Protein AF-A0A958GW88-F1 (afdb_monomer)

Radius of gyration: 38.01 Å; Cα contacts (8 Å, |Δi|>4): 341; chains: 1; bounding box: 99×79×128 Å

Nearest PDB structures (foldseek):
  8auc-assembly3_B  TM=2.727E-01  e=3.248E-01  Corynebacterium glutamicum ATCC 13032

Secondary structure (DSSP, 8-state):
-HHHHHHHHHHHHHHHHHHHHHHHHHHHHHHHHHHHHHHHHHHHHHHHHHHHHHHHHHHHHHHHHHHHHHHHHHHHHHHHHHHHHHHHHHHHHHHHHHHHS-SSS-HHHHHHHHHHHHHHHHHHHHHHHHHHHHHHHHHHHHHHHHHHHHHHHHHHHHHHHHHHHHHHHHHHHHHSPPP---S--TTHHHHHHHHHHHHHHHHHHHHHHHHHHHHHHHHHHTTS-HHHHHHHHHHHHHHHHHHHHHHHHHHHHHHHHHH-TTGGGGSSSTTSHHHHHHHHHHHHHHHHHHHHHHHHHHHHHHHHHHHHHHHHTTT--S--PPPPPPPP-----SSHHHHHHHHHHHHHHHHHHHHHHHHHHHHHHHHHHHHHHHHHHHHTS-----GGGGSPPPPPEEEESPTT-EEESSEEEEEEE-TT-SEEEEEETTEEEEEEE-BTTEEEEEEEE--SEEEEEEEEEE-TT--B-SS-EEEEEEEEPTT----SS----TTS--TTS--------SS-HHHHHHHHHHHHHTT--------SS-----

pLDDT: mean 73.75, std 16.47, range [31.16, 98.25]

Foldseek 3Di:
DVVVVVVVVVVVVVVVVVVVVVVVVVVVVVVVVVVVVVVVVVLVVVLVVLVVVLVVLVVVLVVLVVVLVVLVVVLVVLVVVLVVLVVVLVVLVVVLVVLPDDDDDDPVVSVVSNVVSVVVNVVSVVVSVVSVVVSVVSVVVSVVSVVVSVVSVVVSVVSVVVSVVSVVVVVVVVPPPDPCDDPDCPVVVVVVVVVVVVVVVVVVVVVVVVVVVVVVCVVVQVPDDPVSLVVVLVVLVVVLVVLVVVLVVLVVVLVVCVVCVVVVVPDPDDPPPVVVNVVSVVVSVVSVVVSVVSVVVSVVSVVVSVVVVVVVVVPPPDDDDDDDDDDDDDDDDDPPVVVVVVVVVVVVVVVVVVCVVVCVVVVQVVVQVVVVVLLVVLLPDDDPDDPVVPDAFDAKAWVPPHFPEEDEDQWDKTKTFRDQFQKKFKDKPNDTDTMFGADPRMTIDGGHGDDAAKIWIWMWTAHSNGDIHPDIDIGIYHYDYDPDDDPPDPPPDPVDDDPVDPDDDDDDPDDDVVVVVVVVVVCVVVVPDDDDDDDDDPPPVD

Mean predicted aligned error: 20.99 Å

Solvent-accessible surface area (backbone atoms only — not comparable to full-atom values): 31428 Å² total; per-residue (Å²): 112,71,67,59,55,52,54,50,50,56,50,51,54,49,52,48,53,51,50,52,51,53,48,54,50,49,53,52,51,51,52,52,50,51,53,53,48,55,52,50,55,49,52,51,52,53,45,51,55,51,52,53,52,44,53,53,50,52,53,52,44,52,53,51,52,54,50,48,52,55,52,50,53,49,51,52,53,51,53,52,51,47,54,53,45,52,51,50,46,52,50,46,50,54,51,45,58,54,58,71,49,94,68,96,65,55,72,71,57,40,51,53,52,45,52,54,45,50,52,53,43,52,52,48,52,54,51,46,52,51,52,50,56,52,48,53,54,50,54,50,52,46,56,50,52,52,52,50,44,52,53,50,52,52,52,41,56,53,50,52,54,50,47,52,52,54,51,49,54,51,53,53,59,72,65,52,75,72,78,90,68,81,96,76,58,78,72,51,60,57,51,55,50,55,49,52,51,49,50,53,50,50,52,48,54,54,51,49,52,53,44,54,58,47,61,72,44,44,74,66,51,71,74,56,58,73,72,55,49,51,54,52,51,52,54,51,52,54,49,53,54,52,52,51,55,53,50,54,51,52,52,54,49,51,53,49,51,71,75,37,63,72,73,57,68,80,53,76,67,97,80,57,57,63,62,55,53,51,48,53,51,51,50,53,54,52,52,53,53,52,52,52,53,52,52,54,47,52,54,50,50,54,51,49,52,61,48,51,59,61,55,56,73,74,61,86,82,75,90,84,85,89,86,88,88,87,85,88,88,88,87,86,89,80,78,63,65,69,61,49,55,57,52,52,54,53,50,51,54,52,51,54,54,51,49,60,58,47,53,61,53,50,50,54,53,50,50,48,50,49,49,53,47,51,39,55,58,45,35,71,55,92,69,92,74,58,82,83,71,69,66,79,61,62,64,40,41,65,63,34,67,47,75,68,37,76,44,74,59,53,52,42,60,43,30,29,38,30,56,88,29,44,31,38,38,38,24,54,66,94,43,81,72,52,67,38,64,39,57,95,30,29,38,64,46,74,68,42,79,46,64,84,39,80,36,44,36,34,36,40,28,28,30,74,72,43,52,57,31,95,54,70,38,75,33,52,40,31,30,46,55,92,86,58,75,75,76,88,63,80,74,73,64,81,90,57,68,67,85,92,47,100,65,83,88,83,83,85,90,70,95,58,66,66,64,58,51,55,50,53,51,50,36,58,76,67,70,54,90,79,86,86,81,87,80,78,92,76,82,75,93,122

Structure (mmCIF, N/CA/C/O backbone):
data_AF-A0A958GW88-F1
#
_entry.id   AF-A0A958GW88-F1
#
loop_
_atom_site.group_PDB
_atom_site.id
_atom_site.type_symbol
_atom_site.label_atom_id
_atom_site.label_alt_id
_atom_site.label_comp_id
_atom_site.label_asym_id
_atom_site.label_entity_id
_atom_site.label_seq_id
_atom_site.pdbx_PDB_ins_code
_atom_site.Cartn_x
_atom_site.Cartn_y
_atom_site.Cartn_z
_atom_site.occupancy
_atom_site.B_iso_or_equiv
_atom_site.auth_seq_id
_atom_site.auth_comp_id
_atom_site.auth_asym_id
_atom_site.auth_atom_id
_atom_site.pdbx_PDB_model_num
ATOM 1 N N . LYS A 1 1 ? 60.976 -6.159 -65.846 1.00 79.00 1 LYS A N 1
ATOM 2 C CA . LYS A 1 1 ? 60.732 -7.438 -65.117 1.00 79.00 1 LYS A CA 1
ATOM 3 C C . LYS A 1 1 ? 61.350 -7.428 -63.714 1.00 79.00 1 LYS A C 1
ATOM 5 O O . LYS A 1 1 ? 60.628 -7.728 -62.772 1.00 79.00 1 LYS A O 1
ATOM 10 N N . GLY A 1 2 ? 62.630 -7.056 -63.557 1.00 91.50 2 GLY A N 1
ATOM 11 C CA . GLY A 1 2 ? 63.277 -6.919 -62.238 1.00 91.50 2 GLY A CA 1
ATOM 12 C C . GLY A 1 2 ? 62.565 -5.929 -61.307 1.00 91.50 2 GLY A C 1
ATOM 13 O O . GLY A 1 2 ? 62.143 -6.321 -60.224 1.00 91.50 2 GLY A O 1
ATOM 14 N N . ASP A 1 3 ? 62.305 -4.706 -61.779 1.00 90.38 3 ASP A N 1
ATOM 15 C CA . ASP A 1 3 ? 61.651 -3.662 -60.967 1.00 90.38 3 ASP A CA 1
ATOM 16 C C . ASP A 1 3 ? 60.226 -4.034 -60.543 1.00 90.38 3 ASP A C 1
ATOM 18 O O . ASP A 1 3 ? 59.849 -3.855 -59.391 1.00 90.38 3 ASP A O 1
ATOM 22 N N . LEU A 1 4 ? 59.456 -4.664 -61.438 1.00 86.00 4 LEU A N 1
ATOM 23 C CA . LEU A 1 4 ? 58.110 -5.155 -61.124 1.00 86.00 4 LEU A CA 1
ATOM 24 C C . LEU A 1 4 ? 58.128 -6.221 -60.015 1.00 86.00 4 LEU A C 1
ATOM 26 O O . LEU A 1 4 ? 57.265 -6.224 -59.147 1.00 86.00 4 LEU A O 1
ATOM 30 N N . THR A 1 5 ? 59.129 -7.105 -60.012 1.00 91.75 5 THR A N 1
ATOM 31 C CA . THR A 1 5 ? 59.256 -8.155 -58.983 1.00 91.75 5 THR A CA 1
ATOM 32 C C . THR A 1 5 ? 59.597 -7.554 -57.617 1.00 91.75 5 THR A C 1
ATOM 34 O O . THR A 1 5 ? 59.127 -8.040 -56.591 1.00 91.75 5 THR A O 1
ATOM 37 N N . ARG A 1 6 ? 60.388 -6.474 -57.602 1.00 93.56 6 ARG A N 1
ATOM 38 C CA . ARG A 1 6 ? 60.715 -5.725 -56.386 1.00 93.56 6 ARG A CA 1
ATOM 39 C C . ARG A 1 6 ? 59.489 -5.003 -55.822 1.00 93.56 6 ARG A C 1
ATOM 41 O O . ARG A 1 6 ? 59.184 -5.195 -54.652 1.00 93.56 6 ARG A O 1
ATOM 48 N N . VAL A 1 7 ? 58.754 -4.270 -56.660 1.00 92.19 7 VAL A N 1
ATOM 49 C CA . VAL A 1 7 ? 57.527 -3.559 -56.253 1.00 92.19 7 VAL A CA 1
ATOM 50 C C . VAL A 1 7 ? 56.469 -4.528 -55.716 1.00 92.19 7 VAL A C 1
ATOM 52 O O . VAL A 1 7 ? 55.828 -4.243 -54.707 1.00 92.19 7 VAL A O 1
ATOM 55 N N . LEU A 1 8 ? 56.308 -5.701 -56.339 1.00 91.56 8 LEU A N 1
ATOM 56 C CA . LEU A 1 8 ? 55.369 -6.719 -55.858 1.00 91.56 8 LEU A CA 1
ATOM 57 C C . LEU A 1 8 ? 55.774 -7.298 -54.495 1.00 91.56 8 LEU A C 1
ATOM 59 O O . LEU A 1 8 ? 54.905 -7.464 -53.646 1.00 91.56 8 LEU A O 1
ATOM 63 N N . ARG A 1 9 ? 57.070 -7.544 -54.248 1.00 93.00 9 ARG A N 1
ATOM 64 C CA . ARG A 1 9 ? 57.552 -7.972 -52.921 1.00 93.00 9 ARG A CA 1
ATOM 65 C C . ARG A 1 9 ? 57.357 -6.899 -51.854 1.00 93.00 9 ARG A C 1
ATOM 67 O O . ARG A 1 9 ? 56.896 -7.220 -50.766 1.00 93.00 9 ARG A O 1
ATOM 74 N N . GLU A 1 10 ? 57.677 -5.642 -52.161 1.00 93.62 10 GLU A N 1
ATOM 75 C CA . GLU A 1 10 ? 57.485 -4.517 -51.231 1.00 93.62 10 GLU A CA 1
ATOM 76 C C . GLU A 1 10 ? 55.992 -4.348 -50.878 1.00 93.62 10 GLU A C 1
ATOM 78 O O . GLU A 1 10 ? 55.631 -4.164 -49.710 1.00 93.62 10 GLU A O 1
ATOM 83 N N . ARG A 1 11 ? 55.099 -4.504 -51.868 1.00 93.75 11 ARG A N 1
ATOM 84 C CA . ARG A 1 11 ? 53.647 -4.481 -51.644 1.00 93.75 11 ARG A CA 1
ATOM 85 C C . ARG A 1 11 ? 53.154 -5.685 -50.842 1.00 93.75 11 ARG A C 1
ATOM 87 O O . ARG A 1 11 ? 52.321 -5.498 -49.961 1.00 93.75 11 ARG A O 1
ATOM 94 N N . GLU A 1 12 ? 53.658 -6.888 -51.110 1.00 95.69 12 GLU A N 1
ATOM 95 C CA . GLU A 1 12 ? 53.326 -8.092 -50.338 1.00 95.69 12 GLU A CA 1
ATOM 96 C C . GLU A 1 12 ? 53.755 -7.951 -48.870 1.00 95.69 12 GLU A C 1
ATOM 98 O O . GLU A 1 12 ? 52.990 -8.291 -47.969 1.00 95.69 12 GLU A O 1
ATOM 103 N N . GLU A 1 13 ? 54.936 -7.386 -48.609 1.00 95.75 13 GLU A N 1
ATOM 104 C CA . GLU A 1 13 ? 55.414 -7.138 -47.247 1.00 95.75 13 GLU A CA 1
ATOM 105 C C . GLU A 1 13 ? 54.563 -6.087 -46.519 1.00 95.75 13 GLU A C 1
ATOM 107 O O . GLU A 1 13 ? 54.255 -6.251 -45.339 1.00 95.75 13 GLU A O 1
ATOM 112 N N . THR A 1 14 ? 54.122 -5.042 -47.226 1.00 93.94 14 THR A N 1
ATOM 113 C CA . THR A 1 14 ? 53.203 -4.037 -46.663 1.00 93.94 14 THR A CA 1
ATOM 114 C C . THR A 1 14 ? 51.853 -4.664 -46.320 1.00 93.94 14 THR A C 1
ATOM 116 O O . THR A 1 14 ? 51.372 -4.490 -45.205 1.00 93.94 14 THR A O 1
ATOM 119 N N . LEU A 1 15 ? 51.281 -5.466 -47.225 1.00 91.31 15 LEU A N 1
ATOM 120 C CA . LEU A 1 15 ? 50.006 -6.150 -46.989 1.00 91.31 15 LEU A CA 1
ATOM 121 C C . LEU A 1 15 ? 50.084 -7.154 -45.830 1.00 91.31 15 LEU A C 1
ATOM 123 O O . LEU A 1 15 ? 49.126 -7.281 -45.074 1.00 91.31 15 LEU A O 1
ATOM 127 N N . ARG A 1 16 ? 51.216 -7.850 -45.649 1.00 94.00 16 ARG A N 1
ATOM 128 C CA . ARG A 1 16 ? 51.425 -8.723 -44.480 1.00 94.00 16 ARG A CA 1
ATOM 129 C C . ARG A 1 16 ? 51.462 -7.924 -43.176 1.00 94.00 16 ARG A C 1
ATOM 131 O O . ARG A 1 16 ? 50.787 -8.310 -42.230 1.00 94.00 16 ARG A O 1
ATOM 138 N N . LYS A 1 17 ? 52.167 -6.785 -43.144 1.00 93.31 17 LYS A N 1
ATOM 139 C CA . LYS A 1 17 ? 52.195 -5.893 -41.968 1.00 93.31 17 LYS A CA 1
ATOM 140 C C . LYS A 1 17 ? 50.809 -5.329 -41.639 1.00 93.31 17 LYS A C 1
ATOM 142 O O . LYS A 1 17 ? 50.439 -5.294 -40.471 1.00 93.31 17 LYS A O 1
ATOM 147 N N . GLU A 1 18 ? 50.035 -4.935 -42.651 1.00 91.38 18 GLU A N 1
ATOM 148 C CA . GLU A 1 18 ? 48.644 -4.487 -42.482 1.00 91.38 18 GLU A CA 1
ATOM 149 C C . GLU A 1 18 ? 47.738 -5.619 -41.955 1.00 91.38 18 GLU A C 1
ATOM 151 O O . GLU A 1 18 ? 46.937 -5.396 -41.046 1.00 91.38 18 GLU A O 1
ATOM 156 N N . LEU A 1 19 ? 47.891 -6.850 -42.465 1.00 91.00 19 LEU A N 1
ATOM 157 C CA . LEU A 1 19 ? 47.136 -8.019 -41.998 1.00 91.00 19 LEU A CA 1
ATOM 158 C C . LEU A 1 19 ? 47.450 -8.359 -40.533 1.00 91.00 19 LEU A C 1
ATOM 160 O O . LEU A 1 19 ? 46.530 -8.616 -39.756 1.00 91.00 19 LEU A O 1
ATOM 164 N N . ASP A 1 20 ? 48.728 -8.355 -40.153 1.00 92.56 20 ASP A N 1
ATOM 165 C CA . ASP A 1 20 ? 49.163 -8.655 -38.787 1.00 92.56 20 ASP A CA 1
ATOM 166 C C . ASP A 1 20 ? 48.714 -7.564 -37.803 1.00 92.56 20 ASP A C 1
ATOM 168 O O . ASP A 1 20 ? 48.235 -7.879 -36.712 1.00 92.56 20 ASP A O 1
ATOM 172 N N . ALA A 1 21 ? 48.766 -6.289 -38.207 1.00 88.88 21 ALA A N 1
ATOM 173 C CA . ALA A 1 21 ? 48.212 -5.183 -37.426 1.00 88.88 21 ALA A CA 1
ATOM 174 C C . ALA A 1 21 ? 46.693 -5.337 -37.225 1.00 88.88 21 ALA A C 1
ATOM 176 O O . ALA A 1 21 ? 46.207 -5.231 -36.099 1.00 88.88 21 ALA A O 1
ATOM 177 N N . SER A 1 22 ? 45.953 -5.682 -38.285 1.00 86.50 22 SER A N 1
ATOM 178 C CA . SER A 1 22 ? 44.507 -5.922 -38.201 1.00 86.50 22 SER A CA 1
ATOM 179 C C . SER A 1 22 ? 44.161 -7.125 -37.311 1.00 86.50 22 SER A C 1
ATOM 181 O O . SER A 1 22 ? 43.189 -7.080 -36.557 1.00 86.50 22 SER A O 1
ATOM 183 N N . ARG A 1 23 ? 44.961 -8.202 -37.339 1.00 89.88 23 ARG A N 1
ATOM 184 C CA . ARG A 1 23 ? 44.797 -9.348 -36.425 1.00 89.88 23 ARG A CA 1
ATOM 185 C C . ARG A 1 23 ? 45.033 -8.952 -34.971 1.00 89.88 23 ARG A C 1
ATOM 187 O O . ARG A 1 23 ? 44.200 -9.279 -34.130 1.00 89.88 23 ARG A O 1
ATOM 194 N N . ALA A 1 24 ? 46.094 -8.198 -34.689 1.00 88.19 24 ALA A N 1
ATOM 195 C CA . ALA A 1 24 ? 46.383 -7.716 -33.341 1.00 88.19 24 ALA A CA 1
ATOM 196 C C . ALA A 1 24 ? 45.274 -6.791 -32.802 1.00 88.19 24 ALA A C 1
ATOM 198 O O . ALA A 1 24 ? 44.926 -6.859 -31.623 1.00 88.19 24 ALA A O 1
ATOM 199 N N . GLU A 1 25 ? 44.678 -5.949 -33.650 1.00 85.12 25 GLU A N 1
ATOM 200 C CA . GLU A 1 25 ? 43.517 -5.136 -33.269 1.00 85.12 25 GLU A CA 1
ATOM 201 C C . GLU A 1 25 ? 42.277 -5.986 -32.974 1.00 85.12 25 GLU A C 1
ATOM 203 O O . GLU A 1 25 ? 41.590 -5.732 -31.984 1.00 85.12 25 GLU A O 1
ATOM 208 N N . ARG A 1 26 ? 42.016 -7.036 -33.766 1.00 80.94 26 ARG A N 1
ATOM 209 C CA . ARG A 1 26 ? 40.914 -7.977 -33.499 1.00 80.94 26 ARG A CA 1
ATOM 210 C C . ARG A 1 26 ? 41.108 -8.740 -32.195 1.00 80.94 26 ARG A C 1
ATOM 212 O O . ARG A 1 26 ? 40.153 -8.873 -31.438 1.00 80.94 26 ARG A O 1
ATOM 219 N N . GLU A 1 27 ? 42.321 -9.204 -31.909 1.00 87.12 27 GLU A N 1
ATOM 220 C CA . GLU A 1 27 ? 42.637 -9.893 -30.651 1.00 87.12 27 GLU A CA 1
ATOM 221 C C . GLU A 1 27 ? 42.463 -8.967 -29.441 1.00 87.12 27 GLU A C 1
ATOM 223 O O . GLU A 1 27 ? 41.871 -9.365 -28.436 1.00 87.12 27 GLU A O 1
ATOM 228 N N . ARG A 1 28 ? 42.882 -7.697 -29.551 1.00 82.81 28 ARG A N 1
ATOM 229 C CA . ARG A 1 28 ? 42.615 -6.682 -28.517 1.00 82.81 28 ARG A CA 1
ATOM 230 C C . ARG A 1 28 ? 41.119 -6.428 -28.345 1.00 82.81 28 ARG A C 1
ATOM 232 O O . ARG A 1 28 ? 40.646 -6.394 -27.213 1.00 82.81 28 ARG A O 1
ATOM 239 N N . GLY A 1 29 ? 40.371 -6.295 -29.441 1.00 80.94 29 GLY A N 1
ATOM 240 C CA . GLY A 1 29 ? 38.916 -6.126 -29.409 1.00 80.94 29 GLY A CA 1
ATOM 241 C C . GLY A 1 29 ? 38.200 -7.305 -28.744 1.00 80.94 29 GLY A C 1
ATOM 242 O O . GLY A 1 29 ? 37.354 -7.100 -27.876 1.00 80.94 29 GLY A O 1
ATOM 243 N N . ALA A 1 30 ? 38.592 -8.538 -29.078 1.00 80.31 30 ALA A N 1
ATOM 244 C CA . ALA A 1 30 ? 38.056 -9.754 -28.469 1.00 80.31 30 ALA A CA 1
ATOM 245 C C . ALA A 1 30 ? 38.389 -9.852 -26.970 1.00 80.31 30 ALA A C 1
ATOM 247 O O . ALA A 1 30 ? 37.528 -10.222 -26.174 1.00 80.31 30 ALA A O 1
ATOM 248 N N . SER A 1 31 ? 39.605 -9.467 -26.564 1.00 80.31 31 SER A N 1
ATOM 249 C CA . SER A 1 31 ? 39.994 -9.428 -25.150 1.00 80.31 31 SER A CA 1
ATOM 250 C C . SER A 1 31 ? 39.175 -8.414 -24.348 1.00 80.31 31 SER A C 1
ATOM 252 O O . SER A 1 31 ? 38.796 -8.713 -23.218 1.00 80.31 31 SER A O 1
ATOM 254 N N . VAL A 1 32 ? 38.895 -7.232 -24.911 1.00 77.50 32 VAL A N 1
ATOM 255 C CA . VAL A 1 32 ? 38.049 -6.221 -24.256 1.00 77.50 32 VAL A CA 1
ATOM 256 C C . VAL A 1 32 ? 36.612 -6.725 -24.140 1.00 77.50 32 VAL A C 1
ATOM 258 O O . VAL A 1 32 ? 36.031 -6.623 -23.065 1.00 77.50 32 VAL A O 1
ATOM 261 N N . LEU A 1 33 ? 36.063 -7.331 -25.199 1.00 73.62 33 LEU A N 1
ATOM 262 C CA . LEU A 1 33 ? 34.714 -7.905 -25.176 1.00 73.62 33 LEU A CA 1
ATOM 263 C C . LEU A 1 33 ? 34.573 -9.005 -24.115 1.00 73.62 33 LEU A C 1
ATOM 265 O O . LEU A 1 33 ? 33.647 -8.940 -23.307 1.00 73.62 33 LEU A O 1
ATOM 269 N N . ASN A 1 34 ? 35.513 -9.951 -24.048 1.00 78.94 34 ASN A N 1
ATOM 270 C CA . ASN A 1 34 ? 35.495 -11.007 -23.030 1.00 78.94 34 ASN A CA 1
ATOM 271 C C . ASN A 1 34 ? 35.582 -10.426 -21.608 1.00 78.94 34 ASN A C 1
ATOM 273 O O . ASN A 1 34 ? 34.788 -10.806 -20.753 1.00 78.94 34 ASN A O 1
ATOM 277 N N . ALA A 1 35 ? 36.467 -9.451 -21.363 1.00 77.38 35 ALA A N 1
ATOM 278 C CA . ALA A 1 35 ? 36.569 -8.798 -20.056 1.00 77.38 35 ALA A CA 1
ATOM 279 C C . ALA A 1 35 ? 35.272 -8.059 -19.671 1.00 77.38 35 ALA A C 1
ATOM 281 O O . ALA A 1 35 ? 34.823 -8.142 -18.528 1.00 77.38 35 ALA A O 1
ATOM 282 N N . THR A 1 36 ? 34.627 -7.377 -20.626 1.00 74.12 36 THR A N 1
ATOM 283 C CA . THR A 1 36 ? 33.329 -6.728 -20.378 1.00 74.12 36 THR A CA 1
ATOM 284 C C . THR A 1 36 ? 32.204 -7.731 -20.133 1.00 74.12 36 THR A C 1
ATOM 286 O O . THR A 1 36 ? 31.325 -7.462 -19.315 1.00 74.12 36 THR A O 1
ATOM 289 N N . GLN A 1 37 ? 32.237 -8.892 -20.795 1.00 78.44 37 GLN A N 1
ATOM 290 C CA . GLN A 1 37 ? 31.262 -9.958 -20.592 1.00 78.44 37 GLN A CA 1
ATOM 291 C C . GLN A 1 37 ? 31.412 -10.590 -19.201 1.00 78.44 37 GLN A C 1
ATOM 293 O O . GLN A 1 37 ? 30.418 -10.728 -18.492 1.00 78.44 37 GLN A O 1
ATOM 298 N N . GLU A 1 38 ? 32.637 -10.902 -18.769 1.00 83.00 38 GLU A N 1
ATOM 299 C CA . GLU A 1 38 ? 32.901 -11.443 -17.428 1.00 83.00 38 GLU A CA 1
ATOM 300 C C . GLU A 1 38 ? 32.447 -10.481 -16.317 1.00 83.00 38 GLU A C 1
ATOM 302 O O . GLU A 1 38 ? 31.856 -10.899 -15.316 1.00 83.00 38 GLU A O 1
ATOM 307 N N . GLU A 1 39 ? 32.684 -9.178 -16.493 1.00 79.12 39 GLU A N 1
ATOM 308 C CA . GLU A 1 39 ? 32.243 -8.154 -15.543 1.00 79.12 39 GLU A CA 1
ATOM 309 C C . GLU A 1 39 ? 30.710 -8.029 -15.516 1.00 79.12 39 GLU A C 1
ATOM 311 O O . GLU A 1 39 ? 30.117 -7.930 -14.441 1.00 79.12 39 GLU A O 1
ATOM 316 N N . TYR A 1 40 ? 30.048 -8.118 -16.673 1.00 74.06 40 TYR A N 1
ATOM 317 C CA . TYR A 1 40 ? 28.586 -8.125 -16.767 1.00 74.06 40 TYR A CA 1
ATOM 318 C C . TYR A 1 40 ? 27.965 -9.354 -16.084 1.00 74.06 40 TYR A C 1
ATOM 320 O O . TYR A 1 40 ? 27.032 -9.225 -15.291 1.00 74.06 40 TYR A O 1
ATOM 328 N N . GLU A 1 41 ? 28.519 -10.546 -16.312 1.00 80.81 41 GLU A N 1
ATOM 329 C CA . GLU A 1 41 ? 28.083 -11.782 -15.650 1.00 80.81 41 GLU A CA 1
ATOM 330 C C . GLU A 1 41 ? 28.316 -11.747 -14.134 1.00 80.81 41 GLU A C 1
ATOM 332 O O . GLU A 1 41 ? 27.549 -12.328 -13.360 1.00 80.81 41 GLU A O 1
ATOM 337 N N . LYS A 1 42 ? 29.366 -11.057 -13.672 1.00 84.31 42 LYS A N 1
ATOM 338 C CA . LYS A 1 42 ? 29.584 -10.809 -12.243 1.00 84.31 42 LYS A CA 1
ATOM 339 C C . LYS A 1 42 ? 28.483 -9.917 -11.660 1.00 84.31 42 LYS A C 1
ATOM 341 O O . LYS A 1 42 ? 27.910 -10.283 -10.636 1.00 84.31 42 LYS A O 1
ATOM 346 N N . ILE A 1 43 ? 28.146 -8.811 -12.326 1.00 76.75 43 ILE A N 1
ATOM 347 C CA . ILE A 1 43 ? 27.077 -7.900 -11.882 1.00 76.75 43 ILE A CA 1
ATOM 348 C C . ILE A 1 43 ? 25.722 -8.619 -11.849 1.00 76.75 43 ILE A C 1
ATOM 350 O O . ILE A 1 43 ? 24.983 -8.487 -10.877 1.00 76.75 43 ILE A O 1
ATOM 354 N N . LEU A 1 44 ? 25.403 -9.431 -12.863 1.00 71.94 44 LEU A N 1
ATOM 355 C CA . LEU A 1 44 ? 24.161 -10.211 -12.885 1.00 71.94 44 LEU A CA 1
ATOM 356 C C . LEU A 1 44 ? 24.075 -11.220 -11.733 1.00 71.94 44 LEU A C 1
ATOM 358 O O . LEU A 1 44 ? 23.010 -11.371 -11.134 1.00 71.94 44 LEU A O 1
ATOM 362 N N . ARG A 1 45 ? 25.186 -11.886 -11.388 1.00 81.44 45 ARG A N 1
ATOM 363 C CA . ARG A 1 45 ? 25.240 -12.784 -10.222 1.00 81.44 45 ARG A CA 1
ATOM 364 C C . ARG A 1 45 ? 25.018 -12.028 -8.915 1.00 81.44 45 ARG A C 1
ATOM 366 O O . ARG A 1 45 ? 24.231 -12.478 -8.089 1.00 81.44 45 ARG A O 1
ATOM 373 N N . GLU A 1 46 ? 25.662 -10.876 -8.742 1.00 81.19 46 GLU A N 1
ATOM 374 C CA . GLU A 1 46 ? 25.471 -10.028 -7.558 1.00 81.19 46 GLU A CA 1
ATOM 375 C C . GLU A 1 46 ? 24.022 -9.528 -7.448 1.00 81.19 46 GLU A C 1
ATOM 377 O O . GLU A 1 46 ? 23.428 -9.604 -6.373 1.00 81.19 46 GLU A O 1
ATOM 382 N N . HIS A 1 47 ? 23.414 -9.108 -8.561 1.00 78.12 47 HIS A N 1
ATOM 383 C CA . HIS A 1 47 ? 22.010 -8.702 -8.602 1.00 78.12 47 HIS A CA 1
ATOM 384 C C . HIS A 1 47 ? 21.062 -9.856 -8.246 1.00 78.12 47 HIS A C 1
ATOM 386 O O . HIS A 1 47 ? 20.121 -9.662 -7.479 1.00 78.12 47 HIS A O 1
ATOM 392 N N . GLY A 1 48 ? 21.315 -11.068 -8.755 1.00 80.69 48 GLY A N 1
ATOM 393 C CA . GLY A 1 48 ? 20.532 -12.258 -8.407 1.00 80.69 48 GLY A CA 1
ATOM 394 C C . GLY A 1 48 ? 20.537 -12.540 -6.902 1.00 80.69 48 GLY A C 1
ATOM 395 O O . GLY A 1 48 ? 19.476 -12.702 -6.304 1.00 80.69 48 GLY A O 1
ATOM 396 N N . VAL A 1 49 ? 21.716 -12.496 -6.272 1.00 83.31 49 VAL A N 1
ATOM 397 C CA . VAL A 1 49 ? 21.866 -12.697 -4.819 1.00 83.31 49 VAL A CA 1
ATOM 398 C C . VAL A 1 49 ? 21.155 -11.601 -4.016 1.00 83.31 49 VAL A C 1
ATOM 400 O O . VAL A 1 49 ? 20.512 -11.889 -3.005 1.00 83.31 49 VAL A O 1
ATOM 403 N N . LEU A 1 50 ? 21.246 -10.339 -4.448 1.00 76.44 50 LEU A N 1
ATOM 404 C CA . LEU A 1 50 ? 20.554 -9.227 -3.787 1.00 76.44 50 LEU A CA 1
ATOM 405 C C . LEU A 1 50 ? 19.030 -9.337 -3.917 1.00 76.44 50 LEU A C 1
ATOM 407 O O . LEU A 1 50 ? 18.326 -9.093 -2.940 1.00 76.44 50 LEU A O 1
ATOM 411 N N . SER A 1 51 ? 18.532 -9.752 -5.083 1.00 76.38 51 SER A N 1
ATOM 412 C CA . SER A 1 51 ? 17.104 -9.972 -5.326 1.00 76.38 51 SER A CA 1
ATOM 413 C C . SER A 1 51 ? 16.546 -11.094 -4.451 1.00 76.38 51 SER A C 1
ATOM 415 O O . SER A 1 51 ? 15.492 -10.926 -3.846 1.00 76.38 51 SER A O 1
ATOM 417 N N . GLU A 1 52 ? 17.254 -12.221 -4.337 1.00 82.94 52 GLU A N 1
ATOM 418 C CA . GLU A 1 52 ? 16.837 -13.327 -3.467 1.00 82.94 52 GLU A CA 1
ATOM 419 C C . GLU A 1 52 ? 16.832 -12.899 -1.992 1.00 82.94 52 GLU A C 1
ATOM 421 O O . GLU A 1 52 ? 15.909 -13.210 -1.240 1.00 82.94 52 GLU A O 1
ATOM 426 N N . LYS A 1 53 ? 17.832 -12.112 -1.574 1.00 82.44 53 LYS A N 1
ATOM 427 C CA . LYS A 1 53 ? 17.887 -11.560 -0.218 1.00 82.44 53 LYS A CA 1
ATOM 428 C C . LYS A 1 53 ? 16.732 -10.595 0.066 1.00 82.44 53 LYS A C 1
ATOM 430 O O . LYS A 1 53 ? 16.199 -10.621 1.170 1.00 82.44 53 LYS A O 1
ATOM 435 N N . ALA A 1 54 ? 16.348 -9.762 -0.901 1.00 73.62 54 ALA A N 1
ATOM 436 C CA . ALA A 1 54 ? 15.191 -8.878 -0.774 1.00 73.62 54 ALA A CA 1
ATOM 437 C C . ALA A 1 54 ? 13.887 -9.679 -0.627 1.00 73.62 54 ALA A C 1
ATOM 439 O O . ALA A 1 54 ? 13.094 -9.379 0.258 1.00 73.62 54 ALA A O 1
ATOM 440 N N . GLN A 1 55 ? 13.719 -10.750 -1.408 1.00 82.00 55 GLN A N 1
ATOM 441 C CA . GLN A 1 55 ? 12.549 -11.622 -1.306 1.00 82.00 55 GLN A CA 1
ATOM 442 C C . GLN A 1 55 ? 12.440 -12.299 0.071 1.00 82.00 55 GLN A C 1
ATOM 444 O O . GLN A 1 55 ? 11.368 -12.297 0.670 1.00 82.00 55 GLN A O 1
ATOM 449 N N . ARG A 1 56 ? 13.548 -12.818 0.619 1.00 86.50 56 ARG A N 1
ATOM 450 C CA . ARG A 1 56 ? 13.554 -13.395 1.979 1.00 86.50 56 ARG A CA 1
ATOM 451 C C . ARG A 1 56 ? 13.189 -12.359 3.049 1.00 86.50 56 ARG A C 1
ATOM 453 O O . ARG A 1 56 ? 12.469 -12.674 3.987 1.00 86.50 56 ARG A O 1
ATOM 460 N N . LEU A 1 57 ? 13.643 -11.111 2.891 1.00 81.12 57 LEU A N 1
ATOM 461 C CA . LEU A 1 57 ? 13.257 -10.020 3.793 1.00 81.12 57 LEU A CA 1
ATOM 462 C C . LEU A 1 57 ? 11.757 -9.701 3.712 1.00 81.12 57 LEU A C 1
ATOM 464 O O . LEU A 1 57 ? 11.159 -9.393 4.741 1.00 81.12 57 LEU A O 1
ATOM 468 N N . ASP A 1 58 ? 11.142 -9.789 2.529 1.00 76.94 58 ASP A N 1
ATOM 469 C CA . ASP A 1 58 ? 9.695 -9.596 2.371 1.00 76.94 58 ASP A CA 1
ATOM 470 C C . ASP A 1 58 ? 8.899 -10.692 3.100 1.00 76.94 58 ASP A C 1
ATOM 472 O O . ASP A 1 58 ? 7.914 -10.397 3.783 1.00 76.94 58 ASP A O 1
ATOM 476 N N . GLU A 1 59 ? 9.356 -11.945 3.022 1.00 87.44 59 GLU A N 1
ATOM 477 C CA . GLU A 1 59 ? 8.776 -13.071 3.765 1.00 87.44 59 GLU A CA 1
ATOM 478 C C . GLU A 1 59 ? 8.905 -12.868 5.285 1.00 87.44 59 GLU A C 1
ATOM 480 O O . GLU A 1 59 ? 7.916 -12.991 6.016 1.00 87.44 59 GLU A O 1
ATOM 485 N N . ASP A 1 60 ? 10.084 -12.465 5.767 1.00 83.69 60 ASP A N 1
ATOM 486 C CA . ASP A 1 60 ? 10.329 -12.184 7.187 1.00 83.69 60 ASP A CA 1
ATOM 487 C C . ASP A 1 60 ? 9.444 -11.038 7.714 1.00 83.69 60 ASP A C 1
ATOM 489 O O . ASP A 1 60 ? 8.832 -11.147 8.783 1.00 83.69 60 ASP A O 1
ATOM 493 N N . VAL A 1 61 ? 9.316 -9.943 6.955 1.00 78.75 61 VAL A N 1
ATOM 494 C CA . VAL A 1 61 ? 8.448 -8.809 7.313 1.00 78.75 61 VAL A CA 1
ATOM 495 C C . VAL A 1 61 ? 6.979 -9.233 7.338 1.00 78.75 61 VAL A C 1
ATOM 497 O O . VAL A 1 61 ? 6.245 -8.849 8.258 1.00 78.75 61 VAL A O 1
ATOM 500 N N . ALA A 1 62 ? 6.536 -10.057 6.385 1.00 79.44 62 ALA A N 1
ATOM 501 C CA . ALA A 1 62 ? 5.176 -10.590 6.370 1.00 79.44 62 ALA A CA 1
ATOM 502 C C . ALA A 1 62 ? 4.898 -11.465 7.605 1.00 79.44 62 ALA A C 1
ATOM 504 O O . ALA A 1 62 ? 3.858 -11.310 8.257 1.00 79.44 62 ALA A O 1
ATOM 505 N N . HIS A 1 63 ? 5.843 -12.330 7.985 1.00 85.25 63 HIS A N 1
ATOM 506 C CA . HIS A 1 63 ? 5.745 -13.158 9.186 1.00 85.25 63 HIS A CA 1
ATOM 507 C C . HIS A 1 63 ? 5.689 -12.330 10.475 1.00 85.25 63 HIS A C 1
ATOM 509 O O . HIS A 1 63 ? 4.824 -12.584 11.322 1.00 85.25 63 HIS A O 1
ATOM 515 N N . LEU A 1 64 ? 6.546 -11.314 10.618 1.00 79.31 64 LEU A N 1
ATOM 516 C CA . LEU A 1 64 ? 6.531 -10.417 11.778 1.00 79.31 64 LEU A CA 1
ATOM 517 C C . LEU A 1 64 ? 5.237 -9.604 11.858 1.00 79.31 64 LEU A C 1
ATOM 519 O O . LEU A 1 64 ? 4.659 -9.473 12.937 1.00 79.31 64 LEU A O 1
ATOM 523 N N . THR A 1 65 ? 4.730 -9.125 10.723 1.00 78.00 65 THR A N 1
ATOM 524 C CA . THR A 1 65 ? 3.461 -8.383 10.656 1.00 78.00 65 THR A CA 1
ATOM 525 C C . THR A 1 65 ? 2.284 -9.268 11.073 1.00 78.00 65 THR A C 1
ATOM 527 O O . THR A 1 65 ? 1.439 -8.861 11.876 1.00 78.00 65 THR A O 1
ATOM 530 N N . ALA A 1 66 ? 2.246 -10.516 10.598 1.00 81.75 66 ALA A N 1
ATOM 531 C CA . ALA A 1 66 ? 1.233 -11.484 11.006 1.00 81.75 66 ALA A CA 1
ATOM 532 C C . ALA A 1 66 ? 1.325 -11.824 12.506 1.00 81.75 66 ALA A C 1
ATOM 534 O O . ALA A 1 66 ? 0.297 -11.934 13.179 1.00 81.75 66 ALA A O 1
ATOM 535 N N . ALA A 1 67 ? 2.539 -11.959 13.051 1.00 79.62 67 ALA A N 1
ATOM 536 C CA . ALA A 1 67 ? 2.756 -12.174 14.480 1.00 79.62 67 ALA A CA 1
ATOM 537 C C . ALA A 1 67 ? 2.282 -10.973 15.317 1.00 79.62 67 ALA A C 1
ATOM 539 O O . ALA A 1 67 ? 1.546 -11.159 16.287 1.00 79.62 67 ALA A O 1
ATOM 540 N N . ALA A 1 68 ? 2.614 -9.747 14.902 1.00 76.38 68 ALA A N 1
ATOM 541 C CA . ALA A 1 68 ? 2.169 -8.517 15.553 1.00 76.38 68 ALA A CA 1
ATOM 542 C C . ALA A 1 68 ? 0.636 -8.384 15.551 1.00 76.38 68 ALA A C 1
ATOM 544 O O . ALA A 1 68 ? 0.049 -8.008 16.567 1.00 76.38 68 ALA A O 1
ATOM 545 N N . LYS A 1 69 ? -0.033 -8.769 14.454 1.00 84.69 69 LYS A N 1
ATOM 546 C CA . LYS A 1 69 ? -1.503 -8.799 14.376 1.00 84.69 69 LYS A CA 1
ATOM 547 C C . LYS A 1 69 ? -2.112 -9.767 15.398 1.00 84.69 69 LYS A C 1
ATOM 549 O O . LYS A 1 69 ? -3.019 -9.377 16.129 1.00 84.69 69 LYS A O 1
ATOM 554 N N . ARG A 1 70 ? -1.582 -10.993 15.506 1.00 87.25 70 ARG A N 1
ATOM 555 C CA . ARG A 1 70 ? -2.048 -11.990 16.494 1.00 87.25 70 ARG A CA 1
ATOM 556 C C . ARG A 1 70 ? -1.853 -11.510 17.933 1.00 87.25 70 ARG A C 1
ATOM 558 O O . ARG A 1 70 ? -2.732 -11.705 18.769 1.00 87.25 70 ARG A O 1
ATOM 565 N N . GLU A 1 71 ? -0.720 -10.874 18.229 1.00 81.88 71 GLU A N 1
ATOM 566 C CA . GLU A 1 71 ? -0.473 -10.304 19.559 1.00 81.88 71 GLU A CA 1
ATOM 567 C C . GLU A 1 71 ? -1.390 -9.099 19.839 1.00 81.88 71 GLU A C 1
ATOM 569 O O . GLU A 1 71 ? -1.897 -8.967 20.950 1.00 81.88 71 GLU A O 1
ATOM 574 N N . SER A 1 72 ? -1.716 -8.278 18.833 1.00 78.50 72 SER A N 1
ATOM 575 C CA . SER A 1 72 ? -2.708 -7.199 18.969 1.00 78.50 72 SER A CA 1
ATOM 576 C C . SER A 1 72 ? -4.112 -7.731 19.284 1.00 78.50 72 SER A C 1
ATOM 578 O O . SER A 1 72 ? -4.811 -7.185 20.138 1.00 78.50 72 SER A O 1
ATOM 580 N N . GLU A 1 73 ? -4.532 -8.819 18.638 1.00 89.88 73 GLU A N 1
ATOM 581 C CA . GLU A 1 73 ? -5.815 -9.476 18.917 1.00 89.88 73 GLU A CA 1
ATOM 582 C C . GLU A 1 73 ? -5.863 -10.045 20.342 1.00 89.88 73 GLU A C 1
ATOM 584 O O . GLU A 1 73 ? -6.848 -9.839 21.055 1.00 89.88 73 GLU A O 1
ATOM 589 N N . ARG A 1 74 ? -4.772 -10.672 20.805 1.00 85.88 74 ARG A N 1
ATOM 590 C CA . ARG A 1 74 ? -4.640 -11.111 22.205 1.00 85.88 74 ARG A CA 1
ATOM 591 C C . ARG A 1 74 ? -4.707 -9.940 23.181 1.00 85.88 74 ARG A C 1
ATOM 593 O O . ARG A 1 74 ? -5.417 -10.039 24.177 1.00 85.88 74 ARG A O 1
ATOM 600 N N . ALA A 1 75 ? -4.048 -8.822 22.874 1.00 79.00 75 ALA A N 1
ATOM 601 C CA . ALA A 1 75 ? -4.102 -7.617 23.700 1.00 79.00 75 ALA A CA 1
ATOM 602 C C . ALA A 1 75 ? -5.534 -7.074 23.819 1.00 79.00 75 ALA A C 1
ATOM 604 O O . ALA A 1 75 ? -5.962 -6.695 24.907 1.00 79.00 75 ALA A O 1
ATOM 605 N N . ARG A 1 76 ? -6.306 -7.085 22.721 1.00 84.69 76 ARG A N 1
ATOM 606 C CA . ARG A 1 76 ? -7.725 -6.687 22.730 1.00 84.69 76 ARG A CA 1
ATOM 607 C C . ARG A 1 76 ? -8.583 -7.631 23.571 1.00 84.69 76 ARG A C 1
ATOM 609 O O . ARG A 1 76 ? -9.424 -7.150 24.324 1.00 84.69 76 ARG A O 1
ATOM 616 N N . SER A 1 77 ? -8.356 -8.943 23.471 1.00 89.12 77 SER A N 1
ATOM 617 C CA . SER A 1 77 ? -9.050 -9.937 24.303 1.00 89.12 77 SER A CA 1
ATOM 618 C C . SER A 1 77 ? -8.770 -9.710 25.789 1.00 89.12 77 SER A C 1
ATOM 620 O O . SER A 1 77 ? -9.700 -9.612 26.583 1.00 89.12 77 SER A O 1
ATOM 622 N N . MET A 1 78 ? -7.499 -9.530 26.158 1.00 81.75 78 MET A N 1
ATOM 623 C CA . MET A 1 78 ? -7.110 -9.249 27.542 1.00 81.75 78 MET A CA 1
ATOM 624 C C . MET A 1 78 ? -7.681 -7.924 28.051 1.00 81.75 78 MET A C 1
ATOM 626 O O . MET A 1 78 ? -8.121 -7.843 29.193 1.00 81.75 78 MET A O 1
ATOM 630 N N . ALA A 1 79 ? -7.713 -6.881 27.217 1.00 79.50 79 ALA A N 1
ATOM 631 C CA . ALA A 1 79 ? -8.320 -5.607 27.590 1.00 79.50 79 ALA A CA 1
ATOM 632 C C . ALA A 1 79 ? -9.822 -5.759 27.891 1.00 79.50 79 ALA A C 1
ATOM 634 O O . ALA A 1 79 ? -10.311 -5.179 28.857 1.00 79.50 79 ALA A O 1
ATOM 635 N N . ALA A 1 80 ? -10.542 -6.573 27.111 1.00 88.38 80 ALA A N 1
ATOM 636 C CA . ALA A 1 80 ? -11.947 -6.876 27.372 1.00 88.38 80 ALA A CA 1
ATOM 637 C C . ALA A 1 80 ? -12.141 -7.654 28.688 1.00 88.38 80 ALA A C 1
ATOM 639 O O . ALA A 1 80 ? -13.050 -7.334 29.455 1.00 88.38 80 ALA A O 1
ATOM 640 N N . GLU A 1 81 ? -11.269 -8.623 28.988 1.00 88.00 81 GLU A N 1
ATOM 641 C CA . GLU A 1 81 ? -11.281 -9.357 30.263 1.00 88.00 81 GLU A CA 1
ATOM 642 C C . GLU A 1 81 ? -11.024 -8.436 31.464 1.00 88.00 81 GLU A C 1
ATOM 644 O O . GLU A 1 81 ? -11.734 -8.519 32.467 1.00 88.00 81 GLU A O 1
ATOM 649 N N . VAL A 1 82 ? -10.065 -7.509 31.352 1.00 84.06 82 VAL A N 1
ATOM 650 C CA . VAL A 1 82 ? -9.779 -6.518 32.402 1.00 84.06 82 VAL A CA 1
ATOM 651 C C . VAL A 1 82 ? -11.001 -5.643 32.678 1.00 84.06 82 VAL A C 1
ATOM 653 O O . VAL A 1 82 ? -11.359 -5.472 33.841 1.00 84.06 82 VAL A O 1
ATOM 656 N N . VAL A 1 83 ? -11.677 -5.142 31.639 1.00 88.69 83 VAL A N 1
ATOM 657 C CA . VAL A 1 83 ? -12.910 -4.349 31.802 1.00 88.69 83 VAL A CA 1
ATOM 658 C C . VAL A 1 83 ? -13.997 -5.166 32.509 1.00 88.69 83 VAL A C 1
ATOM 660 O O . VAL A 1 83 ? -14.619 -4.674 33.450 1.00 88.69 83 VAL A O 1
ATOM 663 N N . GLY A 1 84 ? -14.178 -6.435 32.128 1.00 89.00 84 GLY A N 1
ATOM 664 C CA . GLY A 1 84 ? -15.138 -7.329 32.782 1.00 89.00 84 GLY A CA 1
ATOM 665 C C . GLY A 1 84 ? -14.839 -7.559 34.269 1.00 89.00 84 GLY A C 1
ATOM 666 O O . GLY A 1 84 ? -15.753 -7.541 35.097 1.00 89.00 84 GLY A O 1
ATOM 667 N N . LEU A 1 85 ? -13.564 -7.722 34.633 1.00 83.56 85 LEU A N 1
ATOM 668 C CA . LEU A 1 85 ? -13.145 -7.855 36.032 1.00 83.56 85 LEU A CA 1
ATOM 669 C C . LEU A 1 85 ? -13.331 -6.555 36.823 1.00 83.56 85 LEU A C 1
ATOM 671 O O . LEU A 1 85 ? -13.758 -6.606 37.976 1.00 83.56 85 LEU A O 1
ATOM 675 N N . GLU A 1 86 ? -13.050 -5.394 36.229 1.00 85.00 86 GLU A N 1
ATOM 676 C CA . GLU A 1 86 ? -13.279 -4.092 36.869 1.00 85.00 86 GLU A CA 1
ATOM 677 C C . GLU A 1 86 ? -14.762 -3.867 37.180 1.00 85.00 86 GLU A C 1
ATOM 679 O O . GLU A 1 86 ? -15.108 -3.450 38.292 1.00 85.00 86 GLU A O 1
ATOM 684 N N . ASP A 1 87 ? -15.645 -4.204 36.240 1.00 90.38 87 ASP A N 1
ATOM 685 C CA . ASP A 1 87 ? -17.090 -4.133 36.446 1.00 90.38 87 ASP A CA 1
ATOM 686 C C . ASP A 1 87 ? -17.553 -5.119 37.527 1.00 90.38 87 ASP A C 1
ATOM 688 O O . ASP A 1 87 ? -18.343 -4.745 38.400 1.00 90.38 87 ASP A O 1
ATOM 692 N N . ARG A 1 88 ? -16.998 -6.339 37.555 1.00 87.69 88 ARG A N 1
ATOM 693 C CA . ARG A 1 88 ? -17.2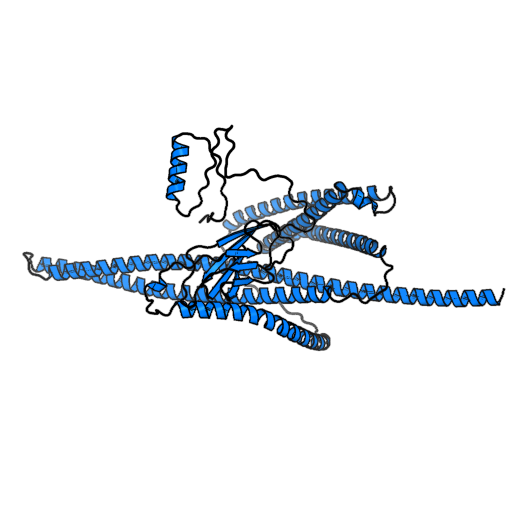92 -7.324 38.606 1.00 87.69 88 ARG A CA 1
ATOM 694 C C . ARG A 1 88 ? -16.835 -6.858 39.988 1.00 87.69 88 ARG A C 1
ATOM 696 O O . ARG A 1 88 ? -17.575 -7.009 40.958 1.00 87.69 88 ARG A O 1
ATOM 703 N N . ILE A 1 89 ? -15.650 -6.256 40.097 1.00 83.69 89 ILE A N 1
ATOM 704 C CA . ILE A 1 89 ? -15.153 -5.666 41.349 1.00 83.69 89 ILE A CA 1
ATOM 705 C C . ILE A 1 89 ? -16.072 -4.526 41.804 1.00 83.69 89 ILE A C 1
ATOM 707 O O . ILE A 1 89 ? -16.375 -4.423 42.997 1.00 83.69 89 ILE A O 1
ATOM 711 N N . ARG A 1 90 ? -16.544 -3.683 40.876 1.00 88.31 90 ARG A N 1
ATOM 712 C CA . ARG A 1 90 ? -17.486 -2.596 41.179 1.00 88.31 90 ARG A CA 1
ATOM 713 C C . ARG A 1 90 ? -18.819 -3.144 41.694 1.00 88.31 90 ARG A C 1
ATOM 715 O O . ARG A 1 90 ? -19.325 -2.645 42.696 1.00 88.31 90 ARG A O 1
ATOM 722 N N . GLU A 1 91 ? -19.349 -4.193 41.066 1.00 90.56 91 GLU A N 1
ATOM 723 C CA . GLU A 1 91 ? -20.572 -4.876 41.500 1.00 90.56 91 GLU A CA 1
ATOM 724 C C . GLU A 1 91 ? -20.417 -5.482 42.904 1.00 90.56 91 GLU A C 1
ATOM 726 O O . GLU A 1 91 ? -21.241 -5.220 43.780 1.00 90.56 91 GLU A O 1
ATOM 731 N N . LEU A 1 92 ? -19.337 -6.231 43.150 1.00 83.19 92 LEU A N 1
ATOM 732 C CA . LEU A 1 92 ? -19.050 -6.825 44.461 1.00 83.19 92 LEU A CA 1
ATOM 733 C C . LEU A 1 92 ? -18.883 -5.755 45.547 1.00 83.19 92 LEU A C 1
ATOM 735 O O . LEU A 1 92 ? -19.353 -5.932 46.667 1.00 83.19 92 LEU A O 1
ATOM 739 N N . THR A 1 93 ? -18.272 -4.616 45.214 1.00 84.31 93 THR A N 1
ATOM 740 C CA . THR A 1 93 ? -18.137 -3.484 46.143 1.00 84.31 93 THR A CA 1
ATOM 741 C C . THR A 1 93 ? -19.506 -2.906 46.513 1.00 84.31 93 THR A C 1
ATOM 743 O O . THR A 1 93 ? -19.784 -2.713 47.693 1.00 84.31 93 THR A O 1
ATOM 746 N N . GLN A 1 94 ? -20.405 -2.725 45.539 1.00 90.31 94 GLN A N 1
ATOM 747 C CA . GLN A 1 94 ? -21.779 -2.281 45.809 1.00 90.31 94 GLN A CA 1
ATOM 748 C C . GLN A 1 94 ? -22.583 -3.306 46.622 1.00 90.31 94 GLN A C 1
ATOM 750 O O . GLN A 1 94 ? -23.396 -2.927 47.465 1.00 90.31 94 GLN A O 1
ATOM 755 N N . GLN A 1 95 ? -22.389 -4.606 46.378 1.00 83.38 95 GLN A N 1
ATOM 756 C CA . GLN A 1 95 ? -23.029 -5.662 47.169 1.00 83.38 95 GLN A CA 1
ATOM 757 C C . GLN A 1 95 ? -22.535 -5.650 48.621 1.00 83.38 95 GLN A C 1
ATOM 759 O O . GLN A 1 95 ? -23.351 -5.773 49.533 1.00 83.38 95 GLN A O 1
ATOM 764 N N . LEU A 1 96 ? -21.234 -5.432 48.839 1.00 80.25 96 LEU A N 1
ATOM 765 C CA . LEU A 1 96 ? -20.646 -5.298 50.172 1.00 80.25 96 LEU A CA 1
ATOM 766 C C . LEU A 1 96 ? -21.231 -4.095 50.928 1.00 80.25 96 LEU A C 1
ATOM 768 O O . LEU A 1 96 ? -21.640 -4.237 52.076 1.00 80.25 96 LEU A O 1
ATOM 772 N N . GLU A 1 97 ? -21.332 -2.934 50.274 1.00 85.69 97 GLU A N 1
ATOM 773 C CA . GLU A 1 97 ? -21.933 -1.726 50.860 1.00 85.69 97 GLU A CA 1
ATOM 774 C C . GLU A 1 97 ? -23.402 -1.949 51.256 1.00 85.69 97 GLU A C 1
ATOM 776 O O . GLU A 1 97 ? -23.836 -1.519 52.324 1.00 85.69 97 GLU A O 1
ATOM 781 N N . ARG A 1 98 ? -24.171 -2.676 50.432 1.00 85.38 98 ARG A N 1
ATOM 782 C CA . ARG A 1 98 ? -25.569 -3.035 50.736 1.00 85.38 98 ARG A CA 1
ATOM 783 C C . ARG A 1 98 ? -25.693 -4.033 51.884 1.00 85.38 98 ARG A C 1
ATOM 785 O O . ARG A 1 98 ? -26.634 -3.925 52.664 1.00 85.38 98 ARG A O 1
ATOM 792 N N . ALA A 1 99 ? -24.773 -4.989 51.991 1.00 79.31 99 ALA A N 1
ATOM 793 C CA . ALA A 1 99 ? -24.757 -5.957 53.087 1.00 79.31 99 ALA A CA 1
ATOM 794 C C . ALA A 1 99 ? -24.430 -5.296 54.438 1.00 79.31 99 ALA A C 1
ATOM 796 O O . ALA A 1 99 ? -24.899 -5.760 55.471 1.00 79.31 99 ALA A O 1
ATOM 797 N N . GLN A 1 100 ? -23.674 -4.193 54.429 1.00 78.38 100 GLN A N 1
ATOM 798 C CA . GLN A 1 100 ? -23.359 -3.407 55.626 1.00 78.38 100 GLN A CA 1
ATOM 799 C C . GLN A 1 100 ? -24.512 -2.503 56.088 1.00 78.38 100 GLN A C 1
ATOM 801 O O . GLN A 1 100 ? -24.501 -2.028 57.224 1.00 78.38 100 GLN A O 1
ATOM 806 N N . THR A 1 101 ? -25.517 -2.249 55.242 1.00 80.12 101 THR A N 1
ATOM 807 C CA . THR A 1 101 ? -26.717 -1.516 55.665 1.00 80.12 101 THR A CA 1
ATOM 808 C C . THR A 1 101 ? -27.717 -2.447 56.359 1.00 80.12 101 THR A C 1
ATOM 810 O O . THR A 1 101 ? -28.171 -3.410 55.742 1.00 80.12 101 THR A O 1
ATOM 813 N N . PRO A 1 102 ? -28.116 -2.162 57.613 1.00 60.16 102 PRO A N 1
ATOM 814 C CA . PRO A 1 102 ? -28.933 -3.069 58.408 1.00 60.16 102 PRO A CA 1
ATOM 815 C C . PRO A 1 102 ? -30.351 -3.165 57.838 1.00 60.16 102 PRO A C 1
ATOM 817 O O . PRO A 1 102 ? -31.140 -2.221 57.912 1.00 60.16 102 PRO A O 1
ATOM 820 N N . ARG A 1 103 ? -30.675 -4.327 57.270 1.00 61.50 103 ARG A N 1
ATOM 821 C CA . ARG A 1 103 ? -32.036 -4.753 56.931 1.00 61.50 103 ARG A CA 1
ATOM 822 C C . ARG A 1 103 ? -32.177 -6.227 57.287 1.00 61.50 103 ARG A C 1
ATOM 824 O O . ARG A 1 103 ? -31.660 -7.081 56.580 1.00 61.50 103 ARG A O 1
ATOM 831 N N . ASP A 1 104 ? -32.855 -6.481 58.400 1.00 70.50 104 ASP A N 1
ATOM 832 C CA . ASP A 1 104 ? -33.554 -7.721 58.772 1.00 70.50 104 ASP A CA 1
ATOM 833 C C . ASP A 1 104 ? -32.766 -9.052 58.874 1.00 70.50 104 ASP A C 1
ATOM 835 O O . ASP A 1 104 ? -33.288 -10.002 59.452 1.00 70.50 104 ASP A O 1
ATOM 839 N N . ALA A 1 105 ? -31.524 -9.147 58.391 1.00 71.94 105 ALA A N 1
ATOM 840 C CA . ALA A 1 105 ? -30.661 -10.324 58.540 1.00 71.94 105 ALA A CA 1
ATOM 841 C C . ALA A 1 105 ? -29.918 -10.326 59.888 1.00 71.94 105 ALA A C 1
ATOM 843 O O . ALA A 1 105 ? -29.545 -9.263 60.391 1.00 71.94 105 ALA A O 1
ATOM 844 N N . SER A 1 106 ? -29.672 -11.512 60.458 1.00 85.44 106 SER A N 1
ATOM 845 C CA . SER A 1 106 ? -28.864 -11.645 61.678 1.00 85.44 106 SER A CA 1
ATOM 846 C C . SER A 1 106 ? -27.426 -11.170 61.425 1.00 85.44 106 SER A C 1
ATOM 848 O O . SER A 1 106 ? -26.903 -11.328 60.320 1.00 85.44 106 SER A O 1
ATOM 850 N N . GLU A 1 107 ? -26.775 -10.593 62.441 1.00 85.06 107 GLU A N 1
ATOM 851 C CA . GLU A 1 107 ? -25.382 -10.116 62.334 1.00 85.06 107 GLU A CA 1
ATOM 852 C C . GLU A 1 107 ? -24.438 -11.217 61.816 1.00 85.06 107 GLU A C 1
ATOM 854 O O . GLU A 1 107 ? -23.581 -10.959 60.976 1.00 85.06 107 GLU A O 1
ATOM 859 N N . GLU A 1 108 ? -24.659 -12.466 62.237 1.00 85.50 108 GLU A N 1
ATOM 860 C CA . GLU A 1 108 ? -23.858 -13.624 61.828 1.00 85.50 108 GLU A CA 1
ATOM 861 C C . GLU A 1 108 ? -23.998 -13.948 60.327 1.00 85.50 108 GLU A C 1
ATOM 863 O O . GLU A 1 108 ? -23.040 -14.360 59.671 1.00 85.50 108 GLU A O 1
ATOM 868 N N . GLU A 1 109 ? -25.191 -13.762 59.756 1.00 81.94 109 GLU A N 1
ATOM 869 C CA . GLU A 1 109 ? -25.441 -13.981 58.329 1.00 81.94 109 GLU A CA 1
ATOM 870 C C . GLU A 1 109 ? -24.869 -12.834 57.483 1.00 81.94 109 GLU A C 1
ATOM 872 O O . GLU A 1 109 ? -24.271 -13.083 56.432 1.00 81.94 109 GLU A O 1
ATOM 877 N N . GLN A 1 110 ? -24.949 -11.593 57.979 1.00 79.56 110 GLN A N 1
ATOM 878 C CA . GLN A 1 110 ? -24.300 -10.433 57.356 1.00 79.56 110 GLN A CA 1
ATOM 879 C C . GLN A 1 110 ? -22.775 -10.585 57.327 1.00 79.56 110 GLN A C 1
ATOM 881 O O . GLN A 1 110 ? -22.153 -10.323 56.296 1.00 79.56 110 GLN A O 1
ATOM 886 N N . GLU A 1 111 ? -22.170 -11.071 58.413 1.00 86.62 111 GLU A N 1
ATOM 887 C CA . GLU A 1 111 ? -20.725 -11.295 58.495 1.00 86.62 111 GLU A CA 1
ATOM 888 C C . GLU A 1 111 ? -20.260 -12.393 57.524 1.00 86.62 111 GLU A C 1
ATOM 890 O O . GLU A 1 111 ? -19.267 -12.215 56.814 1.00 86.62 111 GLU A O 1
ATOM 895 N N . ARG A 1 112 ? -21.019 -13.493 57.392 1.00 85.69 112 ARG A N 1
ATOM 896 C CA . ARG A 1 112 ? -20.720 -14.562 56.417 1.00 85.69 112 ARG A CA 1
ATOM 897 C C . ARG A 1 112 ? -20.814 -14.077 54.970 1.00 85.69 112 ARG A C 1
ATOM 899 O O . ARG A 1 112 ? -19.940 -14.404 54.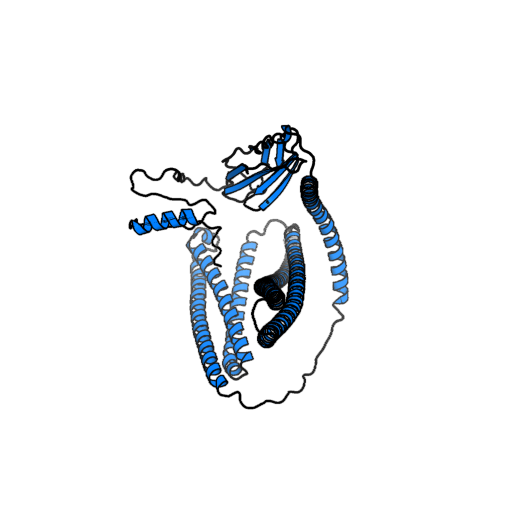166 1.00 85.69 112 ARG A O 1
ATOM 906 N N . ILE A 1 113 ? -21.843 -13.295 54.633 1.00 81.88 113 ILE A N 1
ATOM 907 C CA . ILE A 1 113 ? -22.010 -12.727 53.285 1.00 81.88 113 ILE A CA 1
ATOM 908 C C . ILE A 1 113 ? -20.887 -11.725 52.986 1.00 81.88 113 ILE A C 1
ATOM 910 O O . ILE A 1 113 ? -20.277 -11.789 51.917 1.00 81.88 113 ILE A O 1
ATOM 914 N N . ALA A 1 114 ? -20.561 -10.843 53.934 1.00 82.94 114 ALA A N 1
ATOM 915 C CA . ALA A 1 114 ? -19.484 -9.870 53.776 1.00 82.94 114 ALA A CA 1
ATOM 916 C C . ALA A 1 114 ? -18.115 -10.547 53.590 1.00 82.94 114 ALA A C 1
ATOM 918 O O . ALA A 1 114 ? -17.356 -10.156 52.701 1.00 82.94 114 ALA A O 1
ATOM 919 N N . ALA A 1 115 ? -17.821 -11.598 54.364 1.00 86.38 115 ALA A N 1
ATOM 920 C CA . ALA A 1 115 ? -16.590 -12.373 54.228 1.00 86.38 115 ALA A CA 1
ATOM 921 C C . ALA A 1 115 ? -16.490 -13.064 52.857 1.00 86.38 115 ALA A C 1
ATOM 923 O O . ALA A 1 115 ? -15.445 -12.995 52.210 1.00 86.38 115 ALA A O 1
ATOM 924 N N . ALA A 1 116 ? -17.578 -13.671 52.368 1.00 84.88 116 ALA A N 1
ATOM 925 C CA . ALA A 1 116 ? -17.602 -14.307 51.050 1.00 84.88 116 ALA A CA 1
ATOM 926 C C . ALA A 1 116 ? -17.360 -13.299 49.909 1.00 84.88 116 ALA A C 1
ATOM 928 O O . ALA A 1 116 ? -16.573 -13.566 48.999 1.00 84.88 116 ALA A O 1
ATOM 929 N N . ILE A 1 117 ? -17.981 -12.115 49.982 1.00 83.62 117 ILE A N 1
ATOM 930 C CA . ILE A 1 117 ? -17.784 -11.039 48.998 1.00 83.62 117 ILE A CA 1
ATOM 931 C C . ILE A 1 117 ? -16.341 -10.511 49.038 1.00 83.62 117 ILE A C 1
ATOM 933 O O . ILE A 1 117 ? -15.755 -10.248 47.986 1.00 83.62 117 ILE A O 1
ATOM 937 N N . ALA A 1 118 ? -15.746 -10.377 50.228 1.00 81.88 118 ALA A N 1
ATOM 938 C CA . ALA A 1 118 ? -14.364 -9.924 50.379 1.00 81.88 118 ALA A CA 1
ATOM 939 C C . ALA A 1 118 ? -13.360 -10.887 49.718 1.00 81.88 118 ALA A C 1
ATOM 941 O O . ALA A 1 118 ? -12.469 -10.430 49.000 1.00 81.88 118 ALA A O 1
ATOM 942 N N . VAL A 1 119 ? -13.550 -12.201 49.885 1.00 89.75 119 VAL A N 1
ATOM 943 C CA . VAL A 1 119 ? -12.705 -13.233 49.256 1.00 89.75 119 VAL A CA 1
ATOM 944 C C . VAL A 1 119 ? -12.804 -13.184 47.727 1.00 89.75 119 VAL A C 1
ATOM 946 O O . VAL A 1 119 ? -11.781 -13.181 47.041 1.00 89.75 119 VAL A O 1
ATOM 949 N N . GLU A 1 120 ? -14.015 -13.089 47.169 1.00 86.44 120 GLU A N 1
ATOM 950 C CA . GLU A 1 120 ? -14.196 -12.969 45.713 1.00 86.44 120 GLU A CA 1
ATOM 951 C C . GLU A 1 120 ? -13.595 -11.665 45.160 1.00 86.44 120 GLU A C 1
ATOM 953 O O . GLU A 1 120 ? -12.972 -11.662 44.095 1.00 86.44 120 GLU A O 1
ATOM 958 N N . ARG A 1 121 ? -13.687 -10.557 45.907 1.00 85.62 121 ARG A N 1
ATOM 959 C CA . ARG A 1 121 ? -13.050 -9.288 45.530 1.00 85.62 121 ARG A CA 1
ATOM 960 C C . ARG A 1 121 ? -11.523 -9.394 45.502 1.00 85.62 121 ARG A C 1
ATOM 962 O O . ARG A 1 121 ? -10.898 -8.875 44.575 1.00 85.62 121 ARG A O 1
ATOM 969 N N . GLU A 1 122 ? -10.911 -10.040 46.491 1.00 89.94 122 GLU A N 1
ATOM 970 C CA . GLU A 1 122 ? -9.457 -10.243 46.539 1.00 89.94 122 GLU A CA 1
ATOM 971 C C . GLU A 1 122 ? -8.972 -11.116 45.373 1.00 89.94 122 GLU A C 1
ATOM 973 O O . GLU A 1 122 ? -7.975 -10.791 44.715 1.00 89.94 122 GLU A O 1
ATOM 978 N N . LYS A 1 123 ? -9.729 -12.172 45.049 1.00 89.62 123 LYS A N 1
ATOM 979 C CA . LYS A 1 123 ? -9.467 -13.044 43.900 1.00 89.62 123 LYS A CA 1
ATOM 980 C C . LYS A 1 123 ? -9.521 -12.272 42.579 1.00 89.62 123 LYS A C 1
ATOM 982 O O . LYS A 1 123 ? -8.555 -12.319 41.818 1.00 89.62 123 LYS A O 1
ATOM 987 N N . ALA A 1 124 ? -10.583 -11.496 42.350 1.00 82.38 124 ALA A N 1
ATOM 988 C CA . ALA A 1 124 ? -10.725 -10.669 41.149 1.00 82.38 124 ALA A CA 1
ATOM 989 C C . ALA A 1 124 ? -9.619 -9.601 41.041 1.00 82.38 124 ALA A C 1
ATOM 991 O O . ALA A 1 124 ? -9.089 -9.351 39.960 1.00 82.38 124 ALA A O 1
ATOM 992 N N . THR A 1 125 ? -9.213 -9.001 42.165 1.00 85.69 125 THR A N 1
ATOM 993 C CA . THR A 1 125 ? -8.126 -8.005 42.198 1.00 85.69 125 THR A CA 1
ATOM 994 C C . THR A 1 125 ? -6.772 -8.634 41.850 1.00 85.69 125 THR A C 1
ATOM 996 O O . THR A 1 125 ? -5.983 -8.045 41.108 1.00 85.69 125 THR A O 1
ATOM 999 N N . SER A 1 126 ? -6.508 -9.843 42.348 1.00 90.62 126 SER A N 1
ATOM 1000 C CA . SER A 1 126 ? -5.284 -10.595 42.050 1.00 90.62 126 SER A CA 1
ATOM 1001 C C . SER A 1 126 ? -5.212 -11.011 40.577 1.00 90.62 126 SER A C 1
ATOM 1003 O O . SER A 1 126 ? -4.160 -10.891 39.948 1.00 90.62 126 SER A O 1
ATOM 1005 N N . GLU A 1 127 ? -6.335 -11.448 40.002 1.00 89.44 127 GLU A N 1
ATOM 1006 C CA . GLU A 1 127 ? -6.440 -11.799 38.583 1.00 89.44 127 GLU A CA 1
ATOM 1007 C C . GLU A 1 127 ? -6.242 -10.579 37.674 1.00 89.44 127 GLU A C 1
ATOM 1009 O O . GLU A 1 127 ? -5.454 -10.627 36.729 1.00 89.44 127 GLU A O 1
ATOM 1014 N N . LEU A 1 128 ? -6.849 -9.444 38.025 1.00 85.69 128 LEU A N 1
ATOM 1015 C CA . LEU A 1 128 ? -6.668 -8.180 37.315 1.00 85.69 128 LEU A CA 1
ATOM 1016 C C . LEU A 1 128 ? -5.210 -7.701 37.351 1.00 85.69 128 LEU A C 1
ATOM 1018 O O . LEU A 1 128 ? -4.689 -7.236 36.336 1.00 85.69 128 LEU A O 1
ATOM 1022 N N . LYS A 1 129 ? -4.516 -7.849 38.488 1.00 91.50 129 LYS A N 1
ATOM 1023 C CA . LYS A 1 129 ? -3.082 -7.535 38.582 1.00 91.50 129 LYS A CA 1
ATOM 1024 C C . LYS A 1 129 ? -2.259 -8.406 37.627 1.00 91.50 129 LYS A C 1
ATOM 1026 O O . LYS A 1 129 ? -1.446 -7.876 36.874 1.00 91.50 129 LYS A O 1
ATOM 1031 N N . ARG A 1 130 ? -2.517 -9.717 37.607 1.00 93.44 130 ARG A N 1
ATOM 1032 C CA . ARG A 1 130 ? -1.844 -10.661 36.703 1.00 93.44 130 ARG A CA 1
ATOM 1033 C C . ARG A 1 130 ? -2.087 -10.319 35.228 1.00 93.44 130 ARG A C 1
ATOM 1035 O O . ARG A 1 130 ? -1.141 -10.340 34.446 1.00 93.44 130 ARG A O 1
ATOM 1042 N N . LEU A 1 131 ? -3.321 -9.990 34.841 1.00 85.75 131 LEU A N 1
ATOM 1043 C CA . LEU A 1 131 ? -3.639 -9.604 33.460 1.00 85.75 131 LEU A CA 1
ATOM 1044 C C . LEU A 1 131 ? -2.953 -8.295 33.051 1.00 85.75 131 LEU A C 1
ATOM 1046 O O . LEU A 1 131 ? -2.487 -8.182 31.918 1.00 85.75 131 LEU A O 1
ATOM 1050 N N . ARG A 1 132 ? -2.827 -7.323 33.965 1.00 87.12 132 ARG A N 1
ATOM 1051 C CA . ARG A 1 132 ? -2.075 -6.085 33.704 1.00 87.12 132 ARG A CA 1
ATOM 1052 C C . ARG A 1 132 ? -0.586 -6.353 33.482 1.00 87.12 132 ARG A C 1
ATOM 1054 O O . ARG A 1 132 ? -0.041 -5.864 32.498 1.00 87.12 132 ARG A O 1
ATOM 1061 N N . GLU A 1 133 ? 0.041 -7.182 34.317 1.00 92.00 133 GLU A N 1
ATOM 1062 C CA . GLU A 1 133 ? 1.447 -7.589 34.140 1.00 92.00 133 GLU A CA 1
ATOM 1063 C C . GLU A 1 133 ? 1.664 -8.314 32.798 1.00 92.00 133 GLU A C 1
ATOM 1065 O O . GLU A 1 133 ? 2.609 -8.021 32.065 1.00 92.00 133 GLU A O 1
ATOM 1070 N N . GLN A 1 134 ? 0.750 -9.215 32.424 1.00 87.75 134 GLN A N 1
ATOM 1071 C CA . GLN A 1 134 ? 0.790 -9.881 31.119 1.00 87.75 134 GLN A CA 1
ATOM 1072 C C . GLN A 1 134 ? 0.598 -8.893 29.953 1.00 87.75 134 GLN A C 1
ATOM 1074 O O . GLN A 1 134 ? 1.229 -9.049 28.907 1.00 87.75 134 GLN A O 1
ATOM 1079 N N . GLY A 1 135 ? -0.246 -7.871 30.124 1.00 86.06 135 GLY A N 1
ATOM 1080 C CA . GLY A 1 135 ? -0.483 -6.834 29.120 1.00 86.06 135 GLY A CA 1
ATOM 1081 C C . GLY A 1 135 ? 0.741 -5.946 28.889 1.00 86.06 135 GLY A C 1
ATOM 1082 O O . GLY A 1 135 ? 1.045 -5.602 27.747 1.00 86.06 135 GLY A O 1
ATOM 1083 N N . GLU A 1 136 ? 1.485 -5.618 29.948 1.00 90.12 136 GLU A N 1
ATOM 1084 C CA . GLU A 1 136 ? 2.737 -4.858 29.850 1.00 90.12 136 GLU A CA 1
ATOM 1085 C C . GLU A 1 136 ? 3.829 -5.631 29.099 1.00 90.12 136 GLU A C 1
ATOM 1087 O O . GLU A 1 136 ? 4.487 -5.066 28.219 1.00 90.12 136 GLU A O 1
ATOM 1092 N N . ASP A 1 137 ? 3.987 -6.927 29.386 1.00 89.81 137 ASP A N 1
ATOM 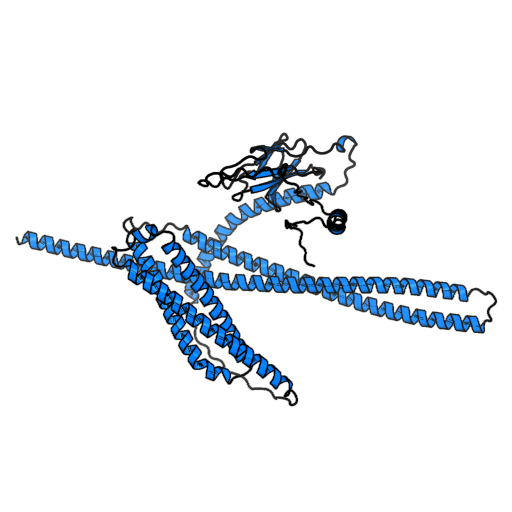1093 C CA . ASP A 1 137 ? 4.935 -7.791 28.675 1.00 89.81 137 ASP A CA 1
ATOM 1094 C C . ASP A 1 137 ? 4.556 -7.936 27.191 1.00 89.81 137 ASP A C 1
ATOM 1096 O O . ASP A 1 137 ? 5.395 -7.778 26.299 1.00 89.81 137 ASP A O 1
ATOM 1100 N N . LEU A 1 138 ? 3.268 -8.124 26.895 1.00 84.75 138 LEU A N 1
ATOM 1101 C CA . LEU A 1 138 ? 2.763 -8.171 25.524 1.00 84.75 138 LEU A CA 1
ATOM 1102 C C . LEU A 1 138 ? 3.045 -6.864 24.762 1.00 84.75 138 LEU A C 1
ATOM 1104 O O . LEU A 1 138 ? 3.563 -6.892 23.643 1.00 84.75 138 LEU A O 1
ATOM 1108 N N . ALA A 1 139 ? 2.792 -5.712 25.388 1.00 80.31 139 ALA A N 1
ATOM 1109 C CA . ALA A 1 139 ? 3.084 -4.402 24.811 1.00 80.31 139 ALA A CA 1
ATOM 1110 C C . ALA A 1 139 ? 4.591 -4.167 24.598 1.00 80.31 139 ALA A C 1
ATOM 1112 O O . ALA A 1 139 ? 4.994 -3.450 23.678 1.00 80.31 139 ALA A O 1
ATOM 1113 N N . HIS A 1 140 ? 5.451 -4.744 25.441 1.00 90.50 140 HIS A N 1
ATOM 1114 C CA . HIS A 1 140 ? 6.897 -4.718 25.235 1.00 90.50 140 HIS A CA 1
ATOM 1115 C C . HIS A 1 140 ? 7.309 -5.566 24.019 1.00 90.50 140 HIS A C 1
ATOM 1117 O O . HIS A 1 140 ? 8.084 -5.098 23.181 1.00 90.50 140 HIS A O 1
ATOM 1123 N N . ARG A 1 141 ? 6.757 -6.779 23.868 1.00 83.75 141 ARG A N 1
ATOM 1124 C CA . ARG A 1 141 ? 7.024 -7.646 22.705 1.00 83.75 141 ARG A CA 1
ATOM 1125 C C . ARG A 1 141 ? 6.556 -7.024 21.390 1.00 83.75 141 ARG A C 1
ATOM 1127 O O . ARG A 1 141 ? 7.304 -7.076 20.419 1.00 83.75 141 ARG A O 1
ATOM 1134 N N . MET A 1 142 ? 5.383 -6.386 21.368 1.00 79.75 142 MET A N 1
ATOM 1135 C CA . MET A 1 142 ? 4.886 -5.678 20.178 1.00 79.75 142 MET A CA 1
ATOM 1136 C C . MET A 1 142 ? 5.836 -4.553 19.751 1.00 79.75 142 MET A C 1
ATOM 1138 O O . MET A 1 142 ? 6.263 -4.523 18.602 1.00 79.75 142 MET A O 1
ATOM 1142 N N . ARG A 1 143 ? 6.271 -3.704 20.693 1.00 86.75 143 ARG A N 1
ATOM 1143 C CA . ARG A 1 143 ? 7.245 -2.633 20.410 1.00 86.75 143 ARG A CA 1
ATOM 1144 C C . ARG A 1 143 ? 8.588 -3.166 19.908 1.00 86.75 143 ARG A C 1
ATOM 1146 O O . ARG A 1 143 ? 9.258 -2.504 19.120 1.00 86.75 143 ARG A O 1
ATOM 1153 N N . LYS A 1 144 ? 9.011 -4.345 20.374 1.00 89.06 144 LYS A N 1
ATOM 1154 C CA . LYS A 1 144 ? 10.221 -5.008 19.872 1.00 89.06 144 LYS A CA 1
ATOM 1155 C C . LYS A 1 144 ? 10.035 -5.484 18.426 1.00 89.06 144 LYS A C 1
ATOM 1157 O O . LYS A 1 144 ? 10.897 -5.199 17.602 1.00 89.06 144 LYS A O 1
ATOM 1162 N N . ALA A 1 145 ? 8.916 -6.142 18.124 1.00 78.44 145 ALA A N 1
ATOM 1163 C CA . ALA A 1 145 ? 8.601 -6.617 16.777 1.00 78.44 145 ALA A CA 1
ATOM 1164 C C . ALA A 1 145 ? 8.466 -5.463 15.767 1.00 78.44 145 ALA A C 1
ATOM 1166 O O . ALA A 1 145 ? 8.977 -5.562 14.656 1.00 78.44 145 ALA A O 1
ATOM 1167 N N . GLU A 1 146 ? 7.852 -4.344 16.163 1.00 81.62 146 GLU A N 1
ATOM 1168 C CA . GLU A 1 146 ? 7.752 -3.134 15.332 1.00 81.62 146 GLU A CA 1
ATOM 1169 C C . GLU A 1 146 ? 9.135 -2.581 14.963 1.00 81.62 146 GLU A C 1
ATOM 1171 O O . GLU A 1 146 ? 9.411 -2.342 13.790 1.00 81.62 146 GLU A O 1
ATOM 1176 N N . ARG A 1 147 ? 10.049 -2.465 15.936 1.00 88.38 147 ARG A N 1
ATOM 1177 C CA . ARG A 1 147 ? 11.432 -2.026 15.675 1.00 88.38 147 ARG A CA 1
ATOM 1178 C C . ARG A 1 147 ? 12.196 -2.993 14.773 1.00 88.38 147 ARG A C 1
ATOM 1180 O O . ARG A 1 147 ? 13.005 -2.563 13.957 1.00 88.38 147 ARG A O 1
ATOM 1187 N N . GLU A 1 148 ? 11.984 -4.298 14.932 1.00 85.06 148 GLU A N 1
ATOM 1188 C CA . GLU A 1 148 ? 12.593 -5.306 14.058 1.00 85.06 148 GLU A CA 1
ATOM 1189 C C . GLU A 1 148 ? 12.075 -5.175 12.620 1.00 85.06 148 GLU A C 1
ATOM 1191 O O . GLU A 1 148 ? 12.882 -5.152 11.691 1.00 85.06 148 GLU A O 1
ATOM 1196 N N . ALA A 1 149 ? 10.769 -4.976 12.430 1.00 76.94 149 ALA A N 1
ATOM 1197 C CA . ALA A 1 149 ? 10.183 -4.728 11.115 1.00 76.94 149 ALA A CA 1
ATOM 1198 C C . ALA A 1 149 ? 10.707 -3.427 10.473 1.00 76.94 149 ALA A C 1
ATOM 1200 O O . ALA A 1 149 ? 11.048 -3.423 9.289 1.00 76.94 149 ALA A O 1
ATOM 1201 N N . GLU A 1 150 ? 10.849 -2.343 11.244 1.00 83.06 150 GLU A N 1
ATOM 1202 C CA . GLU A 1 150 ? 11.462 -1.091 10.774 1.00 83.06 150 GLU A CA 1
ATOM 1203 C C . GLU A 1 150 ? 12.915 -1.298 10.320 1.00 83.06 150 GLU A C 1
ATOM 1205 O O . GLU A 1 150 ? 13.307 -0.830 9.249 1.00 83.06 150 GLU A O 1
ATOM 1210 N N . ASN A 1 151 ? 13.709 -2.051 11.089 1.00 86.38 151 ASN A N 1
ATOM 1211 C CA . ASN A 1 151 ? 15.097 -2.356 10.739 1.00 86.38 151 ASN A CA 1
ATOM 1212 C C . ASN A 1 151 ? 15.204 -3.205 9.462 1.00 86.38 151 ASN A C 1
ATOM 1214 O O . ASN A 1 151 ? 16.078 -2.951 8.629 1.00 86.38 151 ASN A O 1
ATOM 1218 N N . LEU A 1 152 ? 14.321 -4.195 9.283 1.00 82.31 152 LEU A N 1
ATOM 1219 C CA . LEU A 1 152 ? 14.287 -5.024 8.072 1.00 82.31 152 LEU A CA 1
ATOM 1220 C C . LEU A 1 152 ? 13.852 -4.213 6.846 1.00 82.31 152 LEU A C 1
ATOM 1222 O O . LEU A 1 152 ? 14.472 -4.321 5.789 1.00 82.31 152 LEU A O 1
ATOM 1226 N N . SER A 1 153 ? 12.860 -3.334 7.002 1.00 79.44 153 SER A N 1
ATOM 1227 C CA . SER A 1 153 ? 12.436 -2.396 5.957 1.00 79.44 153 SER A CA 1
ATOM 1228 C C . SER A 1 153 ? 13.575 -1.452 5.541 1.00 79.44 153 SER A C 1
ATOM 1230 O O . SER A 1 153 ? 13.840 -1.262 4.351 1.00 79.44 153 SER A O 1
ATOM 1232 N N . ALA A 1 154 ? 14.339 -0.931 6.507 1.00 83.62 154 ALA A N 1
ATOM 1233 C CA . ALA A 1 154 ? 15.519 -0.117 6.220 1.00 83.62 154 ALA A CA 1
ATOM 1234 C C . ALA A 1 154 ? 16.615 -0.910 5.481 1.00 83.62 154 ALA A C 1
ATOM 1236 O O . ALA A 1 154 ? 17.221 -0.395 4.537 1.00 83.62 154 ALA A O 1
ATOM 1237 N N . ALA A 1 155 ? 16.853 -2.169 5.870 1.00 82.06 155 ALA A N 1
ATOM 1238 C CA . ALA A 1 155 ? 17.809 -3.049 5.198 1.00 82.06 155 ALA A CA 1
ATOM 1239 C C . ALA A 1 155 ? 17.398 -3.355 3.746 1.00 82.06 155 ALA A C 1
ATOM 1241 O O . ALA A 1 155 ? 18.248 -3.357 2.854 1.00 82.06 155 ALA A O 1
ATOM 1242 N N . ARG A 1 156 ? 16.099 -3.552 3.496 1.00 81.50 156 ARG A N 1
ATOM 1243 C CA . ARG A 1 156 ? 15.521 -3.724 2.155 1.00 81.50 156 ARG A CA 1
ATOM 1244 C C . ARG A 1 156 ? 15.758 -2.494 1.281 1.00 81.50 156 ARG A C 1
ATOM 1246 O O . ARG A 1 156 ? 16.302 -2.628 0.189 1.00 81.50 156 ARG A O 1
ATOM 1253 N N . ALA A 1 157 ? 15.449 -1.301 1.789 1.00 81.56 157 ALA A N 1
ATOM 1254 C CA . ALA A 1 157 ? 15.654 -0.052 1.054 1.00 81.56 157 ALA A CA 1
ATOM 1255 C C . ALA A 1 157 ? 17.130 0.184 0.678 1.00 81.56 157 ALA A C 1
ATOM 1257 O O . ALA A 1 157 ? 17.429 0.782 -0.354 1.00 81.56 157 ALA A O 1
ATOM 1258 N N . GLU A 1 158 ? 18.072 -0.272 1.506 1.00 88.62 158 GLU A N 1
ATOM 1259 C CA . GLU A 1 158 ? 19.503 -0.231 1.191 1.00 88.62 158 GLU A CA 1
ATOM 1260 C C . GLU A 1 158 ? 19.891 -1.243 0.098 1.00 88.62 158 GLU A C 1
ATOM 1262 O O . GLU A 1 158 ? 20.705 -0.926 -0.770 1.00 88.62 158 GLU A O 1
ATOM 1267 N N . ILE A 1 159 ? 19.309 -2.447 0.108 1.00 78.19 159 ILE A N 1
ATOM 1268 C CA . ILE A 1 159 ? 19.532 -3.459 -0.936 1.00 78.19 159 ILE A CA 1
ATOM 1269 C C . ILE A 1 159 ? 18.986 -2.981 -2.286 1.00 78.19 159 ILE A C 1
ATOM 1271 O O . ILE A 1 159 ? 19.709 -3.058 -3.278 1.00 78.19 159 ILE A O 1
ATOM 1275 N N . GLU A 1 160 ? 17.767 -2.437 -2.321 1.00 79.50 160 GLU A N 1
ATOM 1276 C CA . GLU A 1 160 ? 17.165 -1.872 -3.538 1.00 79.50 160 GLU A CA 1
ATOM 1277 C C . GLU A 1 160 ? 18.029 -0.733 -4.099 1.00 79.50 160 GLU A C 1
ATOM 1279 O O . GLU A 1 160 ? 18.393 -0.760 -5.273 1.00 79.50 160 GLU A O 1
ATOM 1284 N N . ARG A 1 161 ? 18.496 0.191 -3.245 1.00 85.44 161 ARG A N 1
ATOM 1285 C CA . ARG A 1 161 ? 19.421 1.263 -3.659 1.00 85.44 161 ARG A CA 1
ATOM 1286 C C . ARG A 1 161 ? 20.718 0.732 -4.274 1.00 85.44 161 ARG A C 1
ATOM 1288 O O . ARG A 1 161 ? 21.231 1.313 -5.230 1.00 85.44 161 ARG A O 1
ATOM 1295 N N . ARG A 1 162 ? 21.266 -0.372 -3.755 1.00 82.75 162 ARG A N 1
ATOM 1296 C CA . ARG A 1 162 ? 22.463 -1.013 -4.331 1.00 82.75 162 ARG A CA 1
ATOM 1297 C C . ARG A 1 162 ? 22.173 -1.693 -5.665 1.00 82.75 162 ARG A C 1
ATOM 1299 O O . ARG A 1 162 ? 23.017 -1.625 -6.556 1.00 82.75 162 ARG A O 1
ATOM 1306 N N . ALA A 1 163 ? 21.008 -2.321 -5.806 1.00 76.56 163 ALA A N 1
ATOM 1307 C CA . ALA A 1 163 ? 20.583 -2.938 -7.058 1.00 76.56 163 ALA A CA 1
ATOM 1308 C C . ALA A 1 163 ? 20.392 -1.883 -8.162 1.00 76.56 163 ALA A C 1
ATOM 1310 O O . ALA A 1 163 ? 20.942 -2.033 -9.253 1.00 76.56 163 ALA A O 1
ATOM 1311 N N . GLU A 1 164 ? 19.727 -0.767 -7.854 1.00 82.00 164 GLU A N 1
ATOM 1312 C CA . GLU A 1 164 ? 19.558 0.364 -8.776 1.00 82.00 164 GLU A CA 1
ATOM 1313 C C . GLU A 1 164 ? 20.902 0.989 -9.176 1.00 82.00 164 GLU A C 1
ATOM 1315 O O . GLU A 1 164 ? 21.141 1.275 -10.353 1.00 82.00 164 GLU A O 1
ATOM 1320 N N . ALA A 1 165 ? 21.816 1.163 -8.214 1.00 81.81 165 ALA A N 1
ATOM 1321 C CA . ALA A 1 165 ? 23.166 1.645 -8.489 1.00 81.81 165 ALA A CA 1
ATOM 1322 C C . ALA A 1 165 ? 23.913 0.709 -9.456 1.00 81.81 165 ALA A C 1
ATOM 1324 O O . ALA A 1 165 ? 24.493 1.181 -10.435 1.00 81.81 165 ALA A O 1
ATOM 1325 N N . ALA A 1 166 ? 23.850 -0.608 -9.236 1.00 76.25 166 ALA A N 1
ATOM 1326 C CA . ALA A 1 166 ? 24.450 -1.595 -10.131 1.00 76.25 166 ALA A CA 1
ATOM 1327 C C . ALA A 1 166 ? 23.832 -1.551 -11.541 1.00 76.25 166 ALA A C 1
ATOM 1329 O O . ALA A 1 166 ? 24.560 -1.562 -12.536 1.00 76.25 166 ALA A O 1
ATOM 1330 N N . GLU A 1 167 ? 22.507 -1.430 -11.649 1.00 79.06 167 GLU A N 1
ATOM 1331 C CA . GLU A 1 167 ? 21.824 -1.339 -12.942 1.00 79.06 167 GLU A CA 1
ATOM 1332 C C . GLU A 1 167 ? 22.182 -0.046 -13.695 1.00 79.06 167 GLU A C 1
ATOM 1334 O O . GLU A 1 167 ? 22.408 -0.059 -14.909 1.00 79.06 167 GLU A O 1
ATOM 1339 N N . SER A 1 168 ? 22.295 1.079 -12.983 1.00 81.69 168 SER A N 1
ATOM 1340 C CA . SER A 1 168 ? 22.704 2.352 -13.581 1.00 81.69 168 SER A CA 1
ATOM 1341 C C . SER A 1 168 ? 24.113 2.290 -14.177 1.00 81.69 168 SER A C 1
ATOM 1343 O O . SER A 1 168 ? 24.305 2.746 -15.306 1.00 81.69 168 SER A O 1
ATOM 1345 N N . LEU A 1 169 ? 25.063 1.640 -13.490 1.00 78.75 169 LEU A N 1
ATOM 1346 C CA . LEU A 1 169 ? 26.433 1.438 -13.975 1.00 78.75 169 LEU A CA 1
ATOM 1347 C C . LEU A 1 169 ? 26.460 0.603 -15.260 1.00 78.75 169 LEU A C 1
ATOM 1349 O O . LEU A 1 169 ? 27.195 0.918 -16.198 1.00 78.75 169 LEU A O 1
ATOM 1353 N N . VAL A 1 170 ? 25.623 -0.435 -15.332 1.00 75.69 170 VAL A N 1
ATOM 1354 C CA . VAL A 1 170 ? 25.450 -1.244 -16.545 1.00 75.69 170 VAL A CA 1
ATOM 1355 C C . VAL A 1 170 ? 24.904 -0.391 -17.691 1.00 75.69 170 VAL A C 1
ATOM 1357 O O . VAL A 1 170 ? 25.464 -0.400 -18.788 1.00 75.69 170 VAL A O 1
ATOM 1360 N N . ARG A 1 171 ? 23.837 0.384 -17.451 1.00 78.06 171 ARG A N 1
ATOM 1361 C CA . ARG A 1 171 ? 23.236 1.249 -18.481 1.00 78.06 171 ARG A CA 1
ATOM 1362 C C . ARG A 1 171 ? 24.197 2.335 -18.962 1.00 78.06 171 ARG A C 1
ATOM 1364 O O . ARG A 1 171 ? 24.205 2.642 -20.151 1.00 78.06 171 ARG A O 1
ATOM 1371 N N . GLU A 1 172 ? 24.979 2.933 -18.068 1.00 81.56 172 GLU A N 1
ATOM 1372 C CA . GLU A 1 172 ? 25.959 3.965 -18.416 1.00 81.56 172 GLU A CA 1
ATOM 1373 C C . GLU A 1 172 ? 27.064 3.398 -19.313 1.00 81.56 172 GLU A C 1
ATOM 1375 O O . GLU A 1 172 ? 27.379 3.985 -20.348 1.00 81.56 172 GLU A O 1
ATOM 1380 N N . ARG A 1 173 ? 27.576 2.203 -18.995 1.00 74.31 173 ARG A N 1
ATOM 1381 C CA . ARG A 1 173 ? 28.573 1.529 -19.836 1.00 74.31 173 ARG A CA 1
ATOM 1382 C C . ARG A 1 173 ? 28.027 1.113 -21.199 1.00 74.31 173 ARG A C 1
ATOM 1384 O O . ARG A 1 173 ? 28.738 1.253 -22.187 1.00 74.31 173 ARG A O 1
ATOM 1391 N N . LEU A 1 174 ? 26.769 0.675 -21.281 1.00 73.56 174 LEU A N 1
ATOM 1392 C CA . LEU A 1 174 ? 26.116 0.367 -22.562 1.00 73.56 174 LEU A CA 1
ATOM 1393 C C . LEU A 1 174 ? 25.886 1.610 -23.439 1.00 73.56 174 LEU A C 1
ATOM 1395 O O . LEU A 1 174 ? 25.758 1.485 -24.654 1.00 73.56 174 LEU A O 1
ATOM 1399 N N . LYS A 1 175 ? 25.825 2.808 -22.841 1.00 75.81 175 LYS A N 1
ATOM 1400 C CA . LYS A 1 175 ? 25.698 4.082 -23.567 1.00 75.81 175 LYS A CA 1
ATOM 1401 C C . LYS A 1 175 ? 27.031 4.645 -24.053 1.00 75.81 175 LYS A C 1
ATOM 1403 O O . LYS A 1 175 ? 27.012 5.544 -24.895 1.00 75.81 175 LYS A O 1
ATOM 1408 N N . ALA A 1 176 ? 28.165 4.171 -23.533 1.00 72.62 176 ALA A N 1
ATOM 1409 C CA . ALA A 1 176 ? 29.465 4.621 -24.006 1.00 72.62 176 ALA A CA 1
ATOM 1410 C C . ALA A 1 176 ? 29.599 4.251 -25.496 1.00 72.62 176 ALA A C 1
ATOM 1412 O O . ALA A 1 176 ? 29.426 3.081 -25.844 1.00 72.62 176 ALA A O 1
ATOM 1413 N N . PRO A 1 177 ? 29.851 5.223 -26.396 1.00 56.62 177 PRO A N 1
ATOM 1414 C CA . PRO A 1 177 ? 29.972 4.935 -27.815 1.00 56.62 177 PRO A CA 1
ATOM 1415 C C . PRO A 1 177 ? 31.097 3.922 -28.004 1.00 56.62 177 PRO A C 1
ATOM 1417 O O . PRO A 1 177 ? 32.220 4.150 -27.547 1.00 56.62 177 PRO A O 1
ATOM 1420 N N . ALA A 1 178 ? 30.786 2.801 -28.660 1.00 52.78 178 ALA A N 1
ATOM 1421 C CA . ALA A 1 178 ? 31.807 1.860 -29.088 1.00 52.78 178 ALA A CA 1
ATOM 1422 C C . ALA A 1 178 ? 32.897 2.661 -29.822 1.00 52.78 178 ALA A C 1
ATOM 1424 O O . ALA A 1 178 ? 32.547 3.503 -30.661 1.00 52.78 178 ALA A O 1
ATOM 1425 N N . PRO A 1 179 ? 34.190 2.478 -29.488 1.00 48.88 179 PRO A N 1
ATOM 1426 C CA . PRO A 1 179 ? 35.256 3.186 -30.179 1.00 48.88 179 PRO A CA 1
ATOM 1427 C C . PRO A 1 179 ? 35.062 2.948 -31.672 1.00 48.88 179 PRO A C 1
ATOM 1429 O O . PRO A 1 179 ? 34.870 1.806 -32.088 1.00 48.88 179 PRO A O 1
ATOM 1432 N N . ALA A 1 180 ? 35.007 4.039 -32.436 1.00 44.56 180 ALA A N 1
ATOM 1433 C CA . ALA A 1 180 ? 34.669 4.037 -33.849 1.00 44.56 180 ALA A CA 1
ATOM 1434 C C . ALA A 1 180 ? 35.679 3.189 -34.641 1.00 44.56 180 ALA A C 1
ATOM 1436 O O . ALA A 1 180 ? 36.673 3.698 -35.147 1.00 44.56 180 ALA A O 1
ATOM 1437 N N . ALA A 1 181 ? 35.428 1.885 -34.718 1.00 46.09 181 ALA A N 1
ATOM 1438 C CA . ALA A 1 181 ? 36.043 0.977 -35.663 1.00 46.09 181 ALA A CA 1
ATOM 1439 C C . ALA A 1 181 ? 35.110 0.908 -36.872 1.00 46.09 181 ALA A C 1
ATOM 1441 O O . ALA A 1 181 ? 33.915 0.631 -36.750 1.00 46.09 181 ALA A O 1
ATOM 1442 N N . GLU A 1 182 ? 35.661 1.263 -38.023 1.00 41.50 182 GLU A N 1
ATOM 1443 C CA . GLU A 1 182 ? 34.943 1.518 -39.260 1.00 41.50 182 GLU A CA 1
ATOM 1444 C C . GLU A 1 182 ? 33.994 0.387 -39.688 1.00 41.50 182 GLU A C 1
ATOM 1446 O O . GLU A 1 182 ? 34.279 -0.810 -39.646 1.00 41.50 182 GLU A O 1
ATOM 1451 N N . SER A 1 183 ? 32.840 0.850 -40.158 1.00 43.75 183 SER A N 1
ATOM 1452 C CA . SER A 1 183 ? 31.740 0.150 -40.809 1.00 43.75 183 SER A CA 1
ATOM 1453 C C . SER A 1 183 ? 32.179 -0.785 -41.954 1.00 43.75 183 SER A C 1
ATOM 1455 O O . SER A 1 183 ? 32.140 -0.403 -43.124 1.00 43.75 183 SER A O 1
ATOM 1457 N N . ALA A 1 184 ? 32.503 -2.045 -41.636 1.00 46.97 184 ALA A N 1
ATOM 1458 C CA . ALA A 1 184 ? 32.581 -3.134 -42.625 1.00 46.97 184 ALA A CA 1
ATOM 1459 C C . ALA A 1 184 ? 32.215 -4.544 -42.090 1.00 46.97 184 ALA A C 1
ATOM 1461 O O . ALA A 1 184 ? 32.523 -5.546 -42.733 1.00 46.97 184 ALA A O 1
ATOM 1462 N N . ALA A 1 185 ? 31.556 -4.667 -40.930 1.00 48.88 185 ALA A N 1
ATOM 1463 C CA . ALA A 1 185 ? 31.453 -5.943 -40.200 1.00 48.88 185 ALA A CA 1
ATOM 1464 C C . ALA A 1 185 ? 30.038 -6.560 -40.098 1.00 48.88 185 ALA A C 1
ATOM 1466 O O . ALA A 1 185 ? 29.752 -7.290 -39.152 1.00 48.88 185 ALA A O 1
ATOM 1467 N N . ALA A 1 186 ? 29.154 -6.343 -41.078 1.00 42.25 186 ALA A N 1
ATOM 1468 C CA . ALA A 1 186 ? 27.858 -7.040 -41.126 1.00 42.25 186 ALA A CA 1
ATOM 1469 C C . ALA A 1 186 ? 27.958 -8.593 -41.176 1.00 42.25 186 ALA A C 1
ATOM 1471 O O . ALA A 1 186 ? 27.108 -9.247 -40.575 1.00 42.25 186 ALA A O 1
ATOM 1472 N N . PRO A 1 187 ? 28.997 -9.225 -41.774 1.00 47.84 187 PRO A N 1
ATOM 1473 C CA . PRO A 1 187 ? 29.169 -10.683 -41.695 1.00 47.84 187 PRO A CA 1
ATOM 1474 C C . PRO A 1 187 ? 29.665 -11.184 -40.325 1.00 47.84 187 PRO A C 1
ATOM 1476 O O . PRO A 1 187 ? 29.517 -12.363 -40.013 1.00 47.84 187 PRO A O 1
ATOM 1479 N N . ALA A 1 188 ? 30.260 -10.316 -39.496 1.00 52.34 188 ALA A N 1
ATOM 1480 C CA . ALA A 1 188 ? 30.877 -10.711 -38.226 1.00 52.34 188 ALA A CA 1
ATOM 1481 C C . ALA A 1 188 ? 29.846 -10.950 -37.108 1.00 52.34 188 ALA A C 1
ATOM 1483 O O . ALA A 1 188 ? 30.074 -11.790 -36.241 1.00 52.34 188 ALA A O 1
ATOM 1484 N N . ALA A 1 189 ? 28.690 -10.280 -37.169 1.00 46.78 189 ALA A N 1
ATOM 1485 C CA . ALA A 1 189 ? 27.606 -10.449 -36.198 1.00 46.78 189 ALA A CA 1
ATOM 1486 C C . ALA A 1 189 ? 26.935 -11.839 -36.273 1.00 46.78 189 ALA A C 1
ATOM 1488 O O . ALA A 1 189 ? 26.477 -12.366 -35.260 1.00 46.78 189 ALA A O 1
ATOM 1489 N N . LEU A 1 190 ? 26.920 -12.468 -37.456 1.00 45.59 190 LEU A N 1
ATOM 1490 C CA . LEU A 1 190 ? 26.440 -13.847 -37.635 1.00 45.59 190 LEU A CA 1
ATOM 1491 C C . LEU A 1 190 ? 27.459 -14.878 -37.126 1.00 45.59 190 LEU A C 1
ATOM 1493 O O . LEU A 1 190 ? 27.071 -15.888 -36.540 1.00 45.59 190 LEU A O 1
ATOM 1497 N N . GLY A 1 191 ? 28.758 -14.590 -37.270 1.00 50.09 191 GLY A N 1
ATOM 1498 C CA . GLY A 1 191 ? 29.833 -15.398 -36.687 1.00 50.09 191 GLY A CA 1
ATOM 1499 C C . GLY A 1 191 ? 29.794 -15.408 -35.156 1.00 50.09 191 GLY A C 1
ATOM 1500 O O . GLY A 1 191 ? 29.850 -16.478 -34.556 1.00 50.09 191 GLY A O 1
ATOM 1501 N N . SER A 1 192 ? 29.588 -14.248 -34.521 1.00 52.00 192 SER A N 1
ATOM 1502 C CA . SER A 1 192 ? 29.479 -14.156 -33.058 1.00 52.00 192 SER A CA 1
ATOM 1503 C C . SER A 1 192 ? 28.221 -14.827 -32.502 1.00 52.00 192 SER A C 1
ATOM 1505 O O . SER A 1 192 ? 28.252 -15.356 -31.394 1.00 52.00 192 SER A O 1
ATOM 1507 N N . LEU A 1 193 ? 27.118 -14.848 -33.263 1.00 48.41 193 LEU A N 1
ATOM 1508 C CA . LEU A 1 193 ? 25.900 -15.566 -32.873 1.00 48.41 193 LEU A CA 1
ATOM 1509 C C . LEU A 1 193 ? 26.106 -17.089 -32.948 1.00 48.41 193 LEU A C 1
ATOM 1511 O O . LEU A 1 193 ? 25.723 -17.809 -32.029 1.00 48.41 193 LEU A O 1
ATOM 1515 N N . SER A 1 194 ? 26.765 -17.571 -34.007 1.00 50.00 194 SER A N 1
ATOM 1516 C CA . SER A 1 194 ? 27.150 -18.980 -34.157 1.00 50.00 194 SER A CA 1
ATOM 1517 C C . SER A 1 194 ? 28.140 -19.427 -33.077 1.00 50.00 194 SER A C 1
ATOM 1519 O O . SER A 1 194 ? 28.011 -20.532 -32.558 1.00 50.00 194 SER A O 1
ATOM 1521 N N . GLU A 1 195 ? 29.111 -18.586 -32.710 1.00 54.59 195 GLU A N 1
ATOM 1522 C CA . GLU A 1 195 ? 30.035 -18.866 -31.603 1.00 54.59 195 GLU A CA 1
ATOM 1523 C C . GLU A 1 195 ? 29.337 -18.833 -30.242 1.00 54.59 195 GLU A C 1
ATOM 1525 O O . GLU A 1 195 ? 29.613 -19.682 -29.401 1.00 54.59 195 GLU A O 1
ATOM 1530 N N . SER A 1 196 ? 28.418 -17.893 -30.015 1.00 52.38 196 SER A N 1
ATOM 1531 C CA . SER A 1 196 ? 27.623 -17.818 -28.783 1.00 52.38 196 SER A CA 1
ATOM 1532 C C . SER A 1 196 ? 26.735 -19.054 -28.604 1.00 52.38 196 SER A C 1
ATOM 1534 O O . SER A 1 196 ? 26.673 -19.616 -27.506 1.00 52.38 196 SER A O 1
ATOM 1536 N N . LEU A 1 197 ? 26.112 -19.529 -29.688 1.00 54.28 197 LEU A N 1
ATOM 1537 C CA . LEU A 1 197 ? 25.351 -20.779 -29.707 1.00 54.28 197 LEU A CA 1
ATOM 1538 C C . LEU A 1 197 ? 26.259 -21.999 -29.499 1.00 54.28 197 LEU A C 1
ATOM 1540 O O . LEU A 1 197 ? 25.918 -22.873 -28.707 1.00 54.28 197 LEU A O 1
ATOM 1544 N N . GLY A 1 198 ? 27.440 -22.026 -30.124 1.00 64.50 198 GLY A N 1
ATOM 1545 C CA . GLY A 1 198 ? 28.436 -23.083 -29.925 1.00 64.50 198 GLY A CA 1
ATOM 1546 C C . GLY A 1 198 ? 28.973 -23.151 -28.490 1.00 64.50 198 GLY A C 1
ATOM 1547 O O . GLY A 1 198 ? 29.090 -24.240 -27.932 1.00 64.50 198 GLY A O 1
ATOM 1548 N N . ARG A 1 199 ? 29.233 -22.002 -27.850 1.00 59.97 199 ARG A N 1
ATOM 1549 C CA . ARG A 1 199 ? 29.636 -21.925 -26.434 1.00 59.97 199 ARG A CA 1
ATOM 1550 C C . ARG A 1 199 ? 28.504 -22.357 -25.508 1.00 59.97 199 ARG A C 1
ATOM 1552 O O . ARG A 1 199 ? 28.732 -23.191 -24.645 1.00 59.97 199 ARG A O 1
ATOM 1559 N N . SER A 1 200 ? 27.275 -21.905 -25.764 1.00 51.31 200 SER A N 1
ATOM 1560 C CA . SER A 1 200 ? 26.097 -22.328 -24.991 1.00 51.31 200 SER A CA 1
ATOM 1561 C C . SER A 1 200 ? 25.856 -23.841 -25.087 1.00 51.31 200 SER A C 1
ATOM 1563 O O . SER A 1 200 ? 25.525 -24.476 -24.088 1.00 51.31 200 SER A O 1
ATOM 1565 N N . ALA A 1 201 ? 26.066 -24.441 -26.264 1.00 53.75 201 ALA A N 1
ATOM 1566 C CA . ALA A 1 201 ? 25.995 -25.889 -26.453 1.00 53.75 201 ALA A CA 1
ATOM 1567 C C . ALA A 1 201 ? 27.151 -26.625 -25.746 1.00 53.75 201 ALA A C 1
ATOM 1569 O O . ALA A 1 201 ? 26.925 -27.641 -25.095 1.00 53.75 201 ALA A O 1
ATOM 1570 N N . SER A 1 202 ? 28.376 -26.094 -25.804 1.00 56.66 202 SER A N 1
ATOM 1571 C CA . SER A 1 202 ? 29.543 -26.642 -25.096 1.00 56.66 202 SER A CA 1
ATOM 1572 C C . SER A 1 202 ? 29.395 -26.578 -23.569 1.00 56.66 202 SER A C 1
ATOM 1574 O O . SER A 1 202 ? 29.776 -27.517 -22.865 1.00 56.66 202 SER A O 1
ATOM 1576 N N . ASP A 1 203 ? 28.813 -25.501 -23.044 1.00 56.91 203 ASP A N 1
ATOM 1577 C CA . ASP A 1 203 ? 28.527 -25.329 -21.618 1.00 56.91 203 ASP A CA 1
ATOM 1578 C C . ASP A 1 203 ? 27.407 -26.266 -21.157 1.00 56.91 203 ASP A C 1
ATOM 1580 O O . ASP A 1 203 ? 27.474 -26.818 -20.053 1.00 56.91 203 ASP A O 1
ATOM 1584 N N . LEU A 1 204 ? 26.415 -26.517 -22.019 1.00 55.12 204 LEU A N 1
ATOM 1585 C CA . LEU A 1 204 ? 25.384 -27.527 -21.793 1.00 55.12 204 LEU A CA 1
ATOM 1586 C C . LEU A 1 204 ? 26.007 -28.928 -21.711 1.00 55.12 204 LEU A C 1
ATOM 1588 O O . LEU A 1 204 ? 25.798 -29.626 -20.724 1.00 55.12 204 LEU A O 1
ATOM 1592 N N . VAL A 1 205 ? 26.843 -29.307 -22.684 1.00 63.38 205 VAL A N 1
ATOM 1593 C CA . VAL A 1 205 ? 27.551 -30.602 -22.704 1.00 63.38 205 VAL A CA 1
ATOM 1594 C C . VAL A 1 205 ? 28.462 -30.761 -21.482 1.00 63.38 205 VAL A C 1
ATOM 1596 O O . VAL A 1 205 ? 28.457 -31.806 -20.837 1.00 63.38 205 VAL A O 1
ATOM 1599 N N . SER A 1 206 ? 29.181 -29.709 -21.087 1.00 60.34 206 SER A N 1
ATOM 1600 C CA . SER A 1 206 ? 30.025 -29.719 -19.882 1.00 60.34 206 SER A CA 1
ATOM 1601 C C . SER A 1 206 ? 29.203 -29.835 -18.592 1.00 60.34 206 SER A C 1
ATOM 1603 O O . SER A 1 206 ? 29.634 -30.457 -17.619 1.00 60.34 206 SER A O 1
ATOM 1605 N N . SER A 1 207 ? 28.005 -29.250 -18.565 1.00 55.00 207 SER A N 1
ATOM 1606 C CA . SER A 1 207 ? 27.072 -29.354 -17.437 1.00 55.00 207 SER A CA 1
ATOM 1607 C C . SER A 1 207 ? 26.432 -30.741 -17.334 1.00 55.00 207 SER A C 1
ATOM 1609 O O . SER A 1 207 ? 26.180 -31.206 -16.215 1.00 55.00 207 SER A O 1
ATOM 1611 N N . LEU A 1 208 ? 26.215 -31.403 -18.477 1.00 56.44 208 LEU A N 1
ATOM 1612 C CA . LEU A 1 208 ? 25.766 -32.792 -18.579 1.00 56.44 208 LEU A CA 1
ATOM 1613 C C . LEU A 1 208 ? 26.862 -33.775 -18.140 1.00 56.44 208 LEU A C 1
ATOM 1615 O O . LEU A 1 208 ? 26.578 -34.674 -17.356 1.00 56.44 208 LEU A O 1
ATOM 1619 N N . ASP A 1 209 ? 28.127 -33.556 -18.506 1.00 62.06 209 ASP A N 1
ATOM 1620 C CA . ASP A 1 209 ? 29.243 -34.400 -18.040 1.00 62.06 209 ASP A CA 1
ATOM 1621 C C . ASP A 1 209 ? 29.460 -34.280 -16.517 1.00 62.06 209 ASP A C 1
ATOM 1623 O O . ASP A 1 209 ? 29.628 -35.271 -15.805 1.00 62.06 209 ASP A O 1
ATOM 1627 N N . ARG A 1 210 ? 29.333 -33.066 -15.960 1.00 61.22 210 ARG A N 1
ATOM 1628 C CA . ARG A 1 210 ? 29.331 -32.861 -14.497 1.00 61.22 210 ARG A CA 1
ATOM 1629 C C . ARG A 1 210 ? 28.125 -33.503 -13.815 1.00 61.22 210 ARG A C 1
ATOM 1631 O O . ARG A 1 210 ? 28.233 -33.907 -12.658 1.00 61.22 210 ARG A O 1
ATOM 1638 N N . LEU A 1 211 ? 26.973 -33.566 -14.490 1.00 56.22 211 LEU A N 1
ATOM 1639 C CA . LEU A 1 211 ? 25.808 -34.293 -13.991 1.00 56.22 211 LEU A CA 1
ATOM 1640 C C . LEU A 1 211 ? 26.106 -35.791 -13.950 1.00 56.22 211 LEU A C 1
ATOM 1642 O O . LEU A 1 211 ? 25.922 -36.383 -12.899 1.00 56.22 211 LEU A O 1
ATOM 1646 N N . ASP A 1 212 ? 26.631 -36.378 -15.023 1.00 61.34 212 ASP A N 1
ATOM 1647 C CA . ASP A 1 212 ? 26.988 -37.800 -15.072 1.00 61.34 212 ASP A CA 1
ATOM 1648 C C . ASP A 1 212 ? 28.020 -38.176 -13.989 1.00 61.34 212 ASP A C 1
ATOM 1650 O O . ASP A 1 212 ? 27.856 -39.162 -13.268 1.00 61.34 212 ASP A O 1
ATOM 1654 N N . GLN A 1 213 ? 29.036 -37.334 -13.773 1.00 66.25 213 GLN A N 1
ATOM 1655 C CA . GLN A 1 213 ? 30.009 -37.518 -12.689 1.00 66.25 213 GLN A CA 1
ATOM 1656 C C . GLN A 1 213 ? 29.380 -37.421 -11.290 1.00 66.25 213 GLN A C 1
ATOM 1658 O O . GLN A 1 213 ? 29.759 -38.174 -10.391 1.00 66.25 213 GLN A O 1
ATOM 1663 N N . PHE A 1 214 ? 28.415 -36.521 -11.093 1.00 65.25 214 PHE A N 1
ATOM 1664 C CA . PHE A 1 214 ? 27.660 -36.419 -9.843 1.00 65.25 214 PHE A CA 1
ATOM 1665 C C . PHE A 1 214 ? 26.736 -37.630 -9.640 1.00 65.25 214 PHE A C 1
ATOM 1667 O O . PHE A 1 214 ? 26.722 -38.217 -8.561 1.00 65.25 214 PHE A O 1
ATOM 1674 N N . MET A 1 215 ? 26.041 -38.071 -10.691 1.00 63.28 215 MET A N 1
ATOM 1675 C CA . MET A 1 215 ? 25.165 -39.245 -10.673 1.00 63.28 215 MET A CA 1
ATOM 1676 C C . MET A 1 215 ? 25.931 -40.527 -10.331 1.00 63.28 215 MET A C 1
ATOM 1678 O O . MET A 1 215 ? 25.423 -41.372 -9.598 1.00 63.28 215 MET A O 1
ATOM 1682 N N . LYS A 1 216 ? 27.185 -40.649 -10.780 1.00 71.38 216 LYS A N 1
ATOM 1683 C CA . LYS A 1 216 ? 28.080 -41.758 -10.410 1.00 71.38 216 LYS A CA 1
ATOM 1684 C C . LYS A 1 216 ? 28.472 -41.764 -8.928 1.00 71.38 216 LYS A C 1
ATOM 1686 O O . LYS A 1 216 ? 28.766 -42.831 -8.402 1.00 71.38 216 LYS A O 1
ATOM 1691 N N . ARG A 1 217 ? 28.450 -40.608 -8.255 1.00 66.88 217 ARG A N 1
ATOM 1692 C CA . ARG A 1 217 ? 28.750 -40.457 -6.814 1.00 66.88 217 ARG A CA 1
ATOM 1693 C C . ARG A 1 217 ? 27.517 -40.543 -5.916 1.00 66.88 217 ARG A C 1
ATOM 1695 O O . ARG A 1 217 ? 27.640 -40.682 -4.704 1.00 66.88 217 ARG A O 1
ATOM 1702 N N . LEU A 1 218 ? 26.322 -40.480 -6.492 1.00 59.41 218 LEU A N 1
ATOM 1703 C CA . LEU A 1 218 ? 25.057 -40.482 -5.759 1.00 59.41 218 LEU A CA 1
ATOM 1704 C C . LEU A 1 218 ? 24.830 -41.732 -4.879 1.00 59.41 218 LEU A C 1
ATOM 1706 O O . LEU A 1 218 ? 24.324 -41.574 -3.771 1.00 59.41 218 LEU A O 1
ATOM 1710 N N . PRO A 1 219 ? 25.247 -42.952 -5.280 1.00 64.56 219 PRO A N 1
ATOM 1711 C CA . PRO A 1 219 ? 25.193 -44.125 -4.402 1.00 64.56 219 PRO A CA 1
ATOM 1712 C C . PRO A 1 219 ? 26.109 -44.021 -3.173 1.00 64.56 219 PRO A C 1
ATOM 1714 O O . PRO A 1 219 ? 25.803 -44.607 -2.139 1.00 64.56 219 PRO A O 1
ATOM 1717 N N . GLU A 1 220 ? 27.214 -43.276 -3.273 1.00 66.44 220 GLU A N 1
ATOM 1718 C CA . GLU A 1 220 ? 28.136 -43.033 -2.156 1.00 66.44 220 GLU A CA 1
ATOM 1719 C C . GLU A 1 220 ? 27.528 -42.017 -1.172 1.00 66.44 220 GLU A C 1
ATOM 1721 O O . GLU A 1 220 ? 27.598 -42.214 0.040 1.00 66.44 220 GLU A O 1
ATOM 1726 N N . LEU A 1 221 ? 26.835 -40.995 -1.692 1.00 52.06 221 LEU A N 1
ATOM 1727 C CA . LEU A 1 221 ? 26.104 -39.979 -0.917 1.00 52.06 221 LEU A CA 1
ATOM 1728 C C . LEU A 1 221 ? 24.809 -40.503 -0.275 1.00 52.06 221 LEU A C 1
ATOM 1730 O O . LEU A 1 221 ? 24.367 -39.985 0.739 1.00 52.06 221 LEU A O 1
ATOM 1734 N N . ALA A 1 222 ? 24.197 -41.559 -0.811 1.00 51.44 222 ALA A N 1
ATOM 1735 C CA . ALA A 1 222 ? 23.019 -42.183 -0.199 1.00 51.44 222 ALA A CA 1
ATOM 1736 C C . ALA A 1 222 ? 23.340 -42.977 1.089 1.00 51.44 222 ALA A C 1
ATOM 1738 O O . ALA A 1 222 ? 22.428 -43.489 1.736 1.00 51.44 222 ALA A O 1
ATOM 1739 N N . SER A 1 223 ? 24.624 -43.111 1.447 1.00 51.91 223 SER A N 1
ATOM 1740 C CA . SER A 1 223 ? 25.087 -43.803 2.658 1.00 51.91 223 SER A CA 1
ATOM 1741 C C . SER A 1 223 ? 25.420 -42.870 3.831 1.00 51.91 223 SER A C 1
ATOM 1743 O O . SER A 1 223 ? 25.840 -43.346 4.888 1.00 51.91 223 SER A O 1
ATOM 1745 N N . THR A 1 224 ? 25.238 -41.558 3.663 1.00 53.53 224 THR A N 1
ATOM 1746 C CA . THR A 1 224 ? 25.570 -40.534 4.661 1.00 53.53 224 THR A CA 1
ATOM 1747 C C . THR A 1 224 ? 24.318 -39.931 5.320 1.00 53.53 224 THR A C 1
ATOM 1749 O O . THR A 1 224 ? 23.193 -40.341 5.046 1.00 53.53 224 THR A O 1
ATOM 1752 N N . THR A 1 225 ? 24.522 -39.053 6.308 1.00 72.81 225 THR A N 1
ATOM 1753 C CA . THR A 1 225 ? 23.509 -38.546 7.256 1.00 72.81 225 THR A CA 1
ATOM 1754 C C . THR A 1 225 ? 22.295 -37.884 6.594 1.00 72.81 225 THR A C 1
ATOM 1756 O O . THR A 1 225 ? 22.426 -37.311 5.517 1.00 72.81 225 THR A O 1
ATOM 1759 N N . ASP A 1 226 ? 21.146 -37.876 7.286 1.00 68.06 226 ASP A N 1
ATOM 1760 C CA . ASP A 1 226 ? 19.870 -37.289 6.821 1.00 68.06 226 ASP A CA 1
ATOM 1761 C C . ASP A 1 226 ? 20.021 -35.869 6.222 1.00 68.06 226 ASP A C 1
ATOM 1763 O O . ASP A 1 226 ? 19.422 -35.573 5.187 1.00 68.06 226 ASP A O 1
ATOM 1767 N N . ASP A 1 227 ? 20.894 -35.033 6.796 1.00 61.84 227 ASP A N 1
ATOM 1768 C CA . ASP A 1 227 ? 21.156 -33.660 6.331 1.00 61.84 227 ASP A CA 1
ATOM 1769 C C . ASP A 1 227 ? 21.824 -33.599 4.936 1.00 61.84 227 ASP A C 1
ATOM 1771 O O . ASP A 1 227 ? 21.604 -32.665 4.163 1.00 61.84 227 ASP A O 1
ATOM 1775 N N . GLU A 1 228 ? 22.634 -34.601 4.572 1.00 66.50 228 GLU A N 1
ATOM 1776 C CA . GLU A 1 228 ? 23.290 -34.668 3.257 1.00 66.50 228 GLU A CA 1
ATOM 1777 C C . GLU A 1 228 ? 22.332 -35.179 2.173 1.00 66.50 228 GLU A C 1
ATOM 1779 O O . GLU A 1 228 ? 22.414 -34.750 1.018 1.00 66.50 228 GLU A O 1
ATOM 1784 N N . ALA A 1 229 ? 21.377 -36.036 2.546 1.00 66.38 229 ALA A N 1
ATOM 1785 C CA . ALA A 1 229 ? 20.316 -36.495 1.655 1.00 66.38 229 ALA A CA 1
ATOM 1786 C C . ALA A 1 229 ? 19.322 -35.367 1.319 1.00 66.38 229 ALA A C 1
ATOM 1788 O O . ALA A 1 229 ? 18.894 -35.250 0.166 1.00 66.38 229 ALA A O 1
ATOM 1789 N N . GLU A 1 230 ? 18.993 -34.510 2.291 1.00 72.06 230 GLU A N 1
ATOM 1790 C CA . GLU A 1 230 ? 18.163 -33.317 2.078 1.00 72.06 230 GLU A CA 1
ATOM 1791 C C . GLU A 1 230 ? 18.877 -32.301 1.171 1.00 72.06 230 GLU A C 1
ATOM 1793 O O . GLU A 1 230 ? 18.328 -31.894 0.145 1.00 72.06 230 GLU A O 1
ATOM 1798 N N . ALA A 1 231 ? 20.155 -32.006 1.441 1.00 67.38 231 ALA A N 1
ATOM 1799 C CA . ALA A 1 231 ? 20.960 -31.132 0.586 1.00 67.38 231 ALA A CA 1
ATOM 1800 C C . ALA A 1 231 ? 21.107 -31.670 -0.852 1.00 67.38 231 ALA A C 1
ATOM 1802 O O . ALA A 1 231 ? 21.046 -30.907 -1.820 1.00 67.38 231 ALA A O 1
ATOM 1803 N N . ALA A 1 232 ? 21.269 -32.987 -1.024 1.00 68.94 232 ALA A N 1
ATOM 1804 C CA . ALA A 1 232 ? 21.321 -33.611 -2.345 1.00 68.94 232 ALA A CA 1
ATOM 1805 C C . ALA A 1 232 ? 19.979 -33.506 -3.093 1.00 68.94 232 ALA A C 1
ATOM 1807 O O . ALA A 1 232 ? 19.975 -33.254 -4.301 1.00 68.94 232 ALA A O 1
ATOM 1808 N N . SER A 1 233 ? 18.854 -33.655 -2.384 1.00 74.19 233 SER A N 1
ATOM 1809 C CA . SER A 1 233 ? 17.504 -33.483 -2.934 1.00 74.19 233 SER A CA 1
ATOM 1810 C C . SER A 1 233 ? 17.270 -32.051 -3.428 1.00 74.19 233 SER A C 1
ATOM 1812 O O . SER A 1 233 ? 16.787 -31.861 -4.547 1.00 74.19 233 SER A O 1
ATOM 1814 N N . ASP A 1 234 ? 17.680 -31.046 -2.653 1.00 68.94 234 ASP A N 1
ATOM 1815 C CA . ASP A 1 234 ? 17.535 -29.634 -3.021 1.00 68.94 234 ASP A CA 1
ATOM 1816 C C . ASP A 1 234 ? 18.379 -29.259 -4.244 1.00 68.94 234 ASP A C 1
ATOM 1818 O O . ASP A 1 234 ? 17.899 -28.589 -5.164 1.00 68.94 234 ASP A O 1
ATOM 1822 N N . VAL A 1 235 ? 19.620 -29.751 -4.316 1.00 68.94 235 VAL A N 1
ATOM 1823 C CA . VAL A 1 235 ? 20.497 -29.546 -5.480 1.00 68.94 235 VAL A CA 1
ATOM 1824 C C . VAL A 1 235 ? 19.907 -30.195 -6.738 1.00 68.94 235 VAL A C 1
ATOM 1826 O O . VAL A 1 235 ? 19.942 -29.601 -7.821 1.00 68.94 235 VAL A O 1
ATOM 1829 N N . LEU A 1 236 ? 19.324 -31.392 -6.614 1.00 70.94 236 LEU A N 1
ATOM 1830 C CA . LEU A 1 236 ? 18.614 -32.065 -7.706 1.00 70.94 236 LEU A CA 1
ATOM 1831 C C . LEU A 1 236 ? 17.380 -31.272 -8.156 1.00 70.94 236 LEU A C 1
ATOM 1833 O O . LEU A 1 236 ? 17.192 -31.080 -9.359 1.00 70.94 236 LEU A O 1
ATOM 1837 N N . ALA A 1 237 ? 16.578 -30.759 -7.221 1.00 69.12 237 ALA A N 1
ATOM 1838 C CA . ALA A 1 237 ? 15.389 -29.961 -7.519 1.00 69.12 237 ALA A CA 1
ATOM 1839 C C . ALA A 1 237 ? 15.735 -28.654 -8.254 1.00 69.12 237 ALA A C 1
ATOM 1841 O O . ALA A 1 237 ? 15.142 -28.348 -9.294 1.00 69.12 237 ALA A O 1
ATOM 1842 N N . GLN A 1 238 ? 16.752 -27.924 -7.784 1.00 65.75 238 GLN A N 1
ATOM 1843 C CA . GLN A 1 238 ? 17.240 -26.704 -8.438 1.00 65.75 238 GLN A CA 1
ATOM 1844 C C . GLN A 1 238 ? 17.765 -26.978 -9.853 1.00 65.75 238 GLN A C 1
ATOM 1846 O O . GLN A 1 238 ? 17.531 -26.199 -10.782 1.00 65.75 238 GLN A O 1
ATOM 1851 N N . LYS A 1 239 ? 18.445 -28.112 -10.055 1.00 66.75 239 LYS A N 1
ATOM 1852 C CA . LYS A 1 239 ? 18.999 -28.479 -11.363 1.00 66.75 239 LYS A CA 1
ATOM 1853 C C . LYS A 1 239 ? 17.917 -28.904 -12.361 1.00 66.75 239 LYS A C 1
ATOM 1855 O O . LYS A 1 239 ? 17.985 -28.502 -13.522 1.00 66.75 239 LYS A O 1
ATOM 1860 N N . VAL A 1 240 ? 16.885 -29.623 -11.909 1.00 74.75 240 VAL A N 1
ATOM 1861 C CA . VAL A 1 240 ? 15.681 -29.923 -12.708 1.00 74.75 240 VAL A CA 1
ATOM 1862 C C . VAL A 1 240 ? 14.994 -28.629 -13.145 1.00 74.75 240 VAL A C 1
ATOM 1864 O O . VAL A 1 240 ? 14.684 -28.466 -14.324 1.00 74.75 240 VAL A O 1
ATOM 1867 N N . GLN A 1 241 ? 14.840 -27.661 -12.240 1.00 68.56 241 GLN A N 1
ATOM 1868 C CA . GLN A 1 241 ? 14.251 -26.360 -12.561 1.00 68.56 241 GLN A CA 1
ATOM 1869 C C . GLN A 1 241 ? 15.075 -25.579 -13.603 1.00 68.56 241 GLN A C 1
ATOM 1871 O O . GLN A 1 241 ? 14.511 -25.013 -14.543 1.00 68.56 241 GLN A O 1
ATOM 1876 N N . ALA A 1 242 ? 16.406 -25.579 -13.489 1.00 64.19 242 ALA A N 1
ATOM 1877 C CA . ALA A 1 242 ? 17.287 -24.943 -14.469 1.00 64.19 242 ALA A CA 1
ATOM 1878 C C . ALA A 1 242 ? 17.169 -25.593 -15.861 1.00 64.19 242 ALA A C 1
ATOM 1880 O O . ALA A 1 242 ? 17.073 -24.890 -16.872 1.00 64.19 242 ALA A O 1
ATOM 1881 N N . MET A 1 243 ? 17.105 -26.927 -15.923 1.00 69.94 243 MET A N 1
ATOM 1882 C CA . MET A 1 243 ? 16.911 -27.657 -17.178 1.00 69.94 243 MET A CA 1
ATOM 1883 C C . MET A 1 243 ? 15.539 -27.384 -17.810 1.00 69.94 243 MET A C 1
ATOM 1885 O O . MET A 1 243 ? 15.457 -27.268 -19.032 1.00 69.94 243 MET A O 1
ATOM 1889 N N . GLU A 1 244 ? 14.470 -27.195 -17.029 1.00 73.31 244 GLU A N 1
ATOM 1890 C CA . GLU A 1 244 ? 13.165 -26.789 -17.576 1.00 73.31 244 GLU A CA 1
ATOM 1891 C C . GLU A 1 244 ? 13.202 -25.413 -18.243 1.00 73.31 244 GLU A C 1
ATOM 1893 O O . GLU A 1 244 ? 12.573 -25.211 -19.282 1.00 73.31 244 GLU A O 1
ATOM 1898 N N . ILE A 1 245 ? 13.928 -24.458 -17.659 1.00 68.31 245 ILE A N 1
ATOM 1899 C CA . ILE A 1 245 ? 14.059 -23.104 -18.215 1.00 68.31 245 ILE A CA 1
ATOM 1900 C C . ILE A 1 245 ? 14.780 -23.155 -19.565 1.00 68.31 245 ILE A C 1
ATOM 1902 O O . ILE A 1 245 ? 14.349 -22.511 -20.525 1.00 68.31 245 ILE A O 1
ATOM 1906 N N . VAL A 1 246 ? 15.856 -23.942 -19.652 1.00 68.56 246 VAL A N 1
ATOM 1907 C CA . VAL A 1 246 ? 16.604 -24.142 -20.900 1.00 68.56 246 VAL A CA 1
ATOM 1908 C C . VAL A 1 246 ? 15.731 -24.826 -21.954 1.00 68.56 246 VAL A C 1
ATOM 1910 O O . VAL A 1 246 ? 15.689 -24.364 -23.094 1.00 68.56 246 VAL A O 1
ATOM 1913 N N . GLY A 1 247 ? 14.963 -25.852 -21.570 1.00 75.31 247 GLY A N 1
ATOM 1914 C CA . GLY A 1 247 ? 14.055 -26.566 -22.476 1.00 75.31 247 GLY A CA 1
ATOM 1915 C C . GLY A 1 247 ? 12.980 -25.652 -23.062 1.00 75.31 247 GLY A C 1
ATOM 1916 O O . GLY A 1 247 ? 12.817 -25.588 -24.278 1.00 75.31 247 GLY A O 1
ATOM 1917 N N . ARG A 1 248 ? 12.336 -24.829 -22.222 1.00 71.56 248 ARG A N 1
ATOM 1918 C CA . ARG A 1 248 ? 11.338 -23.842 -22.678 1.00 71.56 248 ARG A CA 1
ATOM 1919 C C . ARG A 1 248 ? 11.924 -22.805 -23.640 1.00 71.56 248 ARG A C 1
ATOM 1921 O O . ARG A 1 248 ? 11.233 -22.353 -24.550 1.00 71.56 248 ARG A O 1
ATOM 1928 N N . ARG A 1 249 ? 13.191 -22.408 -23.460 1.00 68.25 249 ARG A N 1
ATOM 1929 C CA . ARG A 1 249 ? 13.878 -21.488 -24.386 1.00 68.25 249 ARG A CA 1
ATOM 1930 C C . ARG A 1 249 ? 14.174 -22.146 -25.734 1.00 68.25 249 ARG A C 1
ATOM 1932 O O . ARG A 1 249 ? 13.974 -21.500 -26.760 1.00 68.25 249 ARG A O 1
ATOM 1939 N N . LEU A 1 250 ? 14.613 -23.404 -25.733 1.00 69.62 250 LEU A N 1
ATOM 1940 C CA . LEU A 1 250 ? 14.832 -24.198 -26.947 1.00 69.62 250 LEU A CA 1
ATOM 1941 C C . LEU A 1 250 ? 13.529 -24.397 -27.731 1.00 69.62 250 LEU A C 1
ATOM 1943 O O . LEU A 1 250 ? 13.494 -24.123 -28.928 1.00 69.62 250 LEU A O 1
ATOM 1947 N N . GLU A 1 251 ? 12.443 -24.767 -27.051 1.00 73.81 251 GLU A N 1
ATOM 1948 C CA . GLU A 1 251 ? 11.111 -24.905 -27.655 1.00 73.81 251 GLU A CA 1
ATOM 1949 C C . GLU A 1 251 ? 10.601 -23.581 -28.237 1.00 73.81 251 GLU A C 1
ATOM 1951 O O . GLU A 1 251 ? 10.106 -23.547 -29.362 1.00 73.81 251 GLU A O 1
ATOM 1956 N N . ALA A 1 252 ? 10.769 -22.466 -27.519 1.00 68.25 252 ALA A N 1
ATOM 1957 C CA . ALA A 1 252 ? 10.380 -21.147 -28.014 1.00 68.25 252 ALA A CA 1
ATOM 1958 C C . ALA A 1 252 ? 11.195 -20.716 -29.246 1.00 68.25 252 ALA A C 1
ATOM 1960 O O . ALA A 1 252 ? 10.658 -20.062 -30.142 1.00 68.25 252 ALA A O 1
ATOM 1961 N N . HIS A 1 253 ? 12.480 -21.075 -29.312 1.00 69.12 253 HIS A N 1
ATOM 1962 C CA . HIS A 1 253 ? 13.312 -20.825 -30.489 1.00 69.12 253 HIS A CA 1
ATOM 1963 C C . HIS A 1 253 ? 12.916 -21.704 -31.678 1.00 69.12 253 HIS A C 1
ATOM 1965 O O . HIS A 1 253 ? 12.785 -21.177 -32.783 1.00 69.12 253 HIS A O 1
ATOM 1971 N N . LEU A 1 254 ? 12.656 -22.995 -31.457 1.00 72.62 254 LEU A N 1
ATOM 1972 C CA . LEU A 1 254 ? 12.138 -23.905 -32.483 1.00 72.62 254 LEU A CA 1
ATOM 1973 C C . LEU A 1 254 ? 10.790 -23.415 -33.029 1.00 72.62 254 LEU A C 1
ATOM 1975 O O . LEU A 1 254 ? 10.638 -23.286 -34.240 1.00 72.62 254 LEU A O 1
ATOM 1979 N N . ALA A 1 255 ? 9.858 -23.028 -32.155 1.00 71.94 255 ALA A N 1
ATOM 1980 C CA . ALA A 1 255 ? 8.550 -22.509 -32.553 1.00 71.94 255 ALA A CA 1
ATOM 1981 C C . ALA A 1 255 ? 8.648 -21.209 -33.372 1.00 71.94 255 ALA A C 1
ATOM 1983 O O . ALA A 1 255 ? 7.876 -21.006 -34.306 1.00 71.94 255 ALA A O 1
ATOM 1984 N N . ARG A 1 256 ? 9.609 -20.327 -33.058 1.00 72.81 256 ARG A N 1
ATOM 1985 C CA . ARG A 1 256 ? 9.871 -19.108 -33.847 1.00 72.81 256 ARG A CA 1
ATOM 1986 C C . ARG A 1 256 ? 10.426 -19.427 -35.234 1.00 72.81 256 ARG A C 1
ATOM 1988 O O . ARG A 1 256 ? 9.980 -18.822 -36.204 1.00 72.81 256 ARG A O 1
ATOM 1995 N N . LEU A 1 257 ? 11.359 -20.375 -35.326 1.00 70.69 257 LEU A N 1
ATOM 1996 C CA . LEU A 1 257 ? 11.939 -20.809 -36.601 1.00 70.69 257 LEU A CA 1
ATOM 1997 C C . LEU A 1 257 ? 10.909 -21.529 -37.487 1.00 70.69 257 LEU A C 1
ATOM 1999 O O . LEU A 1 257 ? 10.909 -21.334 -38.698 1.00 70.69 257 LEU A O 1
ATOM 2003 N N . GLU A 1 258 ? 9.999 -22.308 -36.895 1.00 74.31 258 GLU A N 1
ATOM 2004 C CA . GLU A 1 258 ? 8.905 -22.970 -37.618 1.00 74.31 258 GLU A CA 1
ATOM 2005 C C . GLU A 1 258 ? 7.807 -21.985 -38.064 1.00 74.31 258 GLU A C 1
ATOM 2007 O O . GLU A 1 258 ? 7.235 -22.151 -39.141 1.00 74.31 258 GLU A O 1
ATOM 2012 N N . ALA A 1 259 ? 7.526 -20.939 -37.276 1.00 70.69 259 ALA A N 1
ATOM 2013 C CA . ALA A 1 259 ? 6.498 -19.943 -37.592 1.00 70.69 259 ALA A CA 1
ATOM 2014 C C . ALA A 1 259 ? 6.916 -18.936 -38.682 1.00 70.69 259 ALA A C 1
ATOM 2016 O O . ALA A 1 259 ? 6.053 -18.452 -39.414 1.00 70.69 259 ALA A O 1
ATOM 2017 N N . ASN A 1 260 ? 8.214 -18.635 -38.808 1.00 71.50 260 ASN A N 1
ATOM 2018 C CA . ASN A 1 260 ? 8.753 -17.676 -39.776 1.00 71.50 260 ASN A CA 1
ATOM 2019 C C . ASN A 1 260 ? 9.892 -18.292 -40.611 1.00 71.50 260 ASN A C 1
ATOM 2021 O O . ASN A 1 260 ? 11.068 -17.998 -40.382 1.00 71.50 260 ASN A O 1
ATOM 2025 N N . PRO A 1 261 ? 9.583 -19.085 -41.653 1.00 61.59 261 PRO A N 1
ATOM 2026 C CA . PRO A 1 261 ? 10.605 -19.679 -42.520 1.00 61.59 261 PRO A CA 1
ATOM 2027 C C . PRO A 1 261 ? 11.437 -18.636 -43.294 1.00 61.59 261 PRO A C 1
ATOM 2029 O O . PRO A 1 261 ? 12.523 -18.946 -43.778 1.00 61.59 261 PRO A O 1
ATOM 2032 N N . SER A 1 262 ? 10.974 -17.384 -43.389 1.00 56.00 262 SER A N 1
ATOM 2033 C CA . SER A 1 262 ? 11.738 -16.264 -43.954 1.00 56.00 262 SER A CA 1
ATOM 2034 C C . SER A 1 262 ? 12.912 -15.815 -43.079 1.00 56.00 262 SER A C 1
ATOM 2036 O O . SER A 1 262 ? 13.896 -15.318 -43.621 1.00 56.00 262 SER A O 1
ATOM 2038 N N . ASP A 1 263 ? 12.861 -16.036 -41.761 1.00 53.22 263 ASP A N 1
ATOM 2039 C CA . ASP A 1 263 ? 13.981 -15.734 -40.855 1.00 53.22 263 ASP A CA 1
ATOM 2040 C C . ASP A 1 263 ? 15.130 -16.749 -41.040 1.00 53.22 263 ASP A C 1
ATOM 2042 O O . ASP A 1 263 ? 16.293 -16.441 -40.779 1.00 53.22 263 ASP A O 1
ATOM 2046 N N . ALA A 1 264 ? 14.835 -17.930 -41.601 1.00 49.44 264 ALA A N 1
ATOM 2047 C CA . ALA A 1 264 ? 15.827 -18.927 -42.007 1.00 49.44 264 ALA A CA 1
ATOM 2048 C C . ALA A 1 264 ? 16.509 -18.608 -43.357 1.00 49.44 264 ALA A C 1
ATOM 2050 O O . ALA A 1 264 ? 17.544 -19.192 -43.673 1.00 49.44 264 ALA A O 1
ATOM 2051 N N . ALA A 1 265 ? 15.991 -17.656 -44.146 1.00 49.34 265 ALA A N 1
ATOM 2052 C CA . ALA A 1 265 ? 16.549 -17.288 -45.454 1.00 49.34 265 ALA A CA 1
ATOM 2053 C C . ALA A 1 265 ? 17.857 -16.467 -45.374 1.00 49.34 265 ALA A C 1
ATOM 2055 O O . ALA A 1 265 ? 18.455 -16.165 -46.406 1.00 49.34 265 ALA A O 1
ATOM 2056 N N . MET A 1 266 ? 18.315 -16.120 -44.164 1.00 50.34 266 MET A N 1
ATOM 2057 C CA . MET A 1 266 ? 19.630 -15.510 -43.912 1.00 50.34 266 MET A CA 1
ATOM 2058 C C . MET A 1 266 ? 20.732 -16.520 -43.536 1.00 50.34 266 MET A C 1
ATOM 2060 O O . MET A 1 266 ? 21.856 -16.116 -43.238 1.00 50.34 266 MET A O 1
ATOM 2064 N N . LEU A 1 267 ? 20.443 -17.825 -43.572 1.00 51.66 267 LEU A N 1
ATOM 2065 C CA . LEU A 1 267 ? 21.420 -18.899 -43.360 1.00 51.66 267 LEU A CA 1
ATOM 2066 C C . LEU A 1 267 ? 22.012 -19.411 -44.697 1.00 51.66 267 LEU A C 1
ATOM 2068 O O . LEU A 1 267 ? 21.433 -19.163 -45.757 1.00 51.66 267 LEU A O 1
ATOM 2072 N N . PRO A 1 268 ? 23.193 -20.075 -44.678 1.00 47.34 268 PRO A N 1
ATOM 2073 C CA . PRO A 1 268 ? 23.870 -20.609 -45.872 1.00 47.34 268 PRO A CA 1
ATOM 2074 C C . PRO A 1 268 ? 22.969 -21.523 -46.735 1.00 47.34 268 PRO A C 1
ATOM 2076 O O . PRO A 1 268 ? 21.919 -21.959 -46.268 1.00 47.34 268 PRO A O 1
ATOM 2079 N N . PRO A 1 269 ? 23.355 -21.814 -48.000 1.00 50.78 269 PRO A N 1
ATOM 2080 C CA . PRO A 1 269 ? 22.473 -22.360 -49.040 1.00 50.78 269 PRO A CA 1
ATOM 2081 C C . PRO A 1 269 ? 21.670 -23.619 -48.647 1.00 50.78 269 PRO A C 1
ATOM 2083 O O . PRO A 1 269 ? 22.064 -24.334 -47.724 1.00 50.78 269 PRO A O 1
ATOM 2086 N N . PRO A 1 270 ? 20.598 -23.952 -49.405 1.00 42.47 270 PRO A N 1
ATOM 2087 C CA . PRO A 1 270 ? 19.472 -24.821 -49.007 1.00 42.47 270 PRO A CA 1
ATOM 2088 C C . PRO A 1 270 ? 19.765 -26.274 -48.576 1.00 42.47 270 PRO A C 1
ATOM 2090 O O . PRO A 1 270 ? 18.828 -27.029 -48.361 1.00 42.47 270 PRO A O 1
ATOM 2093 N N . GLY A 1 271 ? 21.026 -26.693 -48.455 1.00 48.59 271 GLY A N 1
ATOM 2094 C CA . GLY A 1 271 ? 21.430 -28.011 -47.949 1.00 48.59 271 GLY A CA 1
ATOM 2095 C C . GLY A 1 271 ? 21.937 -28.033 -46.499 1.00 48.59 271 GLY A C 1
ATOM 2096 O O . GLY A 1 271 ? 22.184 -29.116 -45.980 1.00 48.59 271 GLY A O 1
ATOM 2097 N N . ALA A 1 272 ? 22.115 -26.877 -45.842 1.00 51.88 272 ALA A N 1
ATOM 2098 C CA . ALA A 1 272 ? 22.689 -26.783 -44.487 1.00 51.88 272 ALA A CA 1
ATOM 2099 C C . ALA A 1 272 ? 21.660 -26.532 -43.363 1.00 51.88 272 ALA A C 1
ATOM 2101 O O . ALA A 1 272 ? 22.006 -26.618 -42.187 1.00 51.88 272 ALA A O 1
ATOM 2102 N N . VAL A 1 273 ? 20.402 -26.237 -43.708 1.00 54.81 273 VAL A N 1
ATOM 2103 C CA . VAL A 1 273 ? 19.341 -25.901 -42.737 1.00 54.81 273 VAL A CA 1
ATOM 2104 C C . VAL A 1 273 ? 18.716 -27.156 -42.111 1.00 54.81 273 VAL A C 1
ATOM 2106 O O . VAL A 1 273 ? 18.458 -27.177 -40.909 1.00 54.81 273 VAL A O 1
ATOM 2109 N N . ASP A 1 274 ? 18.552 -28.230 -42.888 1.00 58.50 274 ASP A N 1
ATOM 2110 C CA . ASP A 1 274 ? 17.982 -29.497 -42.403 1.00 58.50 274 ASP A CA 1
ATOM 2111 C C . ASP A 1 274 ? 18.824 -30.197 -41.315 1.00 58.50 274 ASP A C 1
ATOM 2113 O O . ASP A 1 274 ? 18.240 -30.645 -40.326 1.00 58.50 274 ASP A O 1
ATOM 2117 N N . PRO A 1 275 ? 20.171 -30.265 -41.402 1.00 60.56 275 PRO A N 1
ATOM 2118 C CA . PRO A 1 275 ? 20.992 -30.879 -40.358 1.00 60.56 275 PRO A CA 1
ATOM 2119 C C . PRO A 1 275 ? 20.911 -30.140 -39.019 1.00 60.56 275 PRO A C 1
ATOM 2121 O O . PRO A 1 275 ? 20.775 -30.783 -37.985 1.00 60.56 275 PRO A O 1
ATOM 2124 N N . ALA A 1 276 ? 20.937 -28.802 -39.030 1.00 58.69 276 ALA A N 1
ATOM 2125 C CA . ALA A 1 276 ? 20.905 -27.994 -37.809 1.00 58.69 276 ALA A CA 1
ATOM 2126 C C . ALA A 1 276 ? 19.532 -28.041 -37.119 1.00 58.69 276 ALA A C 1
ATOM 2128 O O . ALA A 1 276 ? 19.446 -28.112 -35.893 1.00 58.69 276 ALA A O 1
ATOM 2129 N N . LEU A 1 277 ? 18.445 -28.049 -37.900 1.00 67.88 277 LEU A N 1
ATOM 2130 C CA . LEU A 1 277 ? 17.095 -28.226 -37.367 1.00 67.88 277 LEU A CA 1
ATOM 2131 C C . LEU A 1 277 ? 16.904 -29.642 -36.796 1.00 67.88 277 LEU A C 1
ATOM 2133 O O . LEU A 1 277 ? 16.301 -29.804 -35.736 1.00 67.88 277 LEU A O 1
ATOM 2137 N N . HIS A 1 278 ? 17.441 -30.663 -37.472 1.00 71.69 278 HIS A N 1
ATOM 2138 C CA . HIS A 1 278 ? 17.432 -32.043 -36.990 1.00 71.69 278 HIS A CA 1
ATOM 2139 C C . HIS A 1 278 ? 18.264 -32.203 -35.707 1.00 71.69 278 HIS A C 1
ATOM 2141 O O . HIS A 1 278 ? 17.833 -32.877 -34.774 1.00 71.69 278 HIS A O 1
ATOM 2147 N N . GLU A 1 279 ? 19.422 -31.547 -35.619 1.00 69.25 279 GLU A N 1
ATOM 2148 C CA . GLU A 1 279 ? 20.277 -31.542 -34.430 1.00 69.25 279 GLU A CA 1
ATOM 2149 C C . GLU A 1 279 ? 19.578 -30.864 -33.241 1.00 69.25 279 GLU A C 1
ATOM 2151 O O . GLU A 1 279 ? 19.497 -31.458 -32.166 1.00 69.25 279 GLU A O 1
ATOM 2156 N N . LEU A 1 280 ? 18.949 -29.700 -33.443 1.00 66.50 280 LEU A N 1
ATOM 2157 C CA . LEU A 1 280 ? 18.163 -29.014 -32.407 1.00 66.50 280 LEU A CA 1
ATOM 2158 C C . LEU A 1 280 ? 16.959 -29.834 -31.923 1.00 66.50 280 LEU A C 1
ATOM 2160 O O . LEU A 1 280 ? 16.703 -29.882 -30.720 1.00 66.50 280 LEU A O 1
ATOM 2164 N N . LYS A 1 281 ? 16.243 -30.513 -32.831 1.00 72.25 281 LYS A N 1
ATOM 2165 C CA . LYS A 1 281 ? 15.152 -31.433 -32.460 1.00 72.25 281 LYS A CA 1
ATOM 2166 C C . LYS A 1 281 ? 15.674 -32.643 -31.685 1.00 72.25 281 LYS A C 1
ATOM 2168 O O . LYS A 1 281 ? 15.101 -33.010 -30.664 1.00 72.25 281 LYS A O 1
ATOM 2173 N N . SER A 1 282 ? 16.803 -33.216 -32.103 1.00 73.25 282 SER A N 1
ATOM 2174 C CA . SER A 1 282 ? 17.426 -34.333 -31.385 1.00 73.25 282 SER A CA 1
ATOM 2175 C C . SER A 1 282 ? 17.906 -33.939 -29.981 1.00 73.25 282 SER A C 1
ATOM 2177 O O . SER A 1 282 ? 17.742 -34.713 -29.038 1.00 73.25 282 SER A O 1
ATOM 2179 N N . LEU A 1 283 ? 18.417 -32.712 -29.814 1.00 69.12 283 LEU A N 1
ATOM 2180 C CA . LEU A 1 283 ? 18.814 -32.156 -28.520 1.00 69.12 283 LEU A CA 1
ATOM 2181 C C . LEU A 1 283 ? 17.603 -31.916 -27.611 1.00 69.12 283 LEU A C 1
ATOM 2183 O O . LEU A 1 283 ? 17.665 -32.255 -26.429 1.00 69.12 283 LEU A O 1
ATOM 2187 N N . SER A 1 284 ? 16.485 -31.402 -28.140 1.00 73.38 284 SER A N 1
ATOM 2188 C CA . SER A 1 284 ? 15.275 -31.208 -27.328 1.00 73.38 284 SER A CA 1
ATOM 2189 C C . SER A 1 284 ? 14.654 -32.543 -26.894 1.00 73.38 284 SER A C 1
ATOM 2191 O O . SER A 1 284 ? 14.208 -32.676 -25.756 1.00 73.38 284 SER A O 1
ATOM 2193 N N . GLU A 1 285 ? 14.658 -33.560 -27.761 1.00 76.75 285 GLU A N 1
ATOM 2194 C CA . GLU A 1 285 ? 14.187 -34.908 -27.421 1.00 76.75 285 GLU A CA 1
ATOM 2195 C C . GLU A 1 285 ? 15.085 -35.603 -26.387 1.00 76.75 285 GLU A C 1
ATOM 2197 O O . GLU A 1 285 ? 14.579 -36.260 -25.473 1.00 76.75 285 GLU A O 1
ATOM 2202 N N . MET A 1 286 ? 16.408 -35.449 -26.503 1.00 77.81 286 MET A N 1
ATOM 2203 C CA . MET A 1 286 ? 17.373 -35.960 -25.524 1.00 77.81 286 MET A CA 1
ATOM 2204 C C . MET A 1 286 ? 17.146 -35.317 -24.152 1.00 77.81 286 MET A C 1
ATOM 2206 O O . MET A 1 286 ? 16.989 -36.026 -23.158 1.00 77.81 286 MET A O 1
ATOM 2210 N N . GLN A 1 287 ? 17.006 -33.990 -24.118 1.00 74.38 287 GLN A N 1
ATOM 2211 C CA . GLN A 1 287 ? 16.723 -33.237 -22.899 1.00 74.38 287 GLN A CA 1
ATOM 2212 C C . GLN A 1 287 ? 15.393 -33.659 -22.254 1.00 74.38 287 GLN A C 1
ATOM 2214 O O . GLN A 1 287 ? 15.312 -33.803 -21.034 1.00 74.38 287 GLN A O 1
ATOM 2219 N N . ALA A 1 288 ? 14.348 -33.902 -23.051 1.00 72.00 288 ALA A N 1
ATOM 2220 C CA . ALA A 1 288 ? 13.057 -34.363 -22.542 1.00 72.00 288 ALA A CA 1
ATOM 2221 C C . ALA A 1 288 ? 13.145 -35.754 -21.882 1.00 72.00 288 ALA A C 1
ATOM 2223 O O . ALA A 1 288 ? 12.519 -35.984 -20.843 1.00 72.00 288 ALA A O 1
ATOM 2224 N N . ARG A 1 289 ? 13.943 -36.673 -22.445 1.00 77.00 289 ARG A N 1
ATOM 2225 C CA . ARG A 1 289 ? 14.176 -38.008 -21.863 1.00 77.00 289 ARG A CA 1
ATOM 2226 C C . ARG A 1 289 ? 14.960 -37.934 -20.555 1.00 77.00 289 ARG A C 1
ATOM 2228 O O . ARG A 1 289 ? 14.587 -38.599 -19.591 1.00 77.00 289 ARG A O 1
ATOM 2235 N N . GLU A 1 290 ? 15.995 -37.100 -20.491 1.00 73.38 290 GLU A N 1
ATOM 2236 C CA . GLU A 1 290 ? 16.771 -36.895 -19.261 1.00 73.38 290 GLU A CA 1
ATOM 2237 C C . GLU A 1 290 ? 15.934 -36.250 -18.150 1.00 73.38 290 GLU A C 1
ATOM 2239 O O . GLU A 1 290 ? 15.980 -36.686 -17.001 1.00 73.38 290 GLU A O 1
ATOM 2244 N N . MET A 1 291 ? 15.090 -35.275 -18.494 1.00 75.44 291 MET A N 1
ATOM 2245 C CA . MET A 1 291 ? 14.150 -34.657 -17.555 1.00 75.44 291 MET A CA 1
ATOM 2246 C C . MET A 1 291 ? 13.152 -35.661 -16.970 1.00 75.44 291 MET A C 1
ATOM 2248 O O . MET A 1 291 ? 12.815 -35.583 -15.786 1.00 75.44 291 MET A O 1
ATOM 2252 N N . ALA A 1 292 ? 12.678 -36.611 -17.778 1.00 77.00 292 ALA A N 1
ATOM 2253 C CA . ALA A 1 292 ? 11.809 -37.679 -17.299 1.00 77.00 292 ALA A CA 1
ATOM 2254 C C . ALA A 1 292 ? 12.540 -38.600 -16.304 1.00 77.00 292 ALA A C 1
ATOM 2256 O O . ALA A 1 292 ? 11.993 -38.889 -15.239 1.00 77.00 292 ALA A O 1
ATOM 2257 N N . ALA A 1 293 ? 13.789 -38.976 -16.599 1.00 77.69 293 ALA A N 1
ATOM 2258 C CA . ALA A 1 293 ? 14.610 -39.807 -15.718 1.00 77.69 293 ALA A CA 1
ATOM 2259 C C . ALA A 1 293 ? 14.925 -39.116 -14.376 1.00 77.69 293 ALA A C 1
ATOM 2261 O O . ALA A 1 293 ? 14.799 -39.732 -13.317 1.00 77.69 293 ALA A O 1
ATOM 2262 N N . LEU A 1 294 ? 15.262 -37.821 -14.394 1.00 73.62 294 LEU A N 1
ATOM 2263 C CA . LEU A 1 294 ? 15.533 -37.048 -13.174 1.00 73.62 294 LEU A CA 1
ATOM 2264 C C . LEU A 1 294 ? 14.293 -36.917 -12.279 1.00 73.62 294 LEU A C 1
ATOM 2266 O O . LEU A 1 294 ? 14.401 -37.022 -11.057 1.00 73.62 294 LEU A O 1
ATOM 2270 N N . ARG A 1 295 ? 13.102 -36.731 -12.864 1.00 76.25 295 ARG A N 1
ATOM 2271 C CA . ARG A 1 295 ? 11.837 -36.676 -12.108 1.00 76.25 295 ARG A CA 1
ATOM 2272 C C . ARG A 1 295 ? 11.495 -38.010 -11.450 1.00 76.25 295 ARG A C 1
ATOM 2274 O O . ARG A 1 295 ? 11.043 -38.024 -10.307 1.00 76.25 295 ARG A O 1
ATOM 2281 N N . GLU A 1 296 ? 11.724 -39.121 -12.146 1.00 83.44 296 GLU A N 1
ATOM 2282 C CA . GLU A 1 296 ? 11.522 -40.462 -11.590 1.00 83.44 296 GLU A CA 1
ATOM 2283 C C . GLU A 1 296 ? 12.462 -40.726 -10.400 1.00 83.44 296 GLU A C 1
ATOM 2285 O O . GLU A 1 296 ? 12.043 -41.268 -9.376 1.00 83.44 296 GLU A O 1
ATOM 2290 N N . GLN A 1 297 ? 13.708 -40.257 -10.481 1.00 71.75 297 GLN A N 1
ATOM 2291 C CA . GLN A 1 297 ? 14.690 -40.392 -9.403 1.00 71.75 297 GLN A CA 1
ATOM 2292 C C . GLN A 1 297 ? 14.404 -39.480 -8.203 1.00 71.75 297 GLN A C 1
ATOM 2294 O O . GLN A 1 297 ? 14.505 -39.936 -7.065 1.00 71.75 297 GLN A O 1
ATOM 2299 N N . LEU A 1 298 ? 13.975 -38.232 -8.425 1.00 74.88 298 LEU A N 1
ATOM 2300 C CA . LEU A 1 298 ? 13.493 -37.345 -7.355 1.00 74.88 298 LEU A CA 1
ATOM 2301 C C . LEU A 1 298 ? 12.297 -37.960 -6.619 1.00 74.88 298 LEU A C 1
ATOM 2303 O O . LEU A 1 298 ? 12.245 -37.946 -5.390 1.00 74.88 298 LEU A O 1
ATOM 2307 N N . ALA A 1 299 ? 11.368 -38.574 -7.358 1.00 77.25 299 ALA A N 1
ATOM 2308 C CA . ALA A 1 299 ? 10.250 -39.297 -6.763 1.00 77.25 299 ALA A CA 1
ATOM 2309 C C . ALA A 1 299 ? 10.715 -40.518 -5.943 1.00 77.25 299 ALA A C 1
ATOM 2311 O O . ALA A 1 299 ? 10.151 -40.799 -4.882 1.00 77.25 299 ALA A O 1
ATOM 2312 N N . ALA A 1 300 ? 11.758 -41.226 -6.390 1.00 77.44 300 ALA A N 1
ATOM 2313 C CA . ALA A 1 300 ? 12.348 -42.341 -5.650 1.00 77.44 300 ALA A CA 1
ATOM 2314 C C . ALA A 1 300 ? 13.055 -41.886 -4.358 1.00 77.44 300 ALA A C 1
ATOM 2316 O O . ALA A 1 300 ? 12.858 -42.513 -3.315 1.00 77.44 300 ALA A O 1
ATOM 2317 N N . LEU A 1 301 ? 13.807 -40.780 -4.395 1.00 72.38 301 LEU A N 1
ATOM 2318 C CA . LEU A 1 301 ? 14.467 -40.190 -3.221 1.00 72.38 301 LEU A CA 1
ATOM 2319 C C . LEU A 1 301 ? 13.456 -39.665 -2.199 1.00 72.38 301 LEU A C 1
ATOM 2321 O O . LEU A 1 301 ? 13.567 -39.981 -1.016 1.00 72.38 301 LEU A O 1
ATOM 2325 N N . ALA A 1 302 ? 12.413 -38.962 -2.647 1.00 73.31 302 ALA A N 1
ATOM 2326 C CA . ALA A 1 302 ? 11.330 -38.512 -1.772 1.00 73.31 302 ALA A CA 1
ATOM 2327 C C . ALA A 1 302 ? 10.628 -39.696 -1.083 1.00 73.31 302 ALA A C 1
ATOM 2329 O O . ALA A 1 302 ? 10.302 -39.643 0.104 1.00 73.31 302 ALA A O 1
ATOM 2330 N N . LYS A 1 303 ? 10.445 -40.811 -1.804 1.00 77.75 303 LYS A N 1
ATOM 2331 C CA . LYS A 1 303 ? 9.882 -42.047 -1.246 1.00 77.75 303 LYS A CA 1
ATOM 2332 C C . LYS A 1 303 ? 10.830 -42.729 -0.251 1.00 77.75 303 LYS A C 1
ATOM 2334 O O . LYS A 1 303 ? 10.353 -43.284 0.737 1.00 77.75 303 LYS A O 1
ATOM 2339 N N . ALA A 1 304 ? 12.142 -42.695 -0.490 1.00 73.88 304 ALA A N 1
ATOM 2340 C CA . ALA A 1 304 ? 13.150 -43.234 0.424 1.00 73.88 304 ALA A CA 1
ATOM 2341 C C . ALA A 1 304 ? 13.240 -42.412 1.722 1.00 73.88 304 ALA A C 1
ATOM 2343 O O . ALA A 1 304 ? 13.157 -42.988 2.805 1.00 73.88 304 ALA A O 1
ATOM 2344 N N . SER A 1 305 ? 13.280 -41.080 1.615 1.00 70.94 305 SER A N 1
ATOM 2345 C CA . SER A 1 305 ? 13.224 -40.144 2.750 1.00 70.94 305 SER A CA 1
ATOM 2346 C C . SER A 1 305 ? 11.961 -40.351 3.598 1.00 70.94 305 SER A C 1
ATOM 2348 O O . SER A 1 305 ? 12.038 -40.521 4.816 1.00 70.94 305 SER A O 1
ATOM 2350 N N . ALA A 1 306 ? 10.790 -40.473 2.960 1.00 70.75 306 ALA A N 1
ATOM 2351 C CA . ALA A 1 306 ? 9.530 -40.719 3.663 1.00 70.75 306 ALA A CA 1
ATOM 2352 C C . ALA A 1 306 ? 9.485 -42.068 4.410 1.00 70.75 306 ALA A C 1
ATOM 2354 O O . ALA A 1 306 ? 8.722 -42.215 5.369 1.00 70.75 306 ALA A O 1
ATOM 2355 N N . ASN A 1 307 ? 10.272 -43.058 3.980 1.00 72.50 307 ASN A N 1
ATOM 2356 C CA . ASN A 1 307 ? 10.410 -44.334 4.681 1.00 72.50 307 ASN A CA 1
ATOM 2357 C C . ASN A 1 307 ? 11.435 -44.241 5.824 1.00 72.50 307 ASN A C 1
ATOM 2359 O O . ASN A 1 307 ? 11.133 -44.693 6.925 1.00 72.50 307 ASN A O 1
ATOM 2363 N N . ALA A 1 308 ? 12.574 -43.574 5.615 1.00 68.38 308 ALA A N 1
ATOM 2364 C CA . ALA A 1 308 ? 13.578 -43.340 6.657 1.00 68.38 308 ALA A CA 1
ATOM 2365 C C . ALA A 1 308 ? 13.012 -42.533 7.842 1.00 68.38 308 ALA A C 1
ATOM 2367 O O . ALA A 1 308 ? 13.243 -42.877 9.000 1.00 68.38 308 ALA A O 1
ATOM 2368 N N . ALA A 1 309 ? 12.164 -41.533 7.572 1.00 64.62 309 ALA A N 1
ATOM 2369 C CA . ALA A 1 309 ? 11.466 -40.760 8.603 1.00 64.62 309 ALA A CA 1
ATOM 2370 C C . ALA A 1 309 ? 10.485 -41.602 9.449 1.00 64.62 309 ALA A C 1
ATOM 2372 O O . ALA A 1 309 ? 10.226 -41.290 10.614 1.00 64.62 309 ALA A O 1
ATOM 2373 N N . LYS A 1 310 ? 9.934 -42.689 8.890 1.00 67.56 310 LYS A N 1
ATOM 2374 C CA . LYS A 1 310 ? 9.077 -43.626 9.639 1.00 67.56 310 LYS A CA 1
ATOM 2375 C C . LYS A 1 310 ? 9.887 -44.550 10.542 1.00 67.56 310 LYS A C 1
ATOM 2377 O O . LYS A 1 310 ? 9.401 -44.908 11.616 1.00 67.56 310 LYS A O 1
ATOM 2382 N N . ASP A 1 311 ? 11.102 -44.898 10.136 1.00 62.75 311 ASP A N 1
ATOM 2383 C CA . ASP A 1 311 ? 11.985 -45.774 10.904 1.00 62.75 311 ASP A CA 1
ATOM 2384 C C . ASP A 1 311 ? 12.725 -45.006 12.017 1.00 62.75 311 ASP A C 1
ATOM 2386 O O . ASP A 1 311 ? 12.804 -45.491 13.147 1.00 62.75 311 ASP A O 1
ATOM 2390 N N . SER A 1 312 ? 13.130 -43.751 11.783 1.00 52.97 312 SER A N 1
ATOM 2391 C CA . SER A 1 312 ? 13.779 -42.902 12.800 1.00 52.97 312 SER A CA 1
ATOM 2392 C C . SER A 1 312 ? 12.841 -42.477 13.944 1.00 52.97 312 SER A C 1
ATOM 2394 O O . SER A 1 312 ? 13.287 -42.258 15.076 1.00 52.97 312 SER A O 1
ATOM 2396 N N . SER A 1 313 ? 11.520 -42.471 13.713 1.00 50.38 313 SER A N 1
ATOM 2397 C CA . SER A 1 313 ? 10.498 -42.302 14.760 1.00 50.38 313 SER A CA 1
ATOM 2398 C C . SER A 1 313 ? 10.486 -43.443 15.791 1.00 50.38 313 SER A C 1
ATOM 2400 O O . SER A 1 313 ? 9.884 -43.278 16.856 1.00 50.38 313 SER A O 1
ATOM 2402 N N . LYS A 1 314 ? 11.115 -44.592 15.510 1.00 50.38 314 LYS A N 1
ATOM 2403 C CA . LYS A 1 314 ? 11.184 -45.733 16.435 1.00 50.38 314 LYS A CA 1
ATOM 2404 C C . LYS A 1 314 ? 12.442 -45.767 17.302 1.00 50.38 314 LYS A C 1
ATOM 2406 O O . LYS A 1 314 ? 12.446 -46.501 18.286 1.00 50.38 314 LYS A O 1
ATOM 2411 N N . GLU A 1 315 ? 13.477 -44.984 16.989 1.00 45.97 315 GLU A N 1
ATOM 2412 C CA . GLU A 1 315 ? 14.820 -45.209 17.550 1.00 45.97 315 GLU A CA 1
ATOM 2413 C C . GLU A 1 315 ? 15.379 -44.076 18.433 1.00 45.97 315 GLU A C 1
ATOM 2415 O O . GLU A 1 315 ? 16.457 -44.210 19.012 1.00 45.97 315 GLU A O 1
ATOM 2420 N N . LYS A 1 316 ? 14.630 -42.987 18.666 1.00 42.16 316 LYS A N 1
ATOM 2421 C CA . LYS A 1 316 ? 15.021 -41.927 19.622 1.00 42.16 316 LYS A CA 1
ATOM 2422 C C . LYS A 1 316 ? 14.784 -42.331 21.090 1.00 42.16 316 LYS A C 1
ATOM 2424 O O . LYS A 1 316 ? 14.001 -41.719 21.810 1.00 42.16 316 LYS A O 1
ATOM 2429 N N . SER A 1 317 ? 15.522 -43.337 21.565 1.00 42.84 317 SER A N 1
ATOM 2430 C CA . SER A 1 317 ? 15.825 -43.530 22.991 1.00 42.84 317 SER A CA 1
ATOM 2431 C C . SER A 1 317 ? 17.233 -44.110 23.197 1.00 42.84 317 SER A C 1
ATOM 2433 O O . SER A 1 317 ? 17.382 -45.272 23.569 1.00 42.84 317 SER A O 1
ATOM 2435 N N . LYS A 1 318 ? 18.283 -43.315 22.964 1.00 40.81 318 LYS A N 1
ATOM 2436 C CA . LYS A 1 318 ? 19.565 -43.374 23.701 1.00 40.81 318 LYS A CA 1
ATOM 2437 C C . LYS A 1 318 ? 20.510 -42.273 23.215 1.00 40.81 318 LYS A C 1
ATOM 2439 O O . LYS A 1 318 ? 20.569 -41.978 22.030 1.00 40.81 318 LYS A O 1
ATOM 2444 N N . GLY A 1 319 ? 21.161 -41.622 24.178 1.00 42.97 319 GLY A N 1
ATOM 2445 C CA . GLY A 1 319 ? 21.889 -40.363 24.012 1.00 42.97 319 GLY A CA 1
ATOM 2446 C C . GLY A 1 319 ? 23.223 -40.464 23.272 1.00 42.97 319 GLY A C 1
ATOM 2447 O O . GLY A 1 319 ? 23.808 -41.539 23.156 1.00 42.97 319 GLY A O 1
ATOM 2448 N N . ALA A 1 320 ? 23.709 -39.303 22.826 1.00 34.91 320 ALA A N 1
ATOM 2449 C CA . ALA A 1 320 ? 24.977 -39.137 22.123 1.00 34.91 320 ALA A CA 1
ATOM 2450 C C . ALA A 1 320 ? 25.854 -38.046 22.768 1.00 34.91 320 ALA A C 1
ATOM 2452 O O . ALA A 1 320 ? 25.355 -37.063 23.317 1.00 34.91 320 ALA A O 1
ATOM 2453 N N . ALA A 1 321 ? 27.167 -38.280 22.700 1.00 39.12 321 ALA A N 1
ATOM 2454 C CA . ALA A 1 321 ? 28.278 -37.487 23.235 1.00 39.12 321 ALA A CA 1
ATOM 2455 C C . ALA A 1 321 ? 28.898 -36.557 22.153 1.00 39.12 321 ALA A C 1
ATOM 2457 O O . ALA A 1 321 ? 28.584 -36.732 20.975 1.00 39.12 321 ALA A O 1
ATOM 2458 N N . PRO A 1 322 ? 29.763 -35.577 22.509 1.00 42.62 322 PRO A N 1
ATOM 2459 C CA . PRO A 1 322 ? 30.164 -34.484 21.609 1.00 42.62 322 PRO A CA 1
ATOM 2460 C C . PRO A 1 322 ? 31.460 -34.746 20.796 1.00 42.62 322 PRO A C 1
ATOM 2462 O O . PRO A 1 322 ? 32.270 -35.582 21.204 1.00 42.62 322 PRO A O 1
ATOM 2465 N N . PRO A 1 323 ? 31.698 -34.006 19.684 1.00 45.31 323 PRO A N 1
ATOM 2466 C CA . PRO A 1 323 ? 32.844 -34.200 18.781 1.00 45.31 323 PRO A CA 1
ATOM 2467 C C . PRO A 1 323 ? 34.016 -33.204 19.005 1.00 45.31 323 PRO A C 1
ATOM 2469 O O . PRO A 1 323 ? 33.825 -32.169 19.649 1.00 45.31 323 PRO A O 1
ATOM 2472 N N . PRO A 1 324 ? 35.226 -33.469 18.452 1.00 40.31 324 PRO A N 1
ATOM 2473 C CA . PRO A 1 324 ? 36.387 -32.566 18.496 1.00 40.31 324 PRO A CA 1
ATOM 2474 C C . PRO A 1 324 ? 36.598 -31.737 17.194 1.00 40.31 324 PRO A C 1
ATOM 2476 O O . PRO A 1 324 ? 35.922 -31.989 16.196 1.00 40.31 324 PRO A O 1
ATOM 2479 N N . PRO A 1 325 ? 37.515 -30.735 17.190 1.00 44.84 325 PRO A N 1
ATOM 2480 C CA . PRO A 1 325 ? 37.496 -29.604 16.252 1.00 44.84 325 PRO A CA 1
ATOM 2481 C C . PRO A 1 325 ? 38.422 -29.735 15.025 1.00 44.84 325 PRO A C 1
ATOM 2483 O O . PRO A 1 325 ? 39.429 -30.441 15.045 1.00 44.84 325 PRO A O 1
ATOM 2486 N N . ALA A 1 326 ? 38.090 -28.970 13.976 1.00 34.81 326 ALA A N 1
ATOM 2487 C CA . ALA A 1 326 ? 38.788 -28.887 12.690 1.00 34.81 326 ALA A CA 1
ATOM 2488 C C . ALA A 1 326 ? 39.843 -27.760 12.625 1.00 34.81 326 ALA A C 1
ATOM 2490 O O . ALA A 1 326 ? 39.692 -26.703 13.241 1.00 34.81 326 ALA A O 1
ATOM 2491 N N . ALA A 1 327 ? 40.899 -27.993 11.838 1.00 33.47 327 ALA A N 1
ATOM 2492 C CA . ALA A 1 327 ? 42.042 -27.106 11.624 1.00 33.47 327 ALA A CA 1
ATOM 2493 C C . ALA A 1 327 ? 41.948 -26.286 10.317 1.00 33.47 327 ALA A C 1
ATOM 2495 O O . ALA A 1 327 ? 41.312 -26.688 9.346 1.00 33.47 327 ALA A O 1
ATOM 2496 N N . GLN A 1 328 ? 42.621 -25.130 10.337 1.00 35.75 328 GLN A N 1
ATOM 2497 C CA . GLN A 1 328 ? 42.696 -24.068 9.324 1.00 35.75 328 GLN A CA 1
ATOM 2498 C C . GLN A 1 328 ? 43.672 -24.356 8.167 1.00 35.75 328 GLN A C 1
ATOM 2500 O O . GLN A 1 328 ? 44.667 -25.053 8.352 1.00 35.75 328 GLN A O 1
ATOM 2505 N N . ALA A 1 329 ? 43.491 -23.654 7.038 1.00 31.16 329 ALA A N 1
ATOM 2506 C CA . ALA A 1 329 ? 44.580 -23.290 6.123 1.00 31.16 329 ALA A CA 1
ATOM 2507 C C . ALA A 1 329 ? 44.328 -21.918 5.452 1.00 31.16 329 ALA A C 1
ATOM 2509 O O . ALA A 1 329 ? 43.232 -21.646 4.967 1.00 31.16 329 ALA A O 1
ATOM 2510 N N . GLN A 1 330 ? 45.362 -21.065 5.435 1.00 36.72 330 GLN A N 1
ATOM 2511 C CA . GLN A 1 330 ? 45.443 -19.734 4.809 1.00 36.72 330 GLN A CA 1
ATOM 2512 C C . GLN A 1 330 ? 46.590 -19.691 3.779 1.00 36.72 330 GLN A C 1
ATOM 2514 O O . GLN A 1 330 ? 47.646 -20.255 4.046 1.00 36.72 330 GLN A O 1
ATOM 2519 N N . SER A 1 331 ? 46.425 -18.930 2.686 1.00 34.59 331 SER A N 1
ATOM 2520 C CA . SER A 1 331 ? 47.455 -18.139 1.952 1.00 34.59 331 SER A CA 1
ATOM 2521 C C . SER A 1 331 ? 46.759 -17.427 0.772 1.00 34.59 331 SER A C 1
ATOM 2523 O O . SER A 1 331 ? 45.819 -18.003 0.238 1.00 34.59 331 SER A O 1
ATOM 2525 N N . SER A 1 332 ? 47.091 -16.245 0.240 1.00 40.84 332 SER A N 1
ATOM 2526 C CA . SER A 1 332 ? 48.085 -15.185 0.484 1.00 40.84 332 SER A CA 1
ATOM 2527 C C . SER A 1 332 ? 47.625 -13.956 -0.332 1.00 40.84 332 SER A C 1
ATOM 2529 O O . SER A 1 332 ? 47.297 -14.116 -1.508 1.00 40.84 332 SER A O 1
ATOM 2531 N N . ALA A 1 333 ? 47.597 -12.747 0.247 1.00 41.62 333 ALA A N 1
ATOM 2532 C CA . ALA A 1 333 ? 47.037 -11.543 -0.383 1.00 41.62 333 ALA A CA 1
ATOM 2533 C C . ALA A 1 333 ? 47.985 -10.338 -0.269 1.00 41.62 333 ALA A C 1
ATOM 2535 O O . ALA A 1 333 ? 47.986 -9.637 0.737 1.00 41.62 333 ALA A O 1
ATOM 2536 N N . THR A 1 334 ? 48.775 -10.068 -1.310 1.00 42.78 334 THR A N 1
ATOM 2537 C CA . THR A 1 334 ? 49.591 -8.836 -1.380 1.00 42.78 334 THR A CA 1
ATOM 2538 C C . THR A 1 334 ? 49.597 -8.145 -2.749 1.00 42.78 334 THR A C 1
ATOM 2540 O O . THR A 1 334 ? 50.042 -7.008 -2.835 1.00 42.78 334 THR A O 1
ATOM 2543 N N . GLY A 1 335 ? 49.009 -8.725 -3.803 1.00 41.19 335 GLY A N 1
ATOM 2544 C CA . GLY A 1 335 ? 48.886 -8.066 -5.119 1.00 41.19 335 GLY A CA 1
ATOM 2545 C C . GLY A 1 335 ? 47.623 -7.210 -5.321 1.00 41.19 335 GLY A C 1
ATOM 2546 O O . GLY A 1 335 ? 47.556 -6.415 -6.253 1.00 41.19 335 GLY A O 1
ATOM 2547 N N . ILE A 1 336 ? 46.616 -7.352 -4.453 1.00 51.69 336 ILE A N 1
ATOM 2548 C CA . ILE A 1 336 ? 45.250 -6.837 -4.681 1.00 51.69 336 ILE A CA 1
ATOM 2549 C C . ILE A 1 336 ? 45.103 -5.350 -4.295 1.00 51.69 336 ILE A C 1
ATOM 2551 O O . ILE A 1 336 ? 44.259 -4.636 -4.835 1.00 51.69 336 ILE A O 1
ATOM 2555 N N . TYR A 1 337 ? 45.957 -4.837 -3.407 1.00 44.72 337 TYR A N 1
ATOM 2556 C CA . TYR A 1 337 ? 45.752 -3.519 -2.795 1.00 44.72 337 TYR A CA 1
ATOM 2557 C C . TYR A 1 337 ? 46.069 -2.325 -3.712 1.00 44.72 337 TYR A C 1
ATOM 2559 O O . TYR A 1 337 ? 45.470 -1.264 -3.551 1.00 44.72 337 TYR A O 1
ATOM 2567 N N . ALA A 1 338 ? 46.942 -2.486 -4.712 1.00 43.06 338 ALA A N 1
ATOM 2568 C CA . ALA A 1 338 ? 47.301 -1.393 -5.623 1.00 43.06 338 ALA A CA 1
ATOM 2569 C C . ALA A 1 338 ? 46.231 -1.138 -6.704 1.00 43.06 338 ALA A C 1
ATOM 2571 O O . ALA A 1 338 ? 45.926 0.012 -7.014 1.00 43.06 338 ALA A O 1
ATOM 2572 N N . ALA A 1 339 ? 45.606 -2.198 -7.229 1.00 46.78 339 ALA A N 1
ATOM 2573 C CA . ALA A 1 339 ? 44.499 -2.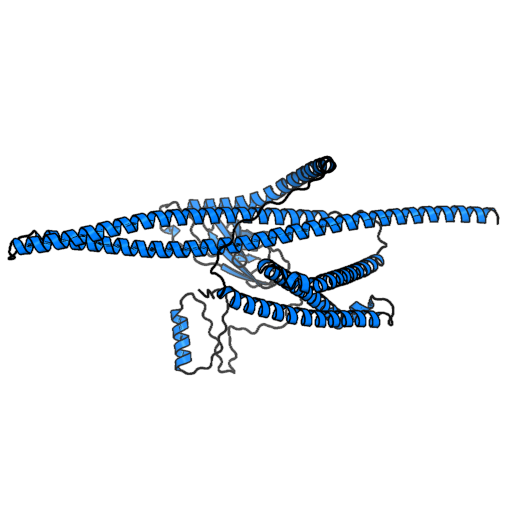080 -8.182 1.00 46.78 339 ALA A CA 1
ATOM 2574 C C . ALA A 1 339 ? 43.210 -1.585 -7.501 1.00 46.78 339 ALA A C 1
ATOM 2576 O O . ALA A 1 339 ? 42.475 -0.776 -8.069 1.00 46.78 339 ALA A O 1
ATOM 2577 N N . ALA A 1 340 ? 42.975 -1.995 -6.249 1.00 51.75 340 ALA A N 1
ATOM 2578 C CA . ALA A 1 340 ? 41.836 -1.537 -5.459 1.00 51.75 340 ALA A CA 1
ATOM 2579 C C . ALA A 1 340 ? 41.848 -0.013 -5.230 1.00 51.75 340 ALA A C 1
ATOM 2581 O O . ALA A 1 340 ? 40.800 0.622 -5.304 1.00 51.75 340 ALA A O 1
ATOM 2582 N N . ALA A 1 341 ? 43.019 0.600 -5.022 1.00 52.66 341 ALA A N 1
ATOM 2583 C CA . ALA A 1 341 ? 43.123 2.040 -4.770 1.00 52.66 341 ALA A CA 1
ATOM 2584 C C . ALA A 1 341 ? 42.714 2.907 -5.981 1.00 52.66 341 ALA A C 1
ATOM 2586 O O . ALA A 1 341 ? 42.067 3.941 -5.815 1.00 52.66 341 ALA A O 1
ATOM 2587 N N . VAL A 1 342 ? 43.039 2.472 -7.203 1.00 55.09 342 VAL A N 1
ATOM 2588 C CA . VAL A 1 342 ? 42.677 3.190 -8.441 1.00 55.09 342 VAL A CA 1
ATOM 2589 C C . VAL A 1 342 ? 41.185 3.042 -8.748 1.00 55.09 342 VAL A C 1
ATOM 2591 O O . VAL A 1 342 ? 40.531 4.010 -9.136 1.00 55.09 342 VAL A O 1
ATOM 2594 N N . ILE A 1 343 ? 40.625 1.855 -8.499 1.00 62.41 343 ILE A N 1
ATOM 2595 C CA . ILE A 1 343 ? 39.189 1.584 -8.638 1.00 62.41 343 ILE A CA 1
ATOM 2596 C C . ILE A 1 343 ? 38.381 2.441 -7.654 1.00 62.41 343 ILE A C 1
ATOM 2598 O O . ILE A 1 343 ? 37.373 3.027 -8.042 1.00 62.41 343 ILE A O 1
ATOM 2602 N N . VAL A 1 344 ? 38.854 2.599 -6.414 1.00 65.19 344 VAL A N 1
ATOM 2603 C CA . VAL A 1 344 ? 38.193 3.434 -5.396 1.00 65.19 344 VAL A CA 1
ATOM 2604 C C . VAL A 1 344 ? 38.163 4.918 -5.791 1.00 65.19 344 VAL A C 1
ATOM 2606 O O . VAL A 1 344 ? 37.144 5.578 -5.587 1.00 65.19 344 VAL A O 1
ATOM 2609 N N . LEU A 1 345 ? 39.224 5.445 -6.412 1.00 56.25 345 LEU A N 1
ATOM 2610 C CA . LEU A 1 345 ? 39.251 6.838 -6.884 1.00 56.25 345 LEU A CA 1
ATOM 2611 C C . LEU A 1 345 ? 38.304 7.087 -8.068 1.00 56.25 345 LEU A C 1
ATOM 2613 O O . LEU A 1 345 ? 37.634 8.120 -8.106 1.00 56.25 345 LEU A O 1
ATOM 2617 N N . LEU A 1 346 ? 38.201 6.141 -9.007 1.00 56.91 346 LEU A N 1
ATOM 2618 C CA . LEU A 1 346 ? 37.279 6.245 -10.145 1.00 56.91 346 LEU A CA 1
ATOM 2619 C C . LEU A 1 346 ? 35.811 6.087 -9.720 1.00 56.91 346 LEU A C 1
ATOM 2621 O O . LEU A 1 346 ? 34.962 6.854 -10.174 1.00 56.91 346 LEU A O 1
ATOM 2625 N N . LEU A 1 347 ? 35.519 5.173 -8.787 1.00 62.94 347 LEU A N 1
ATOM 2626 C CA . LEU A 1 347 ? 34.199 5.066 -8.153 1.00 62.94 347 LEU A CA 1
ATOM 2627 C C . LEU A 1 347 ? 33.813 6.362 -7.432 1.00 62.94 347 LEU A C 1
ATOM 2629 O O . LEU A 1 347 ? 32.671 6.798 -7.547 1.00 62.94 347 LEU A O 1
ATOM 2633 N N . GLY A 1 348 ? 34.759 7.026 -6.761 1.00 62.09 348 GLY A N 1
ATOM 2634 C CA . GLY A 1 348 ? 34.513 8.314 -6.108 1.00 62.09 348 GLY A CA 1
ATOM 2635 C C . GLY A 1 348 ? 34.045 9.411 -7.073 1.00 62.09 348 GLY A C 1
ATOM 2636 O O . GLY A 1 348 ? 33.116 10.153 -6.756 1.00 62.09 348 GLY A O 1
ATOM 2637 N N . ALA A 1 349 ? 34.632 9.487 -8.272 1.00 55.16 349 ALA A N 1
ATOM 2638 C CA . ALA A 1 349 ? 34.255 10.479 -9.282 1.00 55.16 349 ALA A CA 1
ATOM 2639 C C . ALA A 1 349 ? 32.870 10.207 -9.905 1.00 55.16 349 ALA A C 1
ATOM 2641 O O . ALA A 1 349 ? 32.091 11.141 -10.103 1.00 55.16 349 ALA A O 1
ATOM 2642 N N . VAL A 1 350 ? 32.534 8.937 -10.160 1.00 61.72 350 VAL A N 1
ATOM 2643 C CA . VAL A 1 350 ? 31.222 8.530 -10.703 1.00 61.72 350 VAL A CA 1
ATOM 2644 C C . VAL A 1 350 ? 30.112 8.739 -9.671 1.00 61.72 350 VAL A C 1
ATOM 2646 O O . VAL A 1 350 ? 29.065 9.300 -9.993 1.00 61.72 350 VAL A O 1
ATOM 2649 N N . VAL A 1 351 ? 30.362 8.385 -8.407 1.00 67.19 351 VAL A N 1
ATOM 2650 C CA . VAL A 1 351 ? 29.425 8.634 -7.301 1.00 67.19 351 VAL A CA 1
ATOM 2651 C C . VAL A 1 351 ? 29.173 10.134 -7.128 1.00 67.19 351 VAL A C 1
ATOM 2653 O O . VAL A 1 351 ? 28.022 10.539 -6.969 1.00 67.19 351 VAL A O 1
ATOM 2656 N N . ALA A 1 352 ? 30.205 10.978 -7.237 1.00 58.66 352 ALA A N 1
ATOM 2657 C CA . ALA A 1 352 ? 30.041 12.430 -7.170 1.00 58.66 352 ALA A CA 1
ATOM 2658 C C . ALA A 1 352 ? 29.183 12.985 -8.327 1.00 58.66 352 ALA A C 1
ATOM 2660 O O . ALA A 1 352 ? 28.328 13.841 -8.099 1.00 58.66 352 ALA A O 1
ATOM 2661 N N . GLY A 1 353 ? 29.355 12.477 -9.553 1.00 57.16 353 GLY A N 1
ATOM 2662 C CA . GLY A 1 353 ? 28.534 12.859 -10.710 1.00 57.16 353 GLY A CA 1
ATOM 2663 C C . GLY A 1 353 ? 27.075 12.400 -10.597 1.00 57.16 353 GLY A C 1
ATOM 2664 O O . GLY A 1 353 ? 26.155 13.194 -10.813 1.00 57.16 353 GLY A O 1
ATOM 2665 N N . GLY A 1 354 ? 26.854 11.148 -10.183 1.00 60.06 354 GLY A N 1
ATOM 2666 C CA . GLY A 1 354 ? 25.522 10.590 -9.932 1.00 60.06 354 GLY A CA 1
ATOM 2667 C C . GLY A 1 354 ? 24.774 11.329 -8.819 1.00 60.06 354 GLY A C 1
ATOM 2668 O O . GLY A 1 354 ? 23.587 11.623 -8.960 1.00 60.06 354 GLY A O 1
ATOM 2669 N N . PHE A 1 355 ? 25.479 11.738 -7.762 1.00 61.22 355 PHE A N 1
ATOM 2670 C CA . PHE A 1 355 ? 24.919 12.526 -6.662 1.00 61.22 355 PHE A CA 1
ATOM 2671 C C . PHE A 1 355 ? 24.395 13.904 -7.117 1.00 61.22 355 PHE A C 1
ATOM 2673 O O . PHE A 1 355 ? 23.345 14.359 -6.658 1.00 61.22 355 PHE A O 1
ATOM 2680 N N . VAL A 1 356 ? 25.057 14.561 -8.078 1.00 61.00 356 VAL A N 1
ATOM 2681 C CA . VAL A 1 356 ? 24.598 15.848 -8.644 1.00 61.00 356 VAL A CA 1
ATOM 2682 C C . VAL A 1 356 ? 23.348 15.684 -9.524 1.00 61.00 356 VAL A C 1
ATOM 2684 O O . VAL A 1 356 ? 22.476 16.552 -9.521 1.00 61.00 356 VAL A O 1
ATOM 2687 N N . ALA A 1 357 ? 23.217 14.580 -10.265 1.00 53.75 357 ALA A N 1
ATOM 2688 C CA . ALA A 1 357 ? 22.021 14.308 -11.070 1.00 53.75 357 ALA A CA 1
ATOM 2689 C C . ALA A 1 357 ? 20.827 13.877 -10.200 1.00 53.75 357 ALA A C 1
ATOM 2691 O O . ALA A 1 357 ? 19.714 14.374 -10.383 1.00 53.75 357 ALA A O 1
ATOM 2692 N N . TYR A 1 358 ? 21.078 13.013 -9.214 1.00 56.50 358 TYR A N 1
ATOM 2693 C CA . TYR A 1 358 ? 20.085 12.552 -8.246 1.00 56.50 358 TYR A CA 1
ATOM 2694 C C . TYR A 1 358 ? 19.544 13.702 -7.390 1.00 56.50 358 TYR A C 1
ATOM 2696 O O . TYR A 1 358 ? 18.330 13.843 -7.255 1.00 56.50 358 TYR A O 1
ATOM 2704 N N . SER A 1 359 ? 20.414 14.588 -6.890 1.00 53.78 359 SER A N 1
ATOM 2705 C CA . SER A 1 359 ? 19.985 15.744 -6.087 1.00 53.78 359 SER A CA 1
ATOM 2706 C C . SER A 1 359 ? 19.020 16.679 -6.829 1.00 53.78 359 SER A C 1
ATOM 2708 O O . SER A 1 359 ? 18.161 17.271 -6.186 1.00 53.78 359 SER A O 1
ATOM 2710 N N . ARG A 1 360 ? 19.073 16.759 -8.169 1.00 56.12 360 ARG A N 1
ATOM 2711 C CA . ARG A 1 360 ? 18.116 17.544 -8.979 1.00 56.12 360 ARG A CA 1
ATOM 2712 C C . ARG A 1 360 ? 16.747 16.882 -9.164 1.00 56.12 360 ARG A C 1
ATOM 2714 O O . ARG A 1 360 ? 15.769 17.587 -9.401 1.00 56.12 360 ARG A O 1
ATOM 2721 N N . LEU A 1 361 ? 16.671 15.551 -9.127 1.00 52.31 361 LEU A N 1
ATOM 2722 C CA . LEU A 1 361 ? 15.403 14.818 -9.214 1.00 52.31 361 LEU A CA 1
ATOM 2723 C C . LEU A 1 361 ? 14.742 14.731 -7.835 1.00 52.31 361 LEU A C 1
ATOM 2725 O O . LEU A 1 361 ? 13.554 15.023 -7.706 1.00 52.31 361 LEU A O 1
ATOM 2729 N N . ALA A 1 362 ? 15.537 14.415 -6.809 1.00 57.91 362 ALA A N 1
ATOM 2730 C CA . ALA A 1 362 ? 15.111 14.420 -5.417 1.00 57.91 362 ALA A CA 1
ATOM 2731 C C . ALA A 1 362 ? 14.581 15.801 -5.006 1.00 57.91 362 ALA A C 1
ATOM 2733 O O . ALA A 1 362 ? 13.490 15.875 -4.453 1.00 57.91 362 ALA A O 1
ATOM 2734 N N . SER A 1 363 ? 15.245 16.900 -5.400 1.00 62.84 363 SER A N 1
ATOM 2735 C CA . SER A 1 363 ? 14.752 18.250 -5.092 1.00 62.84 363 SER A CA 1
ATOM 2736 C C . SER A 1 363 ? 13.360 18.535 -5.668 1.00 62.84 363 SER A C 1
ATOM 2738 O O . SER A 1 363 ? 12.579 19.227 -5.032 1.00 62.84 363 SER A O 1
ATOM 2740 N N . ARG A 1 364 ? 13.005 17.984 -6.840 1.00 59.31 364 ARG A N 1
ATOM 2741 C CA . ARG A 1 364 ? 11.668 18.167 -7.442 1.00 59.31 364 ARG A CA 1
ATOM 2742 C C . ARG A 1 364 ? 10.586 17.362 -6.724 1.00 59.31 364 ARG A C 1
ATOM 2744 O O . ARG A 1 364 ? 9.459 17.835 -6.591 1.00 59.31 364 ARG A O 1
ATOM 2751 N N . ILE A 1 365 ? 10.918 16.151 -6.274 1.00 60.91 365 ILE A N 1
ATOM 2752 C CA . ILE A 1 365 ? 10.005 15.312 -5.486 1.00 60.91 365 ILE A CA 1
ATOM 2753 C C . ILE A 1 365 ? 9.809 15.930 -4.100 1.00 60.91 365 ILE A C 1
ATOM 2755 O O . ILE A 1 365 ? 8.671 16.058 -3.654 1.00 60.91 365 ILE A O 1
ATOM 2759 N N . ASP A 1 366 ? 10.888 16.386 -3.466 1.00 63.44 366 ASP A N 1
ATOM 2760 C CA . ASP A 1 366 ? 10.853 17.067 -2.174 1.00 63.44 366 ASP A CA 1
ATOM 2761 C C . ASP A 1 366 ? 10.089 18.390 -2.257 1.00 63.44 366 ASP A C 1
ATOM 2763 O O . ASP A 1 366 ? 9.306 18.685 -1.364 1.00 63.44 366 ASP A O 1
ATOM 2767 N N . GLU A 1 367 ? 10.225 19.164 -3.339 1.00 65.25 367 GLU A N 1
ATOM 2768 C CA . GLU A 1 367 ? 9.404 20.358 -3.584 1.00 65.25 367 GLU A CA 1
ATOM 2769 C C . GLU A 1 367 ? 7.912 20.008 -3.705 1.00 65.25 367 GLU A C 1
ATOM 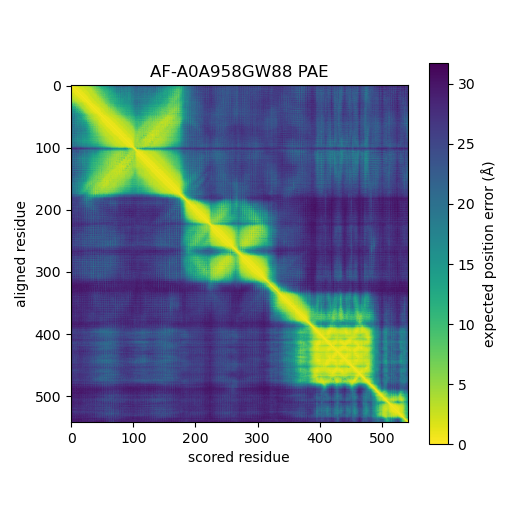2771 O O . GLU A 1 367 ? 7.071 20.678 -3.099 1.00 65.25 367 GLU A O 1
ATOM 2776 N N . GLY A 1 368 ? 7.569 18.936 -4.428 1.00 62.41 368 GLY A N 1
ATOM 2777 C CA . GLY A 1 368 ? 6.191 18.452 -4.552 1.00 62.41 368 GLY A CA 1
ATOM 2778 C C . GLY A 1 368 ? 5.611 17.947 -3.226 1.00 62.41 368 GLY A C 1
ATOM 2779 O O . GLY A 1 368 ? 4.477 18.279 -2.874 1.00 62.41 368 GLY A O 1
ATOM 2780 N N . GLN A 1 369 ? 6.397 17.197 -2.451 1.00 67.44 369 GLN A N 1
ATOM 2781 C CA . GLN A 1 369 ? 6.005 16.709 -1.129 1.00 67.44 369 GLN A CA 1
ATOM 2782 C C . GLN A 1 369 ? 5.955 17.828 -0.088 1.00 67.44 369 GLN A C 1
ATOM 2784 O O . GLN A 1 369 ? 5.054 17.832 0.746 1.00 67.44 369 GLN A O 1
ATOM 2789 N N . ALA A 1 370 ? 6.868 18.797 -0.137 1.00 69.81 370 ALA A N 1
ATOM 2790 C CA . ALA A 1 370 ? 6.861 19.969 0.730 1.00 69.81 370 ALA A CA 1
ATOM 2791 C C . ALA A 1 370 ? 5.661 20.868 0.427 1.00 69.81 370 ALA A C 1
ATOM 2793 O O . ALA A 1 370 ? 5.035 21.366 1.359 1.00 69.81 370 ALA A O 1
ATOM 2794 N N . LEU A 1 371 ? 5.280 21.029 -0.845 1.00 67.69 371 LEU A N 1
ATOM 2795 C CA . LEU A 1 371 ? 4.034 21.698 -1.221 1.00 67.69 371 LEU A CA 1
ATOM 2796 C C . LEU A 1 371 ? 2.823 20.927 -0.693 1.00 67.69 371 LEU A C 1
ATOM 2798 O O . LEU A 1 371 ? 1.990 21.519 -0.013 1.00 67.69 371 LEU A O 1
ATOM 2802 N N . ALA A 1 372 ? 2.747 19.614 -0.926 1.00 64.50 372 ALA A N 1
ATOM 2803 C CA . ALA A 1 372 ? 1.650 18.787 -0.426 1.00 64.50 372 ALA A CA 1
ATOM 2804 C C . ALA A 1 372 ? 1.535 18.835 1.108 1.00 64.50 372 ALA A C 1
ATOM 2806 O O . ALA A 1 372 ? 0.436 19.015 1.628 1.00 64.50 372 ALA A O 1
ATOM 2807 N N . ARG A 1 373 ? 2.658 18.749 1.835 1.00 73.69 373 ARG A N 1
ATOM 2808 C CA . ARG A 1 373 ? 2.711 18.894 3.299 1.00 73.69 373 ARG A CA 1
ATOM 2809 C C . ARG A 1 373 ? 2.305 20.288 3.742 1.00 73.69 373 ARG A C 1
ATOM 2811 O O . ARG A 1 373 ? 1.492 20.397 4.643 1.00 73.69 373 ARG A O 1
ATOM 2818 N N . LYS A 1 374 ? 2.784 21.341 3.079 1.00 74.62 374 LYS A N 1
ATOM 2819 C CA . LYS A 1 374 ? 2.396 22.722 3.384 1.00 74.62 374 LYS A CA 1
ATOM 2820 C C . LYS A 1 374 ? 0.889 22.932 3.221 1.00 74.62 374 LYS A C 1
ATOM 2822 O O . LYS A 1 374 ? 0.281 23.549 4.087 1.00 74.62 374 LYS A O 1
ATOM 2827 N N . TYR A 1 375 ? 0.280 22.387 2.167 1.00 64.81 375 TYR A N 1
ATOM 2828 C CA . TYR A 1 375 ? -1.173 22.450 1.975 1.00 64.81 375 TYR A CA 1
ATOM 2829 C C . TYR A 1 375 ? -1.936 21.591 2.996 1.00 64.81 375 TYR A C 1
ATOM 2831 O O . TYR A 1 375 ? -2.953 22.038 3.517 1.00 64.81 375 TYR A O 1
ATOM 2839 N N . LEU A 1 376 ? -1.436 20.398 3.339 1.00 64.69 376 LEU A N 1
ATOM 2840 C CA . LEU A 1 376 ? -2.028 19.535 4.372 1.00 64.69 376 LEU A CA 1
ATOM 2841 C C . LEU A 1 376 ? -1.927 20.140 5.783 1.00 64.69 376 LEU A C 1
ATOM 2843 O O . LEU A 1 376 ? -2.890 20.075 6.538 1.00 64.69 376 LEU A O 1
ATOM 2847 N N . GLU A 1 377 ? -0.803 20.765 6.133 1.00 69.75 377 GLU A N 1
ATOM 2848 C CA . GLU A 1 377 ? -0.595 21.433 7.424 1.00 69.75 377 GLU A CA 1
ATOM 2849 C C . GLU A 1 377 ? -1.445 22.705 7.547 1.00 69.75 377 GLU A C 1
ATOM 2851 O O . GLU A 1 377 ? -2.026 22.970 8.603 1.00 69.75 377 GLU A O 1
ATOM 2856 N N . GLN A 1 378 ? -1.578 23.473 6.460 1.00 64.00 378 GLN A N 1
ATOM 2857 C CA . GLN A 1 378 ? -2.448 24.651 6.415 1.00 64.00 378 GLN A CA 1
ATOM 2858 C C . GLN A 1 378 ? -3.934 24.274 6.524 1.00 64.00 378 GLN A C 1
ATOM 2860 O O . GLN A 1 378 ? -4.668 24.945 7.256 1.00 64.00 378 GLN A O 1
ATOM 2865 N N . ALA A 1 379 ? -4.347 23.159 5.909 1.00 57.44 379 ALA A N 1
ATOM 2866 C CA . ALA A 1 379 ? -5.694 22.594 6.028 1.00 57.44 379 ALA A CA 1
ATOM 2867 C C . ALA A 1 379 ? -6.094 22.257 7.477 1.00 57.44 379 ALA A C 1
ATOM 2869 O O . ALA A 1 379 ? -7.265 22.332 7.838 1.00 57.44 379 ALA A O 1
ATOM 2870 N N . SER A 1 380 ? -5.130 21.890 8.327 1.00 54.62 380 SER A N 1
ATOM 2871 C CA . SER A 1 380 ? -5.380 21.502 9.723 1.00 54.62 380 SER A CA 1
ATOM 2872 C C . SER A 1 380 ? -5.553 22.669 10.705 1.00 54.62 380 SER A C 1
ATOM 2874 O O . SER A 1 380 ? -5.846 22.434 11.878 1.00 54.62 380 SER A O 1
ATOM 2876 N N . THR A 1 381 ? -5.412 23.926 10.266 1.00 54.88 381 THR A N 1
ATOM 2877 C CA . THR A 1 381 ? -5.669 25.090 11.133 1.00 54.88 381 THR A CA 1
ATOM 2878 C C . THR A 1 381 ? -7.125 25.564 11.004 1.00 54.88 381 THR A C 1
ATOM 2880 O O . THR A 1 381 ? -7.529 25.987 9.921 1.00 54.88 381 THR A O 1
ATOM 2883 N N . PRO A 1 382 ? -7.947 25.526 12.075 1.00 45.59 382 PRO A N 1
ATOM 2884 C CA . PRO A 1 382 ? -9.348 25.928 11.995 1.00 45.59 382 PRO A CA 1
ATOM 2885 C C . PRO A 1 382 ? -9.455 27.449 11.825 1.00 45.59 382 PRO A C 1
ATOM 2887 O O . PRO A 1 382 ? -9.378 28.215 12.787 1.00 45.59 382 PRO A O 1
ATOM 2890 N N . ARG A 1 383 ? -9.629 27.906 10.582 1.00 55.28 383 ARG A N 1
ATOM 2891 C CA . ARG A 1 383 ? -10.046 29.279 10.280 1.00 55.28 383 ARG A CA 1
ATOM 2892 C C . ARG A 1 383 ? -11.565 29.373 10.358 1.00 55.28 383 ARG A C 1
ATOM 2894 O O . ARG A 1 383 ? -12.277 28.534 9.821 1.00 55.28 383 ARG A O 1
ATOM 2901 N N . SER A 1 384 ? -12.050 30.418 11.025 1.00 50.12 384 SER A N 1
ATOM 2902 C CA . SER A 1 384 ? -13.472 30.761 11.092 1.00 50.12 384 SER A CA 1
ATOM 2903 C C . SER A 1 384 ? -13.960 31.163 9.692 1.00 50.12 384 SER A C 1
ATOM 2905 O O . SER A 1 384 ? -13.786 32.304 9.263 1.00 50.12 384 SER A O 1
ATOM 2907 N N . GLU A 1 385 ? -14.468 30.189 8.935 1.00 51.25 385 GLU A N 1
ATOM 2908 C CA . GLU A 1 385 ? -14.976 30.366 7.573 1.00 51.25 385 GLU A CA 1
ATOM 2909 C C . GLU A 1 385 ? -16.362 31.036 7.596 1.00 51.25 385 GLU A C 1
ATOM 2911 O O . GLU A 1 385 ? -17.312 30.570 8.224 1.00 51.25 385 GLU A O 1
ATOM 2916 N N . THR A 1 386 ? -16.481 32.165 6.895 1.00 60.16 386 THR A N 1
ATOM 2917 C CA . THR A 1 386 ? -17.750 32.863 6.643 1.00 60.16 386 THR A CA 1
ATOM 2918 C C . THR A 1 386 ? -18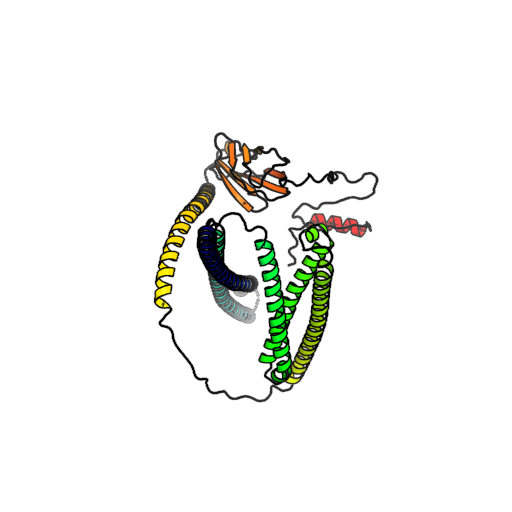.576 32.102 5.599 1.00 60.16 386 THR A C 1
ATOM 2920 O O . THR A 1 386 ? -18.020 31.469 4.710 1.00 60.16 386 THR A O 1
ATOM 2923 N N . ALA A 1 387 ? -19.910 32.183 5.657 1.00 57.72 387 ALA A N 1
ATOM 2924 C CA . ALA A 1 387 ? -20.851 31.370 4.864 1.00 57.72 387 ALA A CA 1
ATOM 2925 C C . ALA A 1 387 ? -20.675 31.397 3.321 1.00 57.72 387 ALA A C 1
ATOM 2927 O O . ALA A 1 387 ? -21.185 30.513 2.636 1.00 57.72 387 ALA A O 1
ATOM 2928 N N . ALA A 1 388 ? -19.922 32.351 2.757 1.00 58.00 388 ALA A N 1
ATOM 2929 C CA . ALA A 1 388 ? -19.520 32.334 1.344 1.00 58.00 388 ALA A CA 1
ATOM 2930 C C . ALA A 1 388 ? -18.508 31.212 1.009 1.00 58.00 388 ALA A C 1
ATOM 2932 O O . ALA A 1 388 ? -18.385 30.818 -0.149 1.00 58.00 388 ALA A O 1
ATOM 2933 N N . ALA A 1 389 ? -17.832 30.651 2.017 1.00 60.66 389 ALA A N 1
ATOM 2934 C CA . ALA A 1 389 ? -16.904 29.531 1.894 1.00 60.66 389 ALA A CA 1
ATOM 2935 C C . ALA A 1 389 ? -17.595 28.160 1.751 1.00 60.66 389 ALA A C 1
ATOM 2937 O O . ALA A 1 389 ? -16.917 27.167 1.525 1.00 60.66 389 ALA A O 1
ATOM 2938 N N . MET A 1 390 ? -18.929 28.065 1.827 1.00 68.38 390 MET A N 1
ATOM 2939 C CA . MET A 1 390 ? -19.635 26.777 1.696 1.00 68.38 390 MET A CA 1
ATOM 2940 C C . MET A 1 390 ? -19.977 26.377 0.253 1.00 68.38 390 MET A C 1
ATOM 2942 O O . MET A 1 390 ? -20.493 25.282 0.035 1.00 68.38 390 MET A O 1
ATOM 2946 N N . ALA A 1 391 ? -19.704 27.218 -0.751 1.00 79.31 391 ALA A N 1
ATOM 2947 C CA . ALA A 1 391 ? -19.949 26.834 -2.141 1.00 79.31 391 ALA A CA 1
ATOM 2948 C C . ALA A 1 391 ? -19.029 25.656 -2.533 1.00 79.31 391 ALA A C 1
ATOM 2950 O O . ALA A 1 391 ? -17.819 25.740 -2.286 1.00 79.31 391 ALA A O 1
ATOM 2951 N N . PRO A 1 392 ? -19.557 24.555 -3.106 1.00 84.50 392 PRO A N 1
ATOM 2952 C CA . PRO A 1 392 ? -18.750 23.402 -3.495 1.00 84.50 392 PRO A CA 1
ATOM 2953 C C . PRO A 1 392 ? -17.693 23.819 -4.518 1.00 84.50 392 PRO A C 1
ATOM 2955 O O . PRO A 1 392 ? -17.977 24.587 -5.441 1.00 84.50 392 PRO A O 1
ATOM 2958 N N . LEU A 1 393 ? -16.468 23.321 -4.342 1.00 90.50 393 LEU A N 1
ATOM 2959 C CA . LEU A 1 393 ? -15.377 23.602 -5.267 1.00 90.50 393 LEU A CA 1
ATOM 2960 C C . LEU A 1 393 ? -15.727 23.070 -6.663 1.00 90.50 393 LEU A C 1
ATOM 2962 O O . LEU A 1 393 ? -16.136 21.910 -6.781 1.00 90.50 393 LEU A O 1
ATOM 2966 N N . PRO A 1 394 ? -15.573 23.883 -7.726 1.00 91.31 394 PRO A N 1
ATOM 2967 C CA . PRO A 1 394 ? -15.780 23.402 -9.080 1.00 91.31 394 PRO A CA 1
ATOM 2968 C C . PRO A 1 394 ? -14.814 22.251 -9.363 1.00 91.31 394 PRO A C 1
ATOM 2970 O O . PRO A 1 394 ? -13.636 22.307 -9.009 1.00 91.31 394 PRO A O 1
ATOM 2973 N N . LEU A 1 395 ? -15.328 21.196 -9.994 1.00 94.69 395 LEU A N 1
ATOM 2974 C CA . LEU A 1 395 ? -14.509 20.047 -10.361 1.00 94.69 395 LEU A CA 1
ATOM 2975 C C . LEU A 1 395 ? -13.428 20.482 -11.358 1.00 94.69 395 LEU A C 1
ATOM 2977 O O . LEU A 1 395 ? -13.763 21.215 -12.298 1.00 94.69 395 LEU A O 1
ATOM 2981 N N . PRO A 1 396 ? -12.167 20.037 -11.180 1.00 96.56 396 PRO A N 1
ATOM 2982 C CA . PRO A 1 396 ? -11.158 20.232 -12.207 1.00 96.56 396 PRO A CA 1
ATOM 2983 C C . PRO A 1 396 ? -11.641 19.577 -13.506 1.00 96.56 396 PRO A C 1
ATOM 2985 O O . PRO A 1 396 ? -12.390 18.600 -13.459 1.00 96.56 396 PRO A O 1
ATOM 2988 N N . ARG A 1 397 ? -11.273 20.177 -14.640 1.00 96.19 397 ARG A N 1
ATOM 2989 C CA . ARG A 1 397 ? -11.622 19.729 -15.987 1.00 96.19 397 ARG A CA 1
ATOM 2990 C C . ARG A 1 397 ? -10.410 19.643 -16.885 1.00 96.19 397 ARG A C 1
ATOM 2992 O O . ARG A 1 397 ? -9.774 20.664 -17.143 1.00 96.19 397 ARG A O 1
ATOM 2999 N N . LEU A 1 398 ? -10.117 18.462 -17.415 1.00 96.94 398 LEU A N 1
ATOM 3000 C CA . LEU A 1 398 ? -9.086 18.292 -18.437 1.00 96.94 398 LEU A CA 1
ATOM 3001 C C . LEU A 1 398 ? -9.567 18.868 -19.783 1.00 96.94 398 LEU A C 1
ATOM 3003 O O . LEU A 1 398 ? -10.563 18.422 -20.351 1.00 96.94 398 LEU A O 1
ATOM 3007 N N . THR A 1 399 ? -8.864 19.874 -20.306 1.00 96.75 399 THR A N 1
ATOM 3008 C CA . THR A 1 399 ? -9.197 20.537 -21.581 1.00 96.75 399 THR A CA 1
ATOM 3009 C C . THR A 1 399 ? -8.335 20.049 -22.738 1.00 96.75 399 THR A C 1
ATOM 3011 O O . THR A 1 399 ? -8.792 20.047 -23.881 1.00 96.75 399 THR A O 1
ATOM 3014 N N . ASN A 1 400 ? -7.106 19.608 -22.462 1.00 96.06 400 ASN A N 1
ATOM 3015 C CA . ASN A 1 400 ? -6.232 19.005 -23.456 1.00 96.06 400 ASN A CA 1
ATOM 3016 C C . ASN A 1 400 ? -5.399 17.873 -22.829 1.00 96.06 400 ASN A C 1
ATOM 3018 O O . ASN A 1 400 ? -4.640 18.137 -21.899 1.00 96.06 400 ASN A O 1
ATOM 3022 N N . PRO A 1 401 ? -5.497 16.642 -23.340 1.00 94.69 401 PRO A N 1
ATOM 3023 C CA . PRO A 1 401 ? -6.424 16.210 -24.382 1.00 94.69 401 PRO A CA 1
ATOM 3024 C C . PRO A 1 401 ? -7.869 16.113 -23.829 1.00 94.69 401 PRO A C 1
ATOM 3026 O O . PRO A 1 401 ? -8.052 15.911 -22.629 1.00 94.69 401 PRO A O 1
ATOM 3029 N N . PRO A 1 402 ? -8.919 16.276 -24.656 1.00 90.38 402 PRO A N 1
ATOM 3030 C CA . PRO A 1 402 ? -10.301 16.158 -24.187 1.00 90.38 402 PRO A CA 1
ATOM 3031 C C . PRO A 1 402 ? -10.607 14.733 -23.709 1.00 90.38 402 PRO A C 1
ATOM 3033 O O . PRO A 1 402 ? -9.987 13.765 -24.164 1.00 90.38 402 PRO A O 1
ATOM 3036 N N . ALA A 1 403 ? -11.581 14.585 -22.808 1.00 85.81 403 ALA A N 1
ATOM 3037 C CA . ALA A 1 403 ? -11.921 13.283 -22.246 1.00 85.81 403 ALA A CA 1
ATOM 3038 C C . ALA A 1 403 ? -12.293 12.244 -23.321 1.00 85.81 403 ALA A C 1
ATOM 3040 O O . ALA A 1 403 ? -13.033 12.536 -24.260 1.00 85.81 403 ALA A O 1
ATOM 3041 N N . GLY A 1 404 ? -11.763 11.020 -23.190 1.00 86.19 404 GLY A N 1
ATOM 3042 C CA . GLY A 1 404 ? -11.984 9.925 -24.145 1.00 86.19 404 GLY A CA 1
ATOM 3043 C C . GLY A 1 404 ? -11.126 9.982 -25.416 1.00 86.19 404 GLY A C 1
ATOM 3044 O O . GLY A 1 404 ? -11.284 9.141 -26.305 1.00 86.19 404 GLY A O 1
ATOM 3045 N N . SER A 1 405 ? -10.217 10.950 -25.520 1.00 90.12 405 SER A N 1
ATOM 3046 C CA . SER A 1 405 ? -9.297 11.081 -26.650 1.00 90.12 405 SER A CA 1
ATOM 3047 C C . SER A 1 405 ? -8.313 9.911 -26.766 1.00 90.12 405 SER A C 1
ATOM 3049 O O . SER A 1 405 ? -7.939 9.245 -25.795 1.00 90.12 405 SER A O 1
ATOM 3051 N N . THR A 1 406 ? -7.884 9.669 -28.008 1.00 91.75 406 THR A N 1
ATOM 3052 C CA . THR A 1 406 ? -6.742 8.804 -28.305 1.00 91.75 406 THR A CA 1
ATOM 3053 C C . THR A 1 406 ? -5.519 9.676 -28.554 1.00 91.75 406 THR A C 1
ATOM 3055 O O . THR A 1 406 ? -5.534 10.525 -29.443 1.00 91.75 406 THR A O 1
ATOM 3058 N N . VAL A 1 407 ? -4.474 9.474 -27.765 1.00 91.25 407 VAL A N 1
ATOM 3059 C CA . VAL A 1 407 ? -3.229 10.240 -27.772 1.00 91.25 407 VAL A CA 1
ATOM 3060 C C . VAL A 1 407 ? -2.104 9.381 -28.344 1.00 91.25 407 VAL A C 1
ATOM 3062 O O . VAL A 1 407 ? -2.131 8.153 -28.248 1.00 91.25 407 VAL A O 1
ATOM 3065 N N . ARG A 1 408 ? -1.134 10.011 -29.008 1.00 90.12 408 ARG A N 1
ATOM 3066 C CA . ARG A 1 408 ? 0.050 9.329 -29.548 1.00 90.12 408 ARG A CA 1
ATOM 3067 C C . ARG A 1 408 ? 1.256 9.681 -28.691 1.00 90.12 408 ARG A C 1
ATOM 3069 O O . ARG A 1 408 ? 1.463 10.857 -28.415 1.00 90.12 408 ARG A O 1
ATOM 3076 N N . GLY A 1 409 ? 2.056 8.674 -28.358 1.00 86.38 409 GLY A N 1
ATOM 3077 C CA . GLY A 1 409 ? 3.256 8.823 -27.538 1.00 86.38 409 GLY A CA 1
ATOM 3078 C C . GLY A 1 409 ? 3.071 8.318 -26.108 1.00 86.38 409 GLY A C 1
ATOM 3079 O O . GLY A 1 409 ? 1.952 8.190 -25.616 1.00 86.38 409 GLY A O 1
ATOM 3080 N N . GLU A 1 410 ? 4.198 8.012 -25.474 1.00 90.25 410 GLU A N 1
ATOM 3081 C CA . GLU A 1 410 ? 4.286 7.521 -24.091 1.00 90.25 410 GLU A CA 1
ATOM 3082 C C . GLU A 1 410 ? 4.307 8.661 -23.070 1.00 90.25 410 GLU A C 1
ATOM 3084 O O . GLU A 1 410 ? 4.245 8.414 -21.874 1.00 90.25 410 GLU A O 1
ATOM 3089 N N . ARG A 1 411 ? 4.434 9.916 -23.520 1.00 93.88 411 ARG A N 1
ATOM 3090 C CA . ARG A 1 411 ? 4.514 11.093 -22.653 1.00 93.88 411 ARG A CA 1
ATOM 3091 C C . ARG A 1 411 ? 3.636 12.201 -23.209 1.00 93.88 411 ARG A C 1
ATOM 3093 O O . ARG A 1 411 ? 3.645 12.440 -24.419 1.00 93.88 411 ARG A O 1
ATOM 3100 N N . LEU A 1 412 ? 2.846 12.835 -22.347 1.00 95.31 412 LEU A N 1
ATOM 3101 C CA . LEU A 1 412 ? 1.849 13.815 -22.763 1.00 95.31 412 LEU A CA 1
ATOM 3102 C C . LEU A 1 412 ? 1.706 14.957 -21.758 1.00 95.31 412 LEU A C 1
ATOM 3104 O O . LEU A 1 412 ? 1.631 14.731 -20.553 1.00 95.31 412 LEU A O 1
ATOM 3108 N N . ASP A 1 413 ? 1.568 16.176 -22.272 1.00 97.25 413 ASP A N 1
ATOM 3109 C CA . ASP A 1 413 ? 1.182 17.322 -21.456 1.00 97.25 413 ASP A CA 1
ATOM 3110 C C . ASP A 1 413 ? -0.333 17.328 -21.226 1.00 97.25 413 ASP A C 1
ATOM 3112 O O . ASP A 1 413 ? -1.120 17.370 -22.177 1.00 97.25 413 ASP A O 1
ATOM 3116 N N . LEU A 1 414 ? -0.745 17.342 -19.961 1.00 97.06 414 LEU A N 1
ATOM 3117 C CA . LEU A 1 414 ? -2.143 17.415 -19.549 1.00 97.06 414 LEU A CA 1
ATOM 3118 C C . LEU A 1 414 ? -2.474 18.840 -19.102 1.00 97.06 414 LEU A C 1
ATOM 3120 O O . LEU A 1 414 ? -1.894 19.352 -18.147 1.00 97.06 414 LEU A O 1
ATOM 3124 N N . LYS A 1 415 ? -3.419 19.492 -19.778 1.00 98.12 415 LYS A N 1
ATOM 3125 C CA . LYS A 1 415 ? -3.862 20.863 -19.486 1.00 98.12 415 LYS A CA 1
ATOM 3126 C C . LYS A 1 415 ? -5.333 20.868 -19.117 1.00 98.12 415 LYS A C 1
ATOM 3128 O O . LYS A 1 415 ? -6.125 20.132 -19.704 1.00 98.12 415 LYS A O 1
ATOM 3133 N N . GLY A 1 416 ? -5.705 21.727 -18.178 1.00 97.62 416 GLY A N 1
ATOM 3134 C CA . GLY A 1 416 ? -7.088 21.830 -17.740 1.00 97.62 416 GLY A CA 1
ATOM 3135 C C . GLY A 1 416 ? -7.402 23.095 -16.960 1.00 97.62 416 GLY A C 1
ATOM 3136 O O . GLY A 1 416 ? -6.569 23.994 -16.825 1.00 97.62 416 GLY A O 1
ATOM 3137 N N . GLU A 1 417 ? -8.636 23.160 -16.478 1.00 97.88 417 GLU A N 1
ATOM 3138 C CA . GLU A 1 417 ? -9.196 24.271 -15.715 1.00 97.88 417 GLU A CA 1
ATOM 3139 C C . GLU A 1 417 ? -9.665 23.780 -14.346 1.00 97.88 417 GLU A C 1
ATOM 3141 O O . GLU A 1 417 ? -10.287 22.729 -14.245 1.00 97.88 417 GLU A O 1
ATOM 3146 N N . ALA A 1 418 ? -9.371 24.524 -13.284 1.00 96.69 418 ALA A N 1
ATOM 3147 C CA . ALA A 1 418 ? -9.719 24.154 -11.910 1.00 96.69 418 ALA A CA 1
ATOM 3148 C C . ALA A 1 418 ? -10.292 25.335 -11.113 1.00 96.69 418 ALA A C 1
ATOM 3150 O O . ALA A 1 418 ? -10.096 25.429 -9.907 1.00 96.69 418 ALA A O 1
ATOM 3151 N N . GLY A 1 419 ? -11.007 26.245 -11.785 1.00 94.50 419 GLY A N 1
ATOM 3152 C CA . GLY A 1 419 ? -11.754 27.335 -11.150 1.00 94.50 419 GLY A CA 1
ATOM 3153 C C . GLY A 1 419 ? -10.942 28.114 -10.109 1.00 94.50 419 GLY A C 1
ATOM 3154 O O . GLY A 1 419 ? -9.909 28.691 -10.435 1.00 94.50 419 GLY A O 1
ATOM 3155 N N . SER A 1 420 ? -11.427 28.133 -8.865 1.00 94.19 420 SER A N 1
ATOM 3156 C CA . SER A 1 420 ? -10.804 28.812 -7.721 1.00 94.19 420 SER A CA 1
ATOM 3157 C C . SER A 1 420 ? -9.884 27.914 -6.883 1.00 94.19 420 SER A C 1
ATOM 3159 O O . SER A 1 420 ? -9.631 28.235 -5.728 1.00 94.19 420 SER A O 1
ATOM 3161 N N . ALA A 1 421 ? -9.460 26.761 -7.399 1.00 96.06 421 ALA A N 1
ATOM 3162 C CA . ALA A 1 421 ? -8.504 25.910 -6.702 1.00 96.06 421 ALA A CA 1
ATOM 3163 C C . ALA A 1 421 ? -7.101 26.524 -6.731 1.00 96.06 421 ALA A C 1
ATOM 3165 O O . ALA A 1 421 ? -6.751 27.224 -7.680 1.00 96.06 421 ALA A O 1
ATOM 3166 N N . ASP A 1 422 ? -6.294 26.204 -5.725 1.00 96.44 422 ASP A N 1
ATOM 3167 C CA . ASP A 1 422 ? -4.900 26.640 -5.620 1.00 96.44 422 ASP A CA 1
ATOM 3168 C C . ASP A 1 422 ? -3.941 25.585 -6.181 1.00 96.44 422 ASP A C 1
ATOM 3170 O O . ASP A 1 422 ? -2.909 25.919 -6.768 1.00 96.44 422 ASP A O 1
ATOM 3174 N N . ALA A 1 423 ? -4.302 24.305 -6.059 1.00 96.94 423 ALA A N 1
ATOM 3175 C CA . ALA A 1 423 ? -3.531 23.181 -6.574 1.00 96.94 423 ALA A CA 1
ATOM 3176 C C . ALA A 1 423 ? -4.425 22.074 -7.151 1.00 96.94 423 ALA A C 1
ATOM 3178 O O . ALA A 1 423 ? -5.579 21.897 -6.750 1.00 96.94 423 ALA A O 1
ATOM 3179 N N . VAL A 1 424 ? -3.869 21.296 -8.084 1.00 97.19 424 VAL A N 1
ATOM 3180 C CA . VAL A 1 424 ? -4.491 20.083 -8.632 1.00 97.19 424 VAL A CA 1
ATOM 3181 C C . VAL A 1 424 ? -3.532 18.911 -8.488 1.00 97.19 424 VAL A C 1
ATOM 3183 O O . VAL A 1 424 ? -2.357 19.001 -8.842 1.00 97.19 424 VAL A O 1
ATOM 3186 N N . PHE A 1 425 ? -4.062 17.804 -7.986 1.00 96.81 425 PHE A N 1
ATOM 3187 C CA . PHE A 1 425 ? -3.391 16.522 -7.844 1.00 96.81 425 PHE A CA 1
ATOM 3188 C C . PHE A 1 425 ? -3.735 15.656 -9.053 1.00 96.81 425 PHE A C 1
ATOM 3190 O O . PHE A 1 425 ? -4.915 15.501 -9.382 1.00 96.81 425 PHE A O 1
ATOM 3197 N N . LEU A 1 426 ? -2.710 15.097 -9.692 1.00 97.00 426 LEU A N 1
ATOM 3198 C CA . LEU A 1 426 ? -2.833 14.188 -10.824 1.00 97.00 426 LEU A CA 1
ATOM 3199 C C . LEU A 1 426 ? -2.529 12.761 -10.387 1.00 97.00 426 LEU A C 1
ATOM 3201 O O . LEU A 1 426 ? -1.443 12.473 -9.883 1.00 97.00 426 LEU A O 1
ATOM 3205 N N . TYR A 1 427 ? -3.470 11.870 -10.663 1.00 95.06 427 TYR A N 1
ATOM 3206 C CA . TYR A 1 427 ? -3.336 10.437 -10.472 1.00 95.06 427 TYR A CA 1
ATOM 3207 C C . TYR A 1 427 ? -3.341 9.746 -11.833 1.00 95.06 427 TYR A C 1
ATOM 3209 O O . TYR A 1 427 ? -4.173 10.061 -12.689 1.00 95.06 427 TYR A O 1
ATOM 3217 N N . VAL A 1 428 ? -2.418 8.806 -12.021 1.00 93.94 428 VAL A N 1
ATOM 3218 C CA . VAL A 1 428 ? -2.352 7.935 -13.200 1.00 93.94 428 VAL A CA 1
ATOM 3219 C C . VAL A 1 428 ? -2.497 6.501 -12.701 1.00 93.94 428 VAL A C 1
ATOM 3221 O O . VAL A 1 428 ? -1.714 6.037 -11.872 1.00 93.94 428 VAL A O 1
ATOM 3224 N N . GLY A 1 429 ? -3.560 5.820 -13.129 1.00 90.44 429 GLY A N 1
ATOM 3225 C CA . GLY A 1 429 ? -4.015 4.591 -12.482 1.00 90.44 429 GLY A CA 1
ATOM 3226 C C . GLY A 1 429 ? -4.460 4.870 -11.043 1.00 90.44 429 GLY A C 1
ATOM 3227 O O . GLY A 1 429 ? -5.296 5.741 -10.811 1.00 90.44 429 GLY A O 1
ATOM 3228 N N . ASN A 1 430 ? -3.868 4.152 -10.084 1.00 84.62 430 ASN A N 1
ATOM 3229 C CA . ASN A 1 430 ? -4.159 4.290 -8.650 1.00 84.62 430 ASN A CA 1
ATOM 3230 C C . ASN A 1 430 ? -3.062 5.053 -7.878 1.00 84.62 430 ASN A C 1
ATOM 3232 O O . ASN A 1 430 ? -3.135 5.152 -6.655 1.00 84.62 430 ASN A O 1
ATOM 3236 N N . ALA A 1 431 ? -2.038 5.575 -8.562 1.00 87.25 431 ALA A N 1
ATOM 3237 C CA . ALA A 1 431 ? -0.901 6.239 -7.931 1.00 87.25 431 ALA A CA 1
ATOM 3238 C C . ALA A 1 431 ? -0.974 7.763 -8.098 1.00 87.25 431 ALA A C 1
ATOM 3240 O O . ALA A 1 431 ? -1.291 8.266 -9.179 1.00 87.25 431 ALA A O 1
ATOM 3241 N N . LEU A 1 432 ? -0.649 8.503 -7.031 1.00 93.31 432 LEU A N 1
ATOM 3242 C CA . LEU A 1 432 ? -0.416 9.944 -7.118 1.00 93.31 432 LEU A CA 1
ATOM 3243 C C . LEU A 1 432 ? 0.861 10.173 -7.928 1.00 93.31 432 LEU A C 1
ATOM 3245 O O . LEU A 1 432 ? 1.943 9.789 -7.491 1.00 93.31 432 LEU A O 1
ATOM 3249 N N . TYR A 1 433 ? 0.731 10.807 -9.089 1.00 94.00 433 TYR A N 1
ATOM 3250 C CA . TYR A 1 433 ? 1.869 11.085 -9.957 1.00 94.00 433 TYR A CA 1
ATOM 3251 C C . TYR A 1 433 ? 2.539 12.409 -9.584 1.00 94.00 433 TYR A C 1
ATOM 3253 O O . TYR A 1 433 ? 3.738 12.454 -9.320 1.00 94.00 433 TYR A O 1
ATOM 3261 N N . THR A 1 434 ? 1.777 13.506 -9.551 1.00 97.06 434 THR A N 1
ATOM 3262 C CA . THR A 1 434 ? 2.329 14.830 -9.234 1.00 97.06 434 THR A CA 1
ATOM 3263 C C . THR A 1 434 ? 1.247 15.829 -8.813 1.00 97.06 434 THR A C 1
ATOM 3265 O O . THR A 1 434 ? 0.048 15.547 -8.893 1.00 97.06 434 THR A O 1
ATOM 3268 N N . VAL A 1 435 ? 1.674 17.011 -8.368 1.00 96.69 435 VAL A N 1
ATOM 3269 C CA . VAL A 1 435 ? 0.817 18.133 -7.970 1.00 96.69 435 VAL A CA 1
ATOM 3270 C C . VAL A 1 435 ? 1.302 19.386 -8.686 1.00 96.69 435 VAL A C 1
ATOM 3272 O O . VAL A 1 435 ? 2.500 19.649 -8.734 1.00 96.69 435 VAL A O 1
ATOM 3275 N N . THR A 1 436 ? 0.378 20.170 -9.233 1.00 97.50 436 THR A N 1
ATOM 3276 C CA . THR A 1 436 ? 0.706 21.441 -9.889 1.00 97.50 436 THR A CA 1
ATOM 3277 C C . THR A 1 436 ? -0.154 22.568 -9.330 1.00 97.50 436 THR A C 1
ATOM 3279 O O . THR A 1 436 ? -1.304 22.354 -8.939 1.00 97.50 436 THR A O 1
ATOM 3282 N N . GLY A 1 437 ? 0.409 23.774 -9.279 1.00 96.31 437 GLY A N 1
ATOM 3283 C CA . GLY A 1 437 ? -0.320 24.973 -8.877 1.00 96.31 437 GLY A CA 1
ATOM 3284 C C . GLY A 1 437 ? -1.248 25.462 -9.989 1.00 96.31 437 GLY A C 1
ATOM 3285 O O . GLY A 1 437 ? -0.917 25.381 -11.174 1.00 96.31 437 GLY A O 1
ATOM 3286 N N . VAL A 1 438 ? -2.397 26.011 -9.612 1.00 97.50 438 VAL A N 1
ATOM 3287 C CA . VAL A 1 438 ? -3.355 26.607 -10.547 1.00 97.50 438 VAL A CA 1
ATOM 3288 C C . VAL A 1 438 ? -3.027 28.089 -10.719 1.00 97.50 438 VAL A C 1
ATOM 3290 O O . VAL A 1 438 ? -2.890 28.831 -9.749 1.00 97.50 438 VAL A O 1
ATOM 3293 N N . ARG A 1 439 ? -2.902 28.558 -11.965 1.00 97.00 439 ARG A N 1
ATOM 3294 C CA . ARG A 1 439 ? -2.659 29.974 -12.288 1.00 97.00 439 ARG A CA 1
ATOM 3295 C C . ARG A 1 439 ? -3.742 30.486 -13.226 1.00 97.00 439 ARG A C 1
ATOM 3297 O O . ARG A 1 439 ? -3.916 29.966 -14.324 1.00 97.00 439 ARG A O 1
ATOM 3304 N N . GLY A 1 440 ? -4.485 31.504 -12.788 1.00 95.81 440 GLY A N 1
ATOM 3305 C CA . GLY A 1 440 ? -5.609 32.056 -13.558 1.00 95.81 440 GLY A CA 1
ATOM 3306 C C . GLY A 1 440 ? -6.706 31.022 -13.844 1.00 95.81 440 GLY A C 1
ATOM 3307 O O . GLY A 1 440 ? -7.261 31.010 -14.939 1.00 95.81 440 GLY A O 1
ATOM 3308 N N . GLY A 1 441 ? -6.946 30.105 -12.900 1.00 96.44 441 GLY A N 1
ATOM 3309 C CA . GLY A 1 441 ? -7.911 29.011 -13.037 1.00 96.44 441 GLY A CA 1
ATOM 3310 C C . GLY A 1 441 ? -7.476 27.869 -13.958 1.00 96.44 441 GLY A C 1
ATOM 3311 O O . GLY A 1 441 ? -8.281 26.981 -14.225 1.00 96.44 441 GLY A O 1
ATOM 3312 N N . LYS A 1 442 ? -6.227 27.870 -14.444 1.00 97.88 442 LYS A N 1
ATOM 3313 C CA . LYS A 1 442 ? -5.675 26.857 -15.355 1.00 97.88 442 LYS A CA 1
ATOM 3314 C C . LYS A 1 442 ? -4.514 26.107 -14.719 1.00 97.88 442 LYS A C 1
ATOM 3316 O O . LYS A 1 442 ? -3.757 26.679 -13.938 1.00 97.88 442 LYS A O 1
ATOM 3321 N N . PHE A 1 443 ? -4.352 24.845 -15.094 1.00 97.88 443 PHE A N 1
ATOM 3322 C CA . PHE A 1 443 ? -3.240 24.000 -14.668 1.00 97.88 443 PHE A CA 1
ATOM 3323 C C . PHE A 1 443 ? -2.595 23.286 -15.859 1.00 97.88 443 PHE A C 1
ATOM 3325 O O . PHE A 1 443 ? -3.198 23.128 -16.926 1.00 97.88 443 PHE A O 1
ATOM 3332 N N . THR A 1 444 ? -1.340 22.876 -15.694 1.00 98.25 444 THR A N 1
ATOM 3333 C CA . THR A 1 444 ? -0.603 22.073 -16.676 1.00 98.25 444 THR A CA 1
ATOM 3334 C C . THR A 1 444 ? 0.295 21.085 -15.943 1.00 98.25 444 THR A C 1
ATOM 3336 O O . THR A 1 444 ? 1.035 21.469 -15.036 1.00 98.25 444 THR A O 1
ATOM 3339 N N . PHE A 1 445 ? 0.202 19.820 -16.337 1.00 97.62 445 PHE A N 1
ATOM 3340 C CA . PHE A 1 445 ? 1.138 18.764 -15.987 1.00 97.62 445 PHE A CA 1
ATOM 3341 C C . PHE A 1 445 ? 1.963 18.458 -17.226 1.00 97.62 445 PHE A C 1
ATOM 3343 O O . PHE A 1 445 ? 1.403 18.097 -18.260 1.00 97.62 445 PHE A O 1
ATOM 3350 N N . GLU A 1 446 ? 3.269 18.647 -17.130 1.00 97.50 446 GLU A N 1
ATOM 3351 C CA . GLU A 1 446 ? 4.182 18.418 -18.244 1.00 97.50 446 GLU A CA 1
ATOM 3352 C C . GLU A 1 446 ? 4.675 16.974 -18.229 1.00 97.50 446 GLU A C 1
ATOM 3354 O O . GLU A 1 446 ? 4.946 16.410 -17.165 1.00 97.50 446 GLU A O 1
ATOM 3359 N N . ASP A 1 447 ? 4.820 16.402 -19.423 1.00 96.00 447 ASP A N 1
ATOM 3360 C CA . ASP A 1 447 ? 5.596 15.183 -19.637 1.00 96.00 447 ASP A CA 1
ATOM 3361 C C . ASP A 1 447 ? 5.107 13.962 -18.822 1.00 96.00 447 ASP A C 1
ATOM 3363 O O . ASP A 1 447 ? 5.900 13.167 -18.296 1.00 96.00 447 ASP A O 1
ATOM 3367 N N . VAL A 1 448 ? 3.777 13.827 -18.707 1.00 95.94 448 VAL A N 1
ATOM 3368 C CA . VAL A 1 448 ? 3.104 12.769 -17.940 1.00 95.94 448 VAL A CA 1
ATOM 3369 C C . VAL A 1 448 ? 3.280 11.429 -18.659 1.00 95.94 448 VAL A C 1
ATOM 3371 O O . VAL A 1 448 ? 2.825 11.309 -19.800 1.00 95.94 448 VAL A O 1
ATOM 3374 N N . PRO A 1 449 ? 3.913 10.422 -18.030 1.00 94.31 449 PRO A N 1
ATOM 3375 C CA . PRO A 1 449 ? 4.089 9.106 -18.611 1.00 94.31 449 PRO A CA 1
ATOM 3376 C C . PRO A 1 449 ? 2.739 8.393 -18.684 1.00 94.31 449 PRO A C 1
ATOM 3378 O O . PRO A 1 449 ? 1.979 8.357 -17.717 1.00 94.31 449 PRO A O 1
ATOM 3381 N N . LEU A 1 450 ? 2.453 7.824 -19.846 1.00 93.56 450 LEU A N 1
ATOM 3382 C CA . LEU A 1 450 ? 1.269 7.035 -20.132 1.00 93.56 450 LEU A CA 1
ATOM 3383 C C . LEU A 1 450 ? 1.713 5.670 -20.657 1.00 93.56 450 LEU A C 1
ATOM 3385 O O . LEU A 1 450 ? 2.539 5.574 -21.564 1.00 93.56 450 LEU A O 1
ATOM 3389 N N . GLU A 1 451 ? 1.129 4.609 -20.115 1.00 90.50 451 GLU A N 1
ATOM 3390 C CA . GLU A 1 451 ? 1.363 3.243 -20.575 1.00 90.50 451 GLU A CA 1
ATOM 3391 C C . GLU A 1 451 ? 0.653 2.995 -21.907 1.00 90.50 451 GLU A C 1
ATOM 3393 O O . GLU A 1 451 ? -0.316 3.680 -22.245 1.00 90.50 451 GLU A O 1
ATOM 3398 N N . ALA A 1 452 ? 1.097 2.006 -22.685 1.00 85.69 452 ALA A N 1
ATOM 3399 C CA . ALA A 1 452 ? 0.392 1.591 -23.895 1.00 85.69 452 ALA A CA 1
ATOM 3400 C C . ALA A 1 452 ? -0.993 1.005 -23.548 1.00 85.69 452 ALA A C 1
ATOM 3402 O O . ALA A 1 452 ? -1.106 0.093 -22.734 1.00 85.69 452 ALA A O 1
ATOM 3403 N N . GLY A 1 453 ? -2.058 1.493 -24.191 1.00 86.69 453 GLY A N 1
ATOM 3404 C CA . GLY A 1 453 ? -3.428 1.036 -23.957 1.00 86.69 453 GLY A CA 1
ATOM 3405 C C . GLY A 1 453 ? -4.314 2.076 -23.271 1.00 86.69 453 GLY A C 1
ATOM 3406 O O . GLY A 1 453 ? -4.460 3.199 -23.752 1.00 86.69 453 GLY A O 1
ATOM 3407 N N . LYS A 1 454 ? -5.026 1.676 -22.211 1.00 81.94 454 LYS A N 1
ATOM 3408 C CA . LYS A 1 454 ? -5.982 2.542 -21.503 1.00 81.94 454 LYS A CA 1
ATOM 3409 C C . LYS A 1 454 ? -5.343 3.072 -20.225 1.00 81.94 454 LYS A C 1
ATOM 3411 O O . LYS A 1 454 ? -5.065 2.296 -19.323 1.00 81.94 454 LYS A O 1
ATOM 3416 N N . ASN A 1 455 ? -5.210 4.387 -20.135 1.00 90.12 455 ASN A N 1
ATOM 3417 C CA . ASN A 1 455 ? -4.729 5.083 -18.951 1.00 90.12 455 ASN A CA 1
ATOM 3418 C C . ASN A 1 455 ? -5.917 5.730 -18.244 1.00 90.12 455 ASN A C 1
ATOM 3420 O O . ASN A 1 455 ? -6.666 6.499 -18.855 1.00 90.12 455 ASN A O 1
ATOM 3424 N N . LEU A 1 456 ? -6.097 5.407 -16.965 1.00 93.12 456 LEU A N 1
ATOM 3425 C CA . LEU A 1 456 ? -7.053 6.088 -16.103 1.00 93.12 456 LEU A CA 1
ATOM 3426 C C . LEU A 1 456 ? -6.366 7.314 -15.510 1.00 93.12 456 LEU A C 1
ATOM 3428 O O . LEU A 1 456 ? -5.448 7.173 -14.711 1.00 93.12 456 LEU A O 1
ATOM 3432 N N . VAL A 1 457 ? -6.791 8.504 -15.912 1.00 95.50 457 VAL A N 1
ATOM 3433 C CA . VAL A 1 457 ? -6.299 9.758 -15.346 1.00 95.50 457 VAL A CA 1
ATOM 3434 C C . VAL A 1 457 ? -7.363 10.310 -14.417 1.00 95.50 457 VAL A C 1
ATOM 3436 O O . VAL A 1 457 ? -8.513 10.463 -14.830 1.00 95.50 457 VAL A O 1
ATOM 3439 N N . ALA A 1 458 ? -6.996 10.620 -13.177 1.00 95.75 458 ALA A N 1
ATOM 3440 C CA . ALA A 1 458 ? -7.908 11.233 -12.226 1.00 95.75 458 ALA A CA 1
ATOM 3441 C C . ALA A 1 458 ? -7.334 12.529 -11.647 1.00 95.75 458 ALA A C 1
ATOM 3443 O O . ALA A 1 458 ? -6.140 12.626 -11.359 1.00 95.75 458 ALA A O 1
ATOM 3444 N N . LEU A 1 459 ? -8.194 13.535 -11.496 1.00 96.62 459 LEU A N 1
ATOM 3445 C CA . LEU A 1 459 ? -7.837 14.864 -11.014 1.00 96.62 459 LEU A CA 1
ATOM 3446 C C . LEU A 1 459 ? -8.606 15.203 -9.740 1.00 96.62 459 LEU A C 1
ATOM 3448 O O . LEU A 1 459 ? -9.816 14.969 -9.646 1.00 96.62 459 LEU A O 1
ATOM 3452 N N . ARG A 1 460 ? -7.906 15.815 -8.781 1.00 96.19 460 ARG A N 1
ATOM 3453 C CA . ARG A 1 460 ? -8.496 16.341 -7.544 1.00 96.19 460 ARG A CA 1
ATOM 3454 C C . ARG A 1 460 ? -7.988 17.750 -7.277 1.00 96.19 460 ARG A C 1
ATOM 3456 O O . ARG A 1 460 ? -6.782 17.975 -7.257 1.00 96.19 460 ARG A O 1
ATOM 3463 N N . ALA A 1 461 ? -8.903 18.691 -7.080 1.00 96.38 461 ALA A N 1
ATOM 3464 C CA . ALA A 1 461 ? -8.572 20.086 -6.812 1.00 96.38 461 ALA A CA 1
ATOM 3465 C C . ALA A 1 461 ? -8.549 20.363 -5.304 1.00 96.38 461 ALA A C 1
ATOM 3467 O O . ALA A 1 461 ? -9.344 19.775 -4.566 1.00 96.38 461 ALA A O 1
ATOM 3468 N N . VAL A 1 462 ? -7.656 21.249 -4.858 1.00 95.06 462 VAL A N 1
ATOM 3469 C CA . VAL A 1 462 ? -7.503 21.654 -3.452 1.00 95.06 462 VAL A CA 1
ATOM 3470 C C . VAL A 1 462 ? -7.298 23.167 -3.349 1.00 95.06 462 VAL A C 1
ATOM 3472 O O . VAL A 1 462 ? -6.618 23.755 -4.192 1.00 95.06 462 VAL A O 1
ATOM 3475 N N . THR A 1 463 ? -7.893 23.796 -2.334 1.00 94.94 463 THR A N 1
ATOM 3476 C CA . THR A 1 463 ? -7.676 25.213 -1.986 1.00 94.94 463 THR A CA 1
ATOM 3477 C C . THR A 1 463 ? -6.630 25.391 -0.889 1.00 94.94 463 THR A C 1
ATOM 3479 O O . THR A 1 463 ? -6.258 24.447 -0.195 1.00 94.94 463 THR A O 1
ATOM 3482 N N . ASP A 1 464 ? -6.195 26.626 -0.679 1.00 91.38 464 ASP A N 1
ATOM 3483 C CA . ASP A 1 464 ? -5.336 27.072 0.415 1.00 91.38 464 ASP A CA 1
ATOM 3484 C C . ASP A 1 464 ? -5.925 26.782 1.806 1.00 91.38 464 ASP A C 1
ATOM 3486 O O . ASP A 1 464 ? -5.184 26.519 2.751 1.00 91.38 464 ASP A O 1
ATOM 3490 N N . SER A 1 465 ? -7.256 26.759 1.923 1.00 88.88 465 SER A N 1
ATOM 3491 C CA . SER A 1 465 ? -7.979 26.342 3.126 1.00 88.88 465 SER A CA 1
ATOM 3492 C C . SER A 1 465 ? -8.029 24.825 3.327 1.00 88.88 465 SER A C 1
ATOM 3494 O O . SER A 1 465 ? -8.608 24.353 4.301 1.00 88.88 465 SER A O 1
ATOM 3496 N N . GLY A 1 466 ? -7.442 24.042 2.416 1.00 89.44 466 GLY A N 1
ATOM 3497 C CA . GLY A 1 466 ? -7.436 22.584 2.488 1.00 89.44 466 GLY A CA 1
ATOM 3498 C C . GLY A 1 466 ? -8.717 21.915 2.010 1.00 89.44 466 GLY A C 1
ATOM 3499 O O . GLY A 1 466 ? -8.835 20.690 2.080 1.00 89.44 466 GLY A O 1
ATOM 3500 N N . ARG A 1 467 ? -9.687 22.686 1.507 1.00 91.00 467 ARG A N 1
ATOM 3501 C CA . ARG A 1 467 ? -10.912 22.118 0.948 1.00 91.00 467 ARG A CA 1
ATOM 3502 C C . ARG A 1 467 ? -10.574 21.398 -0.343 1.00 91.00 467 ARG A C 1
ATOM 3504 O O . ARG A 1 467 ? -9.904 21.940 -1.219 1.00 91.00 467 ARG A O 1
ATOM 3511 N N . THR A 1 468 ? -11.065 20.175 -0.470 1.00 91.81 468 THR A N 1
ATOM 3512 C CA . THR A 1 468 ? -10.860 19.361 -1.667 1.00 91.81 468 THR A CA 1
ATOM 3513 C C . THR A 1 468 ? -12.145 19.271 -2.472 1.00 91.81 468 THR A C 1
ATOM 3515 O O . THR A 1 468 ? -13.223 19.314 -1.887 1.00 91.81 468 THR A O 1
ATOM 3518 N N . SER A 1 469 ? -12.059 19.079 -3.787 1.00 89.50 469 SER A N 1
ATOM 3519 C CA . SER A 1 469 ? -13.242 18.732 -4.576 1.00 89.50 469 SER A CA 1
ATOM 3520 C C . SER A 1 469 ? -13.868 17.426 -4.064 1.00 89.50 469 SER A C 1
ATOM 3522 O O . SER A 1 469 ? -13.173 16.421 -3.914 1.00 89.50 469 SER A O 1
ATOM 3524 N N . ASP A 1 470 ? -15.181 17.432 -3.816 1.00 81.62 470 ASP A N 1
ATOM 3525 C CA . ASP A 1 470 ? -15.918 16.280 -3.260 1.00 81.62 470 ASP A CA 1
ATOM 3526 C C . ASP A 1 470 ? -15.939 15.070 -4.203 1.00 81.62 470 ASP A C 1
ATOM 3528 O O . ASP A 1 470 ? -16.217 13.942 -3.799 1.00 81.62 470 ASP A O 1
ATOM 3532 N N . ARG A 1 471 ? -15.678 15.307 -5.492 1.00 84.69 471 ARG A N 1
ATOM 3533 C CA . ARG A 1 471 ? -15.592 14.269 -6.515 1.00 84.69 471 ARG A CA 1
ATOM 3534 C C . ARG A 1 471 ? -14.277 14.373 -7.269 1.00 84.69 471 ARG A C 1
ATOM 3536 O O . ARG A 1 471 ? -13.632 15.423 -7.316 1.00 84.69 471 ARG A O 1
ATOM 3543 N N . TRP A 1 472 ? -13.926 13.247 -7.866 1.00 87.06 472 TRP A N 1
ATOM 3544 C CA . TRP A 1 472 ? -12.805 13.107 -8.774 1.00 87.06 472 TRP A CA 1
ATOM 3545 C C . TRP A 1 472 ? -13.315 13.358 -10.186 1.00 87.06 472 TRP A C 1
ATOM 3547 O O . TRP A 1 472 ? -14.385 12.866 -10.555 1.00 87.06 472 TRP A O 1
ATOM 3557 N N . GLU A 1 473 ? -12.564 14.114 -10.979 1.00 86.88 473 GLU A N 1
ATOM 3558 C CA . GLU A 1 473 ? -12.746 14.028 -12.421 1.00 86.88 473 GLU A CA 1
ATOM 3559 C C . GLU A 1 473 ? -11.898 12.866 -12.922 1.00 86.88 473 GLU A C 1
ATOM 3561 O O . GLU A 1 473 ? -10.679 12.873 -12.767 1.00 86.88 473 GLU A O 1
ATOM 3566 N N . THR A 1 474 ? -12.545 11.867 -13.512 1.00 85.25 474 THR A N 1
ATOM 3567 C CA . THR A 1 474 ? -11.872 10.693 -14.060 1.00 85.25 474 THR A CA 1
ATOM 3568 C C . THR A 1 474 ? -12.022 10.682 -15.572 1.00 85.25 474 THR A C 1
ATOM 3570 O O . THR A 1 474 ? -13.130 10.677 -16.104 1.00 85.25 474 THR A O 1
ATOM 3573 N N . THR A 1 475 ? -10.893 10.655 -16.269 1.00 87.75 475 THR A N 1
ATOM 3574 C CA . THR A 1 475 ? -10.811 10.632 -17.725 1.00 87.75 475 THR A CA 1
ATOM 3575 C C . THR A 1 475 ? -10.014 9.418 -18.181 1.00 87.75 475 THR A C 1
ATOM 3577 O O . THR A 1 475 ? -8.888 9.190 -17.750 1.00 87.75 475 THR A O 1
ATOM 3580 N N . LEU A 1 476 ? -10.585 8.646 -19.105 1.00 86.38 476 LEU A N 1
ATOM 3581 C CA . LEU A 1 476 ? -9.868 7.577 -19.795 1.00 86.38 476 LEU A CA 1
ATOM 3582 C C . LEU A 1 476 ? -9.144 8.150 -21.015 1.00 86.38 476 LEU A C 1
ATOM 3584 O O . LEU A 1 476 ? -9.793 8.645 -21.940 1.00 86.38 476 LEU A O 1
ATOM 3588 N N . LEU A 1 477 ? -7.818 8.034 -21.035 1.00 87.12 477 LEU A N 1
ATOM 3589 C CA . LEU A 1 477 ? -6.987 8.342 -22.197 1.00 87.12 477 LEU A CA 1
ATOM 3590 C C . LEU A 1 477 ? -6.544 7.043 -22.860 1.00 87.12 477 LEU A C 1
ATOM 3592 O O . LEU A 1 477 ? -6.098 6.109 -22.192 1.00 87.12 477 LEU A O 1
ATOM 3596 N N . ARG A 1 478 ? -6.668 6.963 -24.186 1.00 86.69 478 ARG A N 1
ATOM 3597 C CA . ARG A 1 478 ? -6.161 5.815 -24.948 1.00 86.69 478 ARG A CA 1
ATOM 3598 C C . ARG A 1 478 ? -4.849 6.190 -25.607 1.00 86.69 478 ARG A C 1
ATOM 3600 O O . ARG A 1 478 ? -4.834 7.098 -26.424 1.00 86.69 478 ARG A O 1
ATOM 3607 N N . THR A 1 479 ? -3.765 5.500 -25.310 1.00 82.06 479 THR A N 1
ATOM 3608 C CA . THR A 1 479 ? -2.502 5.667 -26.035 1.00 82.06 479 THR A CA 1
ATOM 3609 C C . THR A 1 479 ? -2.487 4.714 -27.225 1.00 82.06 479 THR A C 1
ATOM 3611 O O . THR A 1 479 ? -2.669 3.503 -27.089 1.00 82.06 479 THR A O 1
ATOM 3614 N N . ALA A 1 480 ? -2.304 5.260 -28.425 1.00 76.75 480 ALA A N 1
ATOM 3615 C CA . ALA A 1 480 ? -2.006 4.456 -29.601 1.00 76.75 480 ALA A CA 1
ATOM 3616 C C . ALA A 1 480 ? -0.487 4.290 -29.701 1.00 76.75 480 ALA A C 1
ATOM 3618 O O . ALA A 1 480 ? 0.231 5.278 -29.885 1.00 76.75 480 ALA A O 1
ATOM 3619 N N . SER A 1 481 ? 0.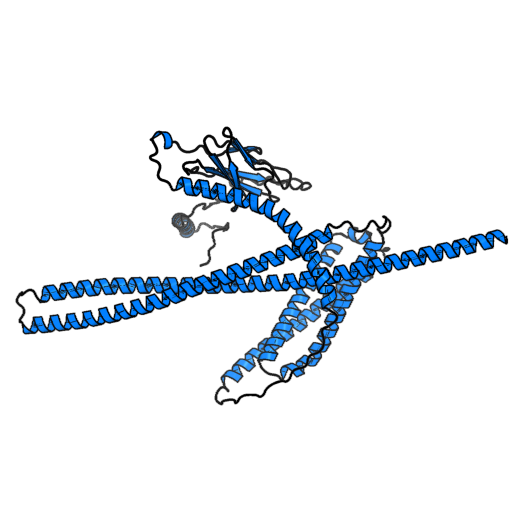004 3.053 -29.605 1.00 67.50 481 SER A N 1
ATOM 3620 C CA . SER A 1 481 ? 1.395 2.742 -29.935 1.00 67.50 481 SER A CA 1
ATOM 3621 C C . SER A 1 481 ? 1.651 3.117 -31.394 1.00 67.50 481 SER A C 1
ATOM 3623 O O . SER A 1 481 ? 0.872 2.765 -32.284 1.00 67.50 481 SER A O 1
ATOM 3625 N N . ILE A 1 482 ? 2.728 3.859 -31.650 1.00 54.66 482 ILE A N 1
ATOM 3626 C CA . ILE A 1 482 ? 3.142 4.228 -33.007 1.00 54.66 482 ILE A CA 1
ATOM 3627 C C . ILE A 1 482 ? 3.407 2.924 -33.776 1.00 54.66 482 ILE A C 1
ATOM 3629 O O . ILE A 1 482 ? 4.338 2.198 -33.453 1.00 54.66 482 ILE A O 1
ATOM 3633 N N . GLY A 1 483 ? 2.551 2.603 -34.752 1.00 56.00 483 GLY A N 1
ATOM 3634 C CA . GLY A 1 483 ? 2.636 1.377 -35.561 1.00 56.00 483 GLY A CA 1
ATOM 3635 C C . GLY A 1 483 ? 1.594 0.296 -35.247 1.00 56.00 483 GLY A C 1
ATOM 3636 O O . GLY A 1 483 ? 1.448 -0.632 -36.037 1.00 56.00 483 GLY A O 1
ATOM 3637 N N . ALA A 1 484 ? 0.814 0.423 -34.168 1.00 50.47 484 ALA A N 1
ATOM 3638 C CA . ALA A 1 484 ? -0.328 -0.457 -33.936 1.00 50.47 484 ALA A CA 1
ATOM 3639 C C . ALA A 1 484 ? -1.541 0.068 -34.721 1.00 50.47 484 ALA A C 1
ATOM 3641 O O . ALA A 1 484 ? -2.068 1.144 -34.427 1.00 50.47 484 ALA A O 1
ATOM 3642 N N . GLU A 1 485 ? -1.977 -0.674 -35.743 1.00 45.56 485 GLU A N 1
ATOM 3643 C CA . GLU A 1 485 ? -3.244 -0.401 -36.426 1.00 45.56 485 GLU A CA 1
ATOM 3644 C C . GLU A 1 485 ? -4.355 -0.360 -35.355 1.00 45.56 485 GLU A C 1
ATOM 3646 O O . GLU A 1 485 ? -4.416 -1.273 -34.523 1.00 45.56 485 GLU A O 1
ATOM 3651 N N . PRO A 1 486 ? -5.202 0.691 -35.293 1.00 47.94 486 PRO A N 1
ATOM 3652 C CA . PRO A 1 486 ? -6.261 0.751 -34.293 1.00 47.94 486 PRO A CA 1
ATOM 3653 C C . PRO A 1 486 ? -7.083 -0.538 -34.398 1.00 47.94 486 PRO A C 1
ATOM 3655 O O . PRO A 1 486 ? -7.471 -0.898 -35.514 1.00 47.94 486 PRO A O 1
ATOM 3658 N N . PRO A 1 487 ? -7.333 -1.263 -33.290 1.00 47.00 487 PRO A N 1
ATOM 3659 C CA . PRO A 1 487 ? -8.009 -2.547 -33.362 1.00 47.00 487 PRO A CA 1
ATOM 3660 C C . PRO A 1 487 ? -9.359 -2.352 -34.057 1.00 47.00 487 PRO A C 1
ATOM 3662 O O . PRO A 1 487 ? -10.275 -1.749 -33.501 1.00 47.00 487 PRO A O 1
ATOM 3665 N N . ARG A 1 488 ? -9.488 -2.859 -35.293 1.00 44.44 488 ARG A N 1
ATOM 3666 C CA . ARG A 1 488 ? -10.674 -2.717 -36.161 1.00 44.44 488 ARG A CA 1
ATOM 3667 C C . ARG A 1 488 ? -11.920 -3.448 -35.644 1.00 44.44 488 ARG A C 1
ATOM 3669 O O . ARG A 1 488 ? -12.878 -3.652 -36.383 1.00 44.44 488 ARG A O 1
ATOM 3676 N N . ARG A 1 489 ? -11.956 -3.844 -34.374 1.00 46.56 489 ARG A N 1
ATOM 3677 C CA . ARG A 1 489 ? -13.176 -4.322 -33.733 1.00 46.56 489 ARG A CA 1
ATOM 3678 C C . ARG A 1 489 ? -13.728 -3.198 -32.881 1.00 46.56 489 ARG A C 1
ATOM 3680 O O . ARG A 1 489 ? -13.254 -2.964 -31.774 1.00 46.56 489 ARG A O 1
ATOM 3687 N N . ALA A 1 490 ? -14.752 -2.533 -33.417 1.00 42.78 490 ALA A N 1
ATOM 3688 C CA . ALA A 1 490 ? -15.691 -1.763 -32.621 1.00 42.78 490 ALA A CA 1
ATOM 3689 C C . ALA A 1 490 ? -16.115 -2.645 -31.441 1.00 42.78 490 ALA A C 1
ATOM 3691 O O . ALA A 1 490 ? -16.805 -3.652 -31.609 1.00 42.78 490 ALA A O 1
ATOM 3692 N N . VAL A 1 491 ? -15.598 -2.319 -30.260 1.00 47.28 491 VAL A N 1
ATOM 3693 C CA . VAL A 1 491 ? -16.041 -2.920 -29.010 1.00 47.28 491 VAL A CA 1
ATOM 3694 C C . VAL A 1 491 ? -17.535 -2.633 -28.947 1.00 47.28 491 VAL A C 1
ATOM 3696 O O . VAL A 1 491 ? -17.928 -1.468 -28.976 1.00 47.28 491 VAL A O 1
ATOM 3699 N N . ARG A 1 492 ? -18.359 -3.689 -28.975 1.00 51.84 492 ARG A N 1
ATOM 3700 C CA . ARG A 1 492 ? -19.812 -3.564 -28.818 1.00 51.84 492 ARG A CA 1
ATOM 3701 C C . ARG A 1 492 ? -20.086 -2.726 -27.573 1.00 51.84 492 ARG A C 1
ATOM 3703 O O . ARG A 1 492 ? -19.427 -2.913 -26.554 1.00 51.84 492 ARG A O 1
ATOM 3710 N N . ASP A 1 493 ? -21.031 -1.804 -27.686 1.00 48.59 493 ASP A N 1
ATOM 3711 C CA . ASP A 1 493 ? -21.487 -0.996 -26.564 1.00 48.59 493 ASP A CA 1
ATOM 3712 C C . ASP A 1 493 ? -22.043 -1.920 -25.466 1.00 48.59 493 ASP A C 1
ATOM 3714 O O . ASP A 1 493 ? -23.130 -2.475 -25.605 1.00 48.59 493 ASP A O 1
ATOM 3718 N N . PHE A 1 494 ? -21.273 -2.137 -24.396 1.00 52.81 494 PHE A N 1
ATOM 3719 C CA . PHE A 1 494 ? -21.688 -2.967 -23.261 1.00 52.81 494 PHE A CA 1
ATOM 3720 C C . PHE A 1 494 ? -22.798 -2.306 -22.430 1.00 52.81 494 PHE A C 1
ATOM 3722 O O . PHE A 1 494 ? -23.403 -2.980 -21.601 1.00 52.81 494 PHE A O 1
ATOM 3729 N N . MET A 1 495 ? -23.109 -1.023 -22.666 1.00 46.91 495 MET A N 1
ATOM 3730 C CA . MET A 1 495 ? -24.204 -0.325 -21.984 1.00 46.91 495 MET A CA 1
ATOM 3731 C C . MET A 1 495 ? -25.582 -0.762 -22.491 1.00 46.91 495 MET A C 1
ATOM 3733 O O . MET A 1 495 ? -26.589 -0.519 -21.826 1.00 46.91 495 MET A O 1
ATOM 3737 N N . ARG A 1 496 ? -25.657 -1.406 -23.664 1.00 57.19 496 ARG A N 1
ATOM 3738 C CA . ARG A 1 496 ? -26.893 -1.991 -24.196 1.00 57.19 496 ARG A CA 1
ATOM 3739 C C . ARG A 1 496 ? -26.663 -3.440 -24.589 1.00 57.19 496 ARG A C 1
ATOM 3741 O O . ARG A 1 496 ? -26.049 -3.739 -25.611 1.00 57.19 496 ARG A O 1
ATOM 3748 N N . GLY A 1 497 ? -27.212 -4.341 -23.779 1.00 59.41 497 GLY A N 1
ATOM 3749 C CA . GLY A 1 497 ? -27.262 -5.758 -24.109 1.00 59.41 497 GLY A CA 1
ATOM 3750 C C . GLY A 1 497 ? -28.040 -6.026 -25.411 1.00 59.41 497 GLY A C 1
ATOM 3751 O O . GLY A 1 497 ? -28.886 -5.219 -25.810 1.00 59.41 497 GLY A O 1
ATOM 3752 N N . PRO A 1 498 ? -27.761 -7.149 -26.092 1.00 68.25 498 PRO A N 1
ATOM 3753 C CA . PRO A 1 498 ? -28.537 -7.598 -27.247 1.00 68.25 498 PRO A CA 1
ATOM 3754 C C . PRO A 1 498 ? -30.029 -7.732 -26.894 1.00 68.25 498 PRO A C 1
ATOM 3756 O O . PRO A 1 498 ? -30.388 -8.455 -25.970 1.00 68.25 498 PRO A O 1
ATOM 3759 N N . THR A 1 499 ? -30.905 -7.031 -27.623 1.00 74.25 499 THR A N 1
ATOM 3760 C CA . THR A 1 499 ? -32.367 -7.029 -27.380 1.00 74.25 499 THR A CA 1
ATOM 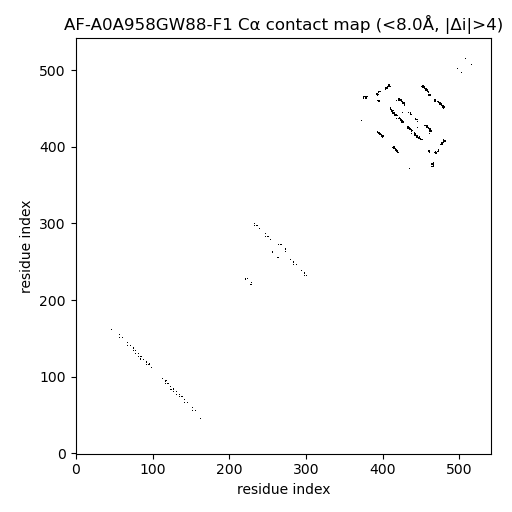3761 C C . THR A 1 499 ? -33.072 -8.272 -27.925 1.00 74.25 499 THR A C 1
ATOM 3763 O O . THR A 1 499 ? -34.221 -8.538 -27.582 1.00 74.25 499 THR A O 1
ATOM 3766 N N . ASP A 1 500 ? -32.382 -9.050 -28.756 1.00 83.81 500 ASP A N 1
ATOM 3767 C CA . ASP A 1 500 ? -32.834 -10.311 -29.342 1.00 83.81 500 ASP A CA 1
ATOM 3768 C C . ASP A 1 500 ? -32.669 -11.511 -28.394 1.00 83.81 500 ASP A C 1
ATOM 3770 O O . ASP A 1 500 ? -33.111 -12.616 -28.711 1.00 83.81 500 ASP A O 1
ATOM 3774 N N . ARG A 1 501 ? -32.052 -11.316 -27.221 1.00 73.94 501 ARG A N 1
ATOM 3775 C CA . ARG A 1 501 ? -31.772 -12.379 -26.250 1.00 73.94 501 ARG A CA 1
ATOM 3776 C C . ARG A 1 501 ? -32.345 -12.028 -24.889 1.00 73.94 501 ARG A C 1
ATOM 3778 O O . ARG A 1 501 ? -32.326 -10.882 -24.460 1.00 73.94 501 ARG A O 1
ATOM 3785 N N . LYS A 1 502 ? -32.826 -13.042 -24.172 1.00 76.31 502 LYS A N 1
ATOM 3786 C CA . LYS A 1 502 ? -33.289 -12.905 -22.781 1.00 76.31 502 LYS A CA 1
ATOM 3787 C C . LYS A 1 502 ? -32.111 -13.014 -21.809 1.00 76.31 502 LYS A C 1
ATOM 3789 O O . LYS A 1 502 ? -32.135 -13.822 -20.887 1.00 76.31 502 LYS A O 1
ATOM 3794 N N . GLU A 1 503 ? -31.061 -12.245 -22.068 1.00 76.31 503 GLU A N 1
ATOM 3795 C CA . GLU A 1 503 ? -29.833 -12.213 -21.277 1.00 76.31 503 GLU A CA 1
ATOM 3796 C C . GLU A 1 503 ? -29.743 -10.851 -20.583 1.00 76.31 503 GLU A C 1
ATOM 3798 O O . GLU A 1 503 ? -29.971 -9.814 -21.203 1.00 76.31 503 GLU A O 1
ATOM 3803 N N . ILE A 1 504 ? -29.432 -10.847 -19.288 1.00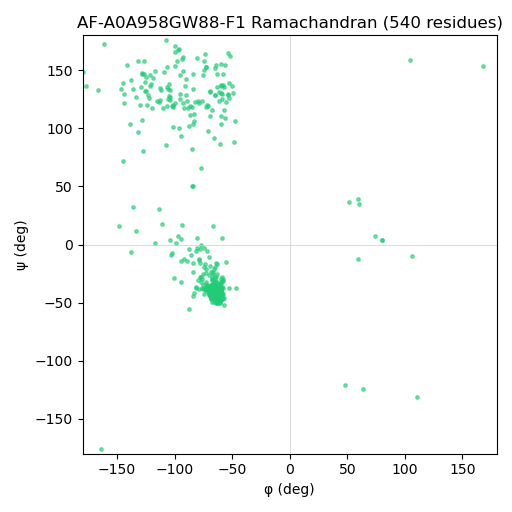 71.00 504 ILE A N 1
ATOM 3804 C CA . ILE A 1 504 ? -29.264 -9.627 -18.495 1.00 71.00 504 ILE A CA 1
ATOM 3805 C C . ILE A 1 504 ? -27.856 -9.668 -17.910 1.00 71.00 504 ILE A C 1
ATOM 3807 O O . ILE A 1 504 ? -27.484 -10.648 -17.267 1.00 71.00 504 ILE A O 1
ATOM 3811 N N . ALA A 1 505 ? -27.080 -8.611 -18.139 1.00 77.50 505 ALA A N 1
ATOM 3812 C CA . ALA A 1 505 ? -25.812 -8.393 -17.456 1.00 77.50 505 ALA A CA 1
ATOM 3813 C C . ALA A 1 505 ? -26.059 -7.469 -16.259 1.00 77.50 505 ALA A C 1
ATOM 3815 O O . ALA A 1 505 ? -26.625 -6.389 -16.419 1.00 77.50 505 ALA A O 1
ATOM 3816 N N . LEU A 1 506 ? -25.659 -7.910 -15.067 1.00 75.06 506 LEU A N 1
ATOM 3817 C CA . LEU A 1 506 ? -25.718 -7.123 -13.839 1.00 75.06 506 LEU A CA 1
ATOM 3818 C C . LEU A 1 506 ? -24.285 -6.825 -13.402 1.00 75.06 506 LEU A C 1
ATOM 3820 O O . LEU A 1 506 ? -23.496 -7.755 -13.236 1.00 75.06 506 LEU A O 1
ATOM 3824 N N . THR A 1 507 ? -23.954 -5.548 -13.229 1.00 71.50 507 THR A N 1
ATOM 3825 C CA . THR A 1 507 ? -22.692 -5.112 -12.623 1.00 71.50 507 THR A CA 1
ATOM 3826 C C . THR A 1 507 ? -22.973 -4.613 -11.211 1.00 71.50 507 THR A C 1
ATOM 3828 O O . THR A 1 507 ? -23.940 -3.886 -10.979 1.00 71.50 507 THR A O 1
ATOM 3831 N N . PHE A 1 508 ? -22.156 -5.048 -10.255 1.00 72.31 508 PHE A N 1
ATOM 3832 C CA . PHE A 1 508 ? -22.242 -4.630 -8.859 1.00 72.31 508 PHE A CA 1
ATOM 3833 C C . PHE A 1 508 ? -21.062 -3.705 -8.576 1.00 72.31 508 PHE A C 1
ATOM 3835 O O . PHE A 1 508 ? -20.010 -4.155 -8.135 1.00 72.31 508 PHE A O 1
ATOM 3842 N N . ASP A 1 509 ? -21.236 -2.421 -8.877 1.00 64.31 509 ASP A N 1
ATOM 3843 C CA . ASP A 1 509 ? -20.242 -1.393 -8.573 1.00 64.31 509 ASP A CA 1
ATOM 3844 C C . ASP A 1 509 ? -20.606 -0.755 -7.223 1.00 64.31 509 ASP A C 1
ATOM 3846 O O . ASP A 1 509 ? -21.446 0.145 -7.159 1.00 64.31 509 ASP A O 1
ATOM 3850 N N . GLY A 1 510 ? -20.038 -1.259 -6.124 1.00 60.00 510 GLY A N 1
ATOM 3851 C CA . GLY A 1 510 ? -20.218 -0.657 -4.799 1.00 60.00 510 GLY A CA 1
ATOM 3852 C C . GLY A 1 510 ? -19.753 -1.519 -3.625 1.00 60.00 510 GLY A C 1
ATOM 3853 O O . GLY A 1 510 ? -19.775 -2.745 -3.689 1.00 60.00 510 GLY A O 1
ATOM 3854 N N . ASP A 1 511 ? -19.393 -0.850 -2.528 1.00 59.34 511 ASP A N 1
ATOM 3855 C CA . ASP A 1 511 ? -18.816 -1.451 -1.315 1.00 59.34 511 ASP A CA 1
ATOM 3856 C C . ASP A 1 511 ? -19.863 -2.079 -0.368 1.00 59.34 511 ASP A C 1
ATOM 3858 O O . ASP A 1 511 ? -19.520 -2.485 0.741 1.00 59.34 511 ASP A O 1
ATOM 3862 N N . ASP A 1 512 ? -21.149 -2.133 -0.751 1.00 67.69 512 ASP A N 1
ATOM 3863 C CA . ASP A 1 512 ? -22.213 -2.709 0.088 1.00 67.69 512 ASP A CA 1
ATOM 3864 C C . ASP A 1 512 ? -22.509 -4.176 -0.286 1.00 67.69 512 ASP A C 1
ATOM 3866 O O . ASP A 1 512 ? -23.277 -4.448 -1.220 1.00 67.69 512 ASP A O 1
ATOM 3870 N N . PRO A 1 513 ? -21.976 -5.152 0.471 1.00 71.00 513 PRO A N 1
ATOM 3871 C CA . PRO A 1 513 ? -22.182 -6.569 0.191 1.00 71.00 513 PRO A CA 1
ATOM 3872 C C . PRO A 1 513 ? -23.645 -7.008 0.353 1.00 71.00 513 PRO A C 1
ATOM 3874 O O . PRO A 1 513 ? -24.043 -8.027 -0.217 1.00 71.00 513 PRO A O 1
ATOM 3877 N N . LYS A 1 514 ? -24.481 -6.267 1.099 1.00 78.94 514 LYS A N 1
ATOM 3878 C CA . LYS A 1 514 ? -25.867 -6.681 1.380 1.00 78.94 514 LYS A CA 1
ATOM 3879 C C . LYS A 1 514 ? -26.748 -6.634 0.136 1.00 78.94 514 LYS A C 1
ATOM 3881 O O . LYS A 1 514 ? -27.556 -7.541 -0.072 1.00 78.94 514 LYS A O 1
ATOM 3886 N N . GLY A 1 515 ? -26.579 -5.609 -0.700 1.00 77.31 515 GLY A N 1
ATOM 3887 C CA . GLY A 1 515 ? -27.329 -5.470 -1.949 1.00 77.31 515 GLY A CA 1
ATOM 3888 C C . GLY A 1 515 ? -27.017 -6.597 -2.935 1.00 77.31 515 GLY A C 1
ATOM 3889 O O . GLY A 1 515 ? -27.933 -7.220 -3.476 1.00 77.31 515 GLY A O 1
ATOM 3890 N N . ALA A 1 516 ? -25.731 -6.914 -3.107 1.00 81.38 516 ALA A N 1
ATOM 3891 C CA . ALA A 1 516 ? -25.289 -7.997 -3.982 1.00 81.38 516 ALA A CA 1
ATOM 3892 C C . ALA A 1 516 ? -25.822 -9.364 -3.516 1.00 81.38 516 ALA A C 1
ATOM 3894 O O . ALA A 1 516 ? -26.384 -10.112 -4.319 1.00 81.38 516 ALA A O 1
ATOM 3895 N N . LEU A 1 517 ? -25.732 -9.663 -2.214 1.00 83.69 517 LEU A N 1
ATOM 3896 C CA . LEU A 1 517 ? -26.248 -10.910 -1.639 1.00 83.69 517 LEU A CA 1
ATOM 3897 C C . LEU A 1 517 ? -27.758 -11.075 -1.858 1.00 83.69 517 LEU A C 1
ATOM 3899 O O . LEU A 1 517 ? -28.198 -12.138 -2.294 1.00 83.69 517 LEU A O 1
ATOM 3903 N N . ALA A 1 518 ? -28.548 -10.019 -1.646 1.00 86.25 518 ALA A N 1
ATOM 3904 C CA . ALA A 1 518 ? -29.994 -10.071 -1.857 1.00 86.25 518 ALA A CA 1
ATOM 3905 C C . ALA A 1 518 ? -30.364 -10.395 -3.316 1.00 86.25 518 ALA A C 1
ATOM 3907 O O . ALA A 1 518 ? -31.301 -11.158 -3.570 1.00 86.25 518 ALA A O 1
ATOM 3908 N N . VAL A 1 519 ? -29.618 -9.851 -4.283 1.00 84.12 519 VAL A N 1
ATOM 3909 C CA . VAL A 1 519 ? -29.818 -10.143 -5.709 1.00 84.12 519 VAL A CA 1
ATOM 3910 C C . VAL A 1 519 ? -29.442 -11.589 -6.026 1.00 84.12 519 VAL A C 1
ATOM 3912 O O . VAL A 1 519 ? -30.222 -12.284 -6.678 1.00 84.12 519 VAL A O 1
ATOM 3915 N N . LEU A 1 520 ? -28.311 -12.083 -5.515 1.00 86.62 520 LEU A N 1
ATOM 3916 C CA . LEU A 1 520 ? -27.912 -13.485 -5.681 1.00 86.62 520 LEU A CA 1
ATOM 3917 C C . LEU A 1 520 ? -28.952 -14.450 -5.083 1.00 86.62 520 LEU A C 1
ATOM 3919 O O . LEU A 1 520 ? -29.298 -15.450 -5.717 1.00 86.62 520 LEU A O 1
ATOM 3923 N N . ASP A 1 521 ? -29.531 -14.117 -3.928 1.00 91.56 521 ASP A N 1
ATOM 3924 C CA . ASP A 1 521 ? -30.606 -14.896 -3.307 1.00 91.56 521 ASP A CA 1
ATOM 3925 C C . ASP A 1 521 ? -31.895 -14.898 -4.132 1.00 91.56 521 ASP A C 1
ATOM 3927 O O . ASP A 1 521 ? -32.611 -15.901 -4.163 1.00 91.56 521 ASP A O 1
ATOM 3931 N N . ILE A 1 522 ? -32.234 -13.790 -4.797 1.00 90.31 522 ILE A N 1
ATOM 3932 C CA . ILE A 1 522 ? -33.382 -13.737 -5.714 1.00 90.31 522 ILE A CA 1
ATOM 3933 C C . ILE A 1 522 ? -33.122 -14.630 -6.929 1.00 90.31 522 ILE A C 1
ATOM 3935 O O . ILE A 1 522 ? -33.993 -15.425 -7.288 1.00 90.31 522 ILE A O 1
ATOM 3939 N N . LEU A 1 523 ? -31.935 -14.543 -7.535 1.00 89.81 523 LEU A N 1
ATOM 3940 C CA . LEU A 1 523 ? -31.565 -15.355 -8.699 1.00 89.81 523 LEU A CA 1
ATOM 3941 C C . LEU A 1 523 ? -31.608 -16.853 -8.357 1.00 89.81 523 LEU A C 1
ATOM 3943 O O . LEU A 1 523 ? -32.209 -17.637 -9.097 1.00 89.81 523 LEU A O 1
ATOM 3947 N N . LYS A 1 524 ? -31.074 -17.228 -7.187 1.00 91.88 524 LYS A N 1
ATOM 3948 C CA . LYS A 1 524 ? -31.099 -18.599 -6.663 1.00 91.88 524 LYS A CA 1
ATOM 3949 C C . LYS A 1 524 ? -32.517 -19.087 -6.370 1.00 91.88 524 LYS A C 1
ATOM 3951 O O . LYS A 1 524 ? -32.893 -20.156 -6.841 1.00 91.88 524 LYS A O 1
ATOM 3956 N N . ARG A 1 525 ? -33.328 -18.315 -5.632 1.00 95.75 525 ARG A N 1
ATOM 3957 C CA . ARG A 1 525 ? -34.716 -18.695 -5.287 1.00 95.75 525 ARG A CA 1
ATOM 3958 C C . ARG A 1 525 ? -35.603 -18.906 -6.514 1.00 95.75 525 ARG A C 1
ATOM 3960 O O . ARG A 1 525 ? -36.526 -19.708 -6.451 1.00 95.75 525 ARG A O 1
ATOM 3967 N N . ASN A 1 526 ? -35.320 -18.209 -7.614 1.00 92.75 526 ASN A N 1
ATOM 3968 C CA . ASN A 1 526 ? -36.089 -18.306 -8.856 1.00 92.75 526 ASN A CA 1
ATOM 3969 C C . ASN A 1 526 ? -35.474 -19.260 -9.897 1.00 92.75 526 ASN A C 1
ATOM 3971 O O . ASN A 1 526 ? -35.968 -19.310 -11.021 1.00 92.75 526 ASN A O 1
ATOM 3975 N N . ASN A 1 527 ? -34.415 -20.013 -9.561 1.00 91.81 527 ASN A N 1
ATOM 3976 C CA . ASN A 1 527 ? -33.707 -20.907 -10.491 1.00 91.81 527 ASN A CA 1
ATOM 3977 C C . ASN A 1 527 ? -33.286 -20.224 -11.810 1.00 91.81 527 ASN A C 1
ATOM 3979 O O . ASN A 1 527 ? -33.314 -20.830 -12.885 1.00 91.81 527 ASN A O 1
ATOM 3983 N N . ILE A 1 528 ? -32.882 -18.952 -11.745 1.00 87.75 528 ILE A N 1
ATOM 3984 C CA . ILE A 1 528 ? -32.383 -18.229 -12.917 1.00 87.75 528 ILE A CA 1
ATOM 3985 C C . ILE A 1 528 ? -30.935 -18.657 -13.155 1.00 87.75 528 ILE A C 1
ATOM 3987 O O . ILE A 1 528 ? -30.082 -18.517 -12.281 1.00 87.75 528 ILE A O 1
ATOM 3991 N N . ARG A 1 529 ? -30.645 -19.191 -14.346 1.00 87.44 529 ARG A N 1
ATOM 3992 C CA . ARG A 1 529 ? -29.287 -19.604 -14.715 1.00 87.44 529 ARG A CA 1
ATOM 3993 C C . ARG A 1 529 ? -28.419 -18.370 -14.942 1.00 87.44 529 ARG A C 1
ATOM 3995 O O . ARG A 1 529 ? -28.710 -17.564 -15.820 1.00 87.44 529 ARG A O 1
ATOM 4002 N N . THR A 1 530 ? -27.346 -18.248 -14.173 1.00 85.88 530 THR A N 1
ATOM 4003 C CA . THR A 1 530 ? -26.470 -17.071 -14.173 1.00 85.88 530 THR A CA 1
ATOM 4004 C C . THR A 1 530 ? -25.017 -17.473 -14.388 1.00 85.88 530 THR A C 1
ATOM 4006 O O . THR A 1 530 ? -24.578 -18.515 -13.903 1.00 85.88 530 THR A O 1
ATOM 4009 N N . THR A 1 531 ? -24.254 -16.622 -15.070 1.00 83.25 531 THR A N 1
ATOM 4010 C CA . THR A 1 531 ? -22.790 -16.708 -15.151 1.00 83.25 531 THR A CA 1
ATOM 4011 C C . THR A 1 531 ? -22.220 -15.476 -14.465 1.00 83.25 531 THR A C 1
ATOM 4013 O O . THR A 1 531 ? -22.585 -14.359 -14.820 1.00 83.25 531 THR A O 1
ATOM 4016 N N . ILE A 1 532 ? -21.373 -15.679 -13.456 1.00 79.88 532 ILE A N 1
ATOM 4017 C CA . ILE A 1 532 ? -20.820 -14.601 -12.632 1.00 79.88 532 ILE A CA 1
ATOM 4018 C C . ILE A 1 532 ? -19.368 -14.385 -13.042 1.00 79.88 532 ILE A C 1
ATOM 4020 O O . ILE A 1 532 ? -18.580 -15.329 -13.060 1.00 79.88 532 ILE A O 1
ATOM 4024 N N . PHE A 1 533 ? -19.028 -13.138 -13.352 1.00 73.50 533 PHE A N 1
ATOM 4025 C CA . PHE A 1 533 ? -17.661 -12.714 -13.617 1.00 73.50 533 PHE A CA 1
ATOM 4026 C C . PHE A 1 533 ? -17.208 -11.828 -12.461 1.00 73.50 533 PHE A C 1
ATOM 4028 O O . PHE A 1 533 ? -17.792 -10.776 -12.218 1.00 73.50 533 PHE A O 1
ATOM 4035 N N . LEU A 1 534 ? -16.181 -12.269 -11.740 1.00 66.62 534 LEU A N 1
ATOM 4036 C CA . LEU A 1 534 ? -15.529 -11.473 -10.706 1.00 66.62 534 LEU A CA 1
ATOM 4037 C C . LEU A 1 534 ? -14.505 -10.561 -11.381 1.00 66.62 534 LEU A C 1
ATOM 4039 O O . LEU A 1 534 ? -13.457 -11.016 -11.835 1.00 66.62 534 LEU A O 1
ATOM 4043 N N . THR A 1 535 ? -14.818 -9.275 -11.475 1.00 61.78 535 THR A N 1
ATOM 4044 C CA . THR A 1 535 ? -13.875 -8.257 -11.939 1.00 61.78 535 THR A CA 1
ATOM 4045 C C . THR A 1 535 ? -13.072 -7.766 -10.728 1.00 61.78 535 THR A C 1
ATOM 4047 O O . THR A 1 535 ? -13.606 -7.034 -9.901 1.00 61.78 535 THR A O 1
ATOM 4050 N N . GLY A 1 536 ? -11.825 -8.229 -10.561 1.00 45.34 536 GLY A N 1
ATOM 4051 C CA . GLY A 1 536 ? -10.956 -7.864 -9.422 1.00 45.34 536 GLY A CA 1
ATOM 4052 C C . GLY A 1 536 ? -10.722 -6.348 -9.318 1.00 45.34 536 GLY A C 1
ATOM 4053 O O . GLY A 1 536 ? -10.596 -5.680 -10.340 1.00 45.34 536 GLY A O 1
ATOM 4054 N N . GLN A 1 537 ? -10.764 -5.756 -8.118 1.00 46.47 537 GLN A N 1
ATOM 4055 C CA . GLN A 1 537 ? -9.609 -5.628 -7.205 1.00 46.47 537 GLN A CA 1
ATOM 4056 C C . GLN A 1 537 ? -9.923 -6.001 -5.729 1.00 46.47 537 GLN A C 1
ATOM 4058 O O . GLN A 1 537 ? -9.109 -5.748 -4.851 1.00 46.47 537 GLN A O 1
ATOM 4063 N N . PHE A 1 538 ? -11.086 -6.608 -5.450 1.00 50.53 538 PHE A N 1
ATOM 4064 C CA . PHE A 1 538 ? -11.630 -6.781 -4.085 1.00 50.53 538 PHE A CA 1
ATOM 4065 C C . PHE A 1 538 ? -11.655 -8.222 -3.551 1.00 50.53 538 PHE A C 1
ATOM 4067 O O . PHE A 1 538 ? -12.383 -8.513 -2.605 1.00 50.53 538 PHE A O 1
ATOM 4074 N N . ILE A 1 539 ? -10.894 -9.148 -4.139 1.00 44.06 539 ILE A N 1
ATOM 4075 C CA . ILE A 1 539 ? -10.780 -10.493 -3.562 1.00 44.06 539 ILE A CA 1
ATOM 4076 C C . ILE A 1 539 ? -9.685 -10.470 -2.488 1.00 44.06 539 ILE A C 1
ATOM 4078 O O . ILE A 1 539 ? -8.544 -10.836 -2.750 1.00 44.06 539 ILE A O 1
ATOM 4082 N N . ASP A 1 540 ? -10.041 -10.024 -1.287 1.00 41.81 540 ASP A N 1
ATOM 4083 C CA . ASP A 1 540 ? -9.297 -10.365 -0.076 1.00 41.81 540 ASP A CA 1
ATOM 4084 C C . ASP A 1 540 ? -9.825 -11.734 0.396 1.00 41.81 540 ASP A C 1
ATOM 4086 O O . ASP A 1 540 ? -10.963 -11.848 0.852 1.00 41.81 540 ASP A O 1
ATOM 4090 N N . LEU A 1 541 ? -9.056 -12.805 0.160 1.00 36.44 541 LEU A N 1
ATOM 4091 C CA . LEU A 1 541 ? -9.367 -14.176 0.608 1.00 36.44 541 LEU A CA 1
ATOM 4092 C C . LEU A 1 541 ? -8.878 -14.390 2.053 1.00 36.44 541 LEU A C 1
ATOM 4094 O O . LEU A 1 541 ? -8.142 -15.347 2.310 1.00 36.44 541 LEU A O 1
ATOM 4098 N N . SER A 1 542 ? -9.227 -13.484 2.970 1.00 32.31 542 SER A N 1
ATOM 4099 C CA . SER A 1 542 ? -8.899 -13.604 4.398 1.00 32.31 542 SER A CA 1
ATOM 4100 C C . SER A 1 542 ? -10.000 -14.243 5.236 1.00 32.31 542 SER A C 1
ATOM 4102 O O . SER A 1 542 ? -11.201 -14.027 4.954 1.00 32.31 542 SER A O 1
#

Sequence (542 aa):
KGDLTRVLREREETLRKELDASRAERERGASVLNATQEEYEKILREHGVLSEKAQRLDEDVAHLTAAAKRESERARSMAAEVVGLEDRIRELTQQLERAQTPRDASEEEQERIAAAIAVEREKATSELKRLREQGEDLAHRMRKAEREAENLSAARAEIERRAEAAESLVRERLKAPAPAAESAAAPAALGSLSESLGRSASDLVSSLDRLDQFMKRLPELASTTDDEAEAASDVLAQKVQAMEIVGRRLEAHLARLEANPSDAAMLPPPGAVDPALHELKSLSEMQAREMAALREQLAALAKASANAAKDSSKEKSKGAAPPPPAAQAQSSATGIYAAAAVIVLLLGAVVAGGFVAYSRLASRIDEGQALARKYLEQASTPRSETAAAMAPLPLPRLTNPPAGSTVRGERLDLKGEAGSADAVFLYVGNALYTVTGVRGGKFTFEDVPLEAGKNLVALRAVTDSGRTSDRWETTLLRTASIGAEPPRRAVRDFMRGPTDRKEIALTFDGDDPKGALAVLDILKRNNIRTTIFLTGQFIDLS